Protein AF-A0A8T8WTH4-F1 (afdb_monomer_lite)

pLDDT: mean 72.1, std 18.74, range [23.09, 94.88]

Secondary structure (DSSP, 8-state):
---TTTTTTHHHHHHHHHHHHH-S-EEHHHHTTHHHHHH-TTHHHH--TTT----HHHHHHHHHHHHHHHHHHHTTSEEES-SS--TT-EEEESSTTHHHHHHH-HHHHH---SPTT--HHHHHHHHHHHHHHHHHHHHHHHHHH-----------SS----------S--------S----HHHHHHHHHHHHHHHHHHTS---HHHHHHHHHHHHHHHHHHHHHS-TT--EEEEPPPP---S--S-----EEEE-HHHHHHHHHHHTT---SS-HHHHHTTS-HHHHHHHHHHHHHTT-HHHHHHHHHHHHHHHHTT--SS-TT-TTT-----HHHHHHHHHHHH-SSGGGGGGGHHHHHHHHHTT--TT-EEEEEEPPPP-GGG-SS-PPP-PEEEEE--STTS--EEEEE-SHHHHHHHHHHHHHH-SEEEHHHHHHHH--TTT-HHHHHHHHHTGGGS-HHHHHHHHHHHHHHHHHHTSHHHHHHGGG-

InterPro domains:
  IPR056693 Domain of unknown function DUF7791 [PF25053] (19-102)

Radius of gyration: 26.02 Å; chains: 1; bounding box: 83×46×72 Å

Foldseek 3Di:
DDPPVPPLQLLLLLVVQLQLLLVDWAWLQLSLCLVVCQVPLCVLVVDDLAPDADDPVSSQVSSVVSVVSNCVRNVQQKDWPDPRDDRPITIHGNDPCSSVVLVVDPCSVPDDSHPPPDGSLSSLLSSLSNSLSNVLSNLVVVCVVCPDDPDPPDDDPDDDDDDDPPPPDDDDDDDDDDDPPPPVLVVSVVSLLSSLLSVLLDAQDPVVLVVNLVSQVSSLVSSCSNDDPPDWDWDFDPDQQADDPDPPPGRPTDTHRSNVVSVQSCLLSLRDHDPDLPSNLQGDQLLSLLLSLLLCLLVLRLSSNLSSVVSNLSNLVVVRANDHPVCVVPDARDQSVVSNVLSNLQNALALLSSLLCLLVLLSSLLSQDAQFWKKFKDFDDQDPPPDDDDDGQPTWIWIWTHPDPPGDTGIHIHRDPSSVNNVVVVCVQANRMDTNLRSVCVNDPCVVRVLSNCSNVVNLNPDDPVVSVVVSVVSVVVSVVCSDSVNSSCSVVD

Structure (mmCIF, N/CA/C/O backbone):
data_AF-A0A8T8WTH4-F1
#
_entry.id   AF-A0A8T8WTH4-F1
#
loop_
_atom_site.group_PDB
_atom_site.id
_atom_site.type_symbol
_atom_site.label_atom_id
_atom_site.label_alt_id
_atom_site.label_comp_id
_atom_site.label_asym_id
_atom_site.label_entity_id
_atom_site.label_seq_id
_atom_site.pdbx_PDB_ins_code
_atom_site.Cartn_x
_atom_site.Cartn_y
_atom_site.Cartn_z
_atom_site.occupancy
_atom_site.B_iso_or_equiv
_atom_site.auth_seq_id
_atom_site.auth_comp_id
_atom_site.auth_asym_id
_atom_site.auth_atom_id
_atom_site.pdbx_PDB_model_num
ATOM 1 N N . MET A 1 1 ? 43.152 -7.540 -3.537 1.00 34.47 1 MET A N 1
ATOM 2 C CA . MET A 1 1 ? 42.727 -7.758 -4.940 1.00 34.47 1 MET A CA 1
ATOM 3 C C . MET A 1 1 ? 41.646 -6.744 -5.270 1.00 34.47 1 MET A C 1
ATOM 5 O O . MET A 1 1 ? 40.673 -6.670 -4.536 1.00 34.47 1 MET A O 1
ATOM 9 N N . LYS A 1 2 ? 41.867 -5.919 -6.299 1.00 31.22 2 LYS A N 1
ATOM 10 C CA . LYS A 1 2 ? 40.923 -4.897 -6.787 1.00 31.22 2 LYS A CA 1
ATOM 11 C C . LYS A 1 2 ? 39.643 -5.545 -7.351 1.00 31.22 2 LYS A C 1
ATOM 13 O O . LYS A 1 2 ? 39.749 -6.636 -7.915 1.00 31.22 2 LYS A O 1
ATOM 18 N N . PRO A 1 3 ? 38.474 -4.887 -7.254 1.00 43.12 3 PRO A N 1
ATOM 19 C CA . PRO A 1 3 ? 37.190 -5.437 -7.671 1.00 43.12 3 PRO A CA 1
ATOM 20 C C . PRO A 1 3 ? 37.038 -5.337 -9.193 1.00 43.12 3 PRO A C 1
ATOM 22 O O . PRO A 1 3 ? 36.290 -4.530 -9.711 1.00 43.12 3 PRO A O 1
ATOM 25 N N . ILE A 1 4 ? 37.723 -6.188 -9.955 1.00 38.28 4 ILE A N 1
ATOM 26 C CA . ILE A 1 4 ? 37.461 -6.359 -11.397 1.00 38.28 4 ILE A CA 1
ATOM 27 C C . ILE A 1 4 ? 36.257 -7.312 -11.563 1.00 38.28 4 ILE A C 1
ATOM 29 O O . ILE A 1 4 ? 36.322 -8.354 -12.201 1.00 38.28 4 ILE A O 1
ATOM 33 N N . LEU A 1 5 ? 35.150 -6.961 -10.906 1.00 48.53 5 LEU A N 1
ATOM 34 C CA . LEU A 1 5 ? 33.797 -7.505 -11.096 1.00 48.53 5 LEU A CA 1
ATOM 35 C C . LEU A 1 5 ? 32.840 -6.367 -11.538 1.00 48.53 5 LEU A C 1
ATOM 37 O O . LEU A 1 5 ? 31.621 -6.502 -11.491 1.00 48.53 5 LEU A O 1
ATOM 41 N N . ASP A 1 6 ? 33.409 -5.239 -11.984 1.00 56.91 6 ASP A N 1
ATOM 42 C CA . ASP A 1 6 ? 33.004 -3.884 -11.565 1.00 56.91 6 ASP A CA 1
ATOM 43 C C . ASP A 1 6 ? 31.834 -3.236 -12.340 1.00 56.91 6 ASP A C 1
ATOM 45 O O . ASP A 1 6 ? 31.274 -2.236 -11.901 1.00 56.91 6 ASP A O 1
ATOM 49 N N . LYS A 1 7 ? 31.420 -3.773 -13.497 1.00 56.94 7 LYS A N 1
ATOM 50 C CA . LYS A 1 7 ? 30.267 -3.236 -14.267 1.00 56.94 7 LYS A CA 1
ATOM 51 C C . LYS A 1 7 ? 29.438 -4.300 -14.977 1.00 56.94 7 LYS A C 1
ATOM 53 O O . LYS A 1 7 ? 28.218 -4.180 -15.025 1.00 56.94 7 LYS A O 1
ATOM 58 N N . GLU A 1 8 ? 30.079 -5.344 -15.502 1.00 63.38 8 GLU A N 1
ATOM 59 C CA . GLU A 1 8 ? 29.417 -6.342 -16.358 1.00 63.38 8 GLU A CA 1
ATOM 60 C C . GLU A 1 8 ? 28.356 -7.171 -15.625 1.00 63.38 8 GLU A C 1
ATOM 62 O O . GLU A 1 8 ? 27.349 -7.545 -16.220 1.00 63.38 8 GLU A O 1
ATOM 67 N N . TRP A 1 9 ? 28.543 -7.409 -14.326 1.00 82.06 9 TRP A N 1
ATOM 68 C CA . TRP A 1 9 ? 27.591 -8.162 -13.504 1.00 82.06 9 TRP A CA 1
ATOM 69 C C . TRP A 1 9 ? 26.568 -7.279 -12.799 1.00 82.06 9 TRP A C 1
ATOM 71 O O . TRP A 1 9 ? 25.527 -7.772 -12.367 1.00 82.06 9 TRP A O 1
ATOM 81 N N . ARG A 1 10 ? 26.824 -5.969 -12.713 1.00 88.88 10 ARG A N 1
ATOM 82 C CA . ARG A 1 10 ? 25.963 -5.035 -11.986 1.00 88.88 10 ARG A CA 1
ATOM 83 C C . ARG A 1 10 ? 24.557 -4.996 -12.577 1.00 88.88 10 ARG A C 1
ATOM 85 O O . ARG A 1 10 ? 23.589 -5.074 -11.830 1.00 88.88 10 ARG A O 1
ATOM 92 N N . TYR A 1 11 ? 24.444 -4.949 -13.904 1.00 91.50 11 TYR A N 1
ATOM 93 C CA . TYR A 1 11 ? 23.154 -4.981 -14.597 1.00 91.50 11 TYR A CA 1
ATOM 94 C C . TYR A 1 11 ? 22.417 -6.310 -14.379 1.00 91.50 11 TYR A C 1
ATOM 96 O O . TYR A 1 11 ? 21.223 -6.302 -14.083 1.00 91.50 11 TYR A O 1
ATOM 104 N N . ALA A 1 12 ? 23.118 -7.447 -14.465 1.00 91.88 12 ALA A N 1
ATOM 105 C CA . ALA A 1 12 ? 22.523 -8.765 -14.238 1.00 91.88 12 ALA A CA 1
ATOM 106 C C . ALA A 1 12 ? 21.982 -8.903 -12.808 1.00 91.88 12 ALA A C 1
ATOM 108 O O . ALA A 1 12 ? 20.835 -9.299 -12.607 1.00 91.88 12 ALA A O 1
ATOM 109 N N . ILE A 1 13 ? 22.787 -8.528 -11.811 1.00 92.31 13 ILE A N 1
ATOM 110 C CA . ILE A 1 13 ? 22.393 -8.608 -10.402 1.00 92.31 13 ILE A CA 1
ATOM 111 C C . ILE A 1 13 ? 21.268 -7.615 -10.105 1.00 92.31 13 ILE A C 1
ATOM 113 O O . ILE A 1 13 ? 20.304 -7.993 -9.444 1.00 92.31 13 ILE A O 1
ATOM 117 N N . ALA A 1 14 ? 21.327 -6.390 -10.636 1.00 93.69 14 ALA A N 1
ATOM 118 C CA . ALA A 1 14 ? 20.238 -5.423 -10.513 1.00 93.69 14 ALA A CA 1
ATOM 119 C C . ALA A 1 14 ? 18.933 -5.967 -11.116 1.00 93.69 14 ALA A C 1
ATOM 121 O O . ALA A 1 14 ? 17.902 -5.940 -10.450 1.00 93.69 14 ALA A O 1
ATOM 122 N N . SER A 1 15 ? 18.993 -6.547 -12.319 1.00 94.06 15 SER A N 1
ATOM 123 C CA . SER A 1 15 ? 17.834 -7.151 -12.988 1.00 94.06 15 SER A CA 1
ATOM 124 C C . SER A 1 15 ? 17.226 -8.277 -12.150 1.00 94.06 15 SER A C 1
ATOM 126 O O . SER A 1 15 ? 16.023 -8.285 -11.910 1.00 94.06 15 SER A O 1
ATOM 128 N N . MET A 1 16 ? 18.051 -9.195 -11.637 1.00 94.00 16 MET A N 1
ATOM 129 C CA . MET A 1 16 ? 17.582 -10.287 -10.779 1.00 94.00 16 MET A CA 1
ATOM 130 C C . MET A 1 16 ? 16.986 -9.775 -9.465 1.00 94.00 16 MET A C 1
ATOM 132 O O . MET A 1 16 ? 15.924 -10.242 -9.064 1.00 94.00 16 MET A O 1
ATOM 136 N N . LYS A 1 17 ? 17.620 -8.790 -8.812 1.00 92.88 17 LYS A N 1
ATOM 137 C CA . LYS A 1 17 ? 17.091 -8.175 -7.583 1.00 92.88 17 LYS A CA 1
ATOM 138 C C . LYS A 1 17 ? 15.752 -7.482 -7.829 1.00 92.88 17 LYS A C 1
ATOM 140 O O . LYS A 1 17 ? 14.855 -7.592 -7.001 1.00 92.88 17 LYS A O 1
ATOM 145 N N . MET A 1 18 ? 15.588 -6.823 -8.972 1.00 92.75 18 MET A N 1
ATOM 146 C CA . MET A 1 18 ? 14.320 -6.212 -9.358 1.00 92.75 18 MET A CA 1
ATOM 147 C C . MET A 1 18 ? 13.218 -7.245 -9.606 1.00 92.75 18 MET A C 1
ATOM 149 O O . MET A 1 18 ? 12.135 -7.098 -9.051 1.00 92.75 18 MET A O 1
ATOM 153 N N . VAL A 1 19 ? 13.479 -8.300 -10.388 1.00 92.19 19 VAL A N 1
ATOM 154 C CA . VAL A 1 19 ? 12.488 -9.368 -10.640 1.00 92.19 19 VAL A CA 1
ATOM 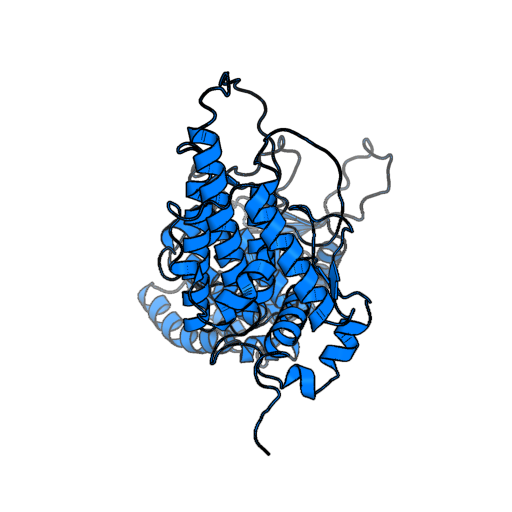155 C C . VAL A 1 19 ? 12.113 -10.079 -9.332 1.00 92.19 19 VAL A C 1
ATOM 157 O O . VAL A 1 19 ? 10.940 -10.371 -9.101 1.00 92.19 19 VAL A O 1
ATOM 160 N N . LEU A 1 20 ? 13.089 -10.295 -8.443 1.00 89.88 20 LEU A N 1
ATOM 161 C CA . LEU A 1 20 ? 12.877 -10.880 -7.116 1.00 89.88 20 LEU A CA 1
ATOM 162 C C . LEU A 1 20 ? 11.936 -10.039 -6.250 1.00 89.88 20 LEU A C 1
ATOM 164 O O . LEU A 1 20 ? 11.056 -10.579 -5.582 1.00 89.88 20 LEU A O 1
ATOM 168 N N . VAL A 1 21 ? 12.113 -8.719 -6.274 1.00 86.81 21 VAL A N 1
ATOM 169 C CA . VAL A 1 21 ? 11.303 -7.782 -5.490 1.00 86.81 21 VAL A CA 1
ATOM 170 C C . VAL A 1 21 ? 9.926 -7.555 -6.107 1.00 86.81 21 VAL A C 1
ATOM 172 O O . VAL A 1 21 ? 8.952 -7.472 -5.362 1.00 86.81 21 VAL A O 1
ATOM 175 N N . ALA A 1 22 ? 9.822 -7.496 -7.437 1.00 80.94 22 ALA A N 1
ATOM 176 C CA . ALA A 1 22 ? 8.549 -7.314 -8.125 1.00 80.94 22 ALA A CA 1
ATOM 177 C C . ALA A 1 22 ? 7.578 -8.461 -7.812 1.00 80.94 22 ALA A C 1
ATOM 179 O O . ALA A 1 22 ? 6.417 -8.204 -7.535 1.00 80.94 22 ALA A O 1
ATOM 180 N N . ARG A 1 23 ? 8.041 -9.721 -7.779 1.00 75.56 23 ARG A N 1
ATOM 181 C CA . ARG A 1 23 ? 7.214 -10.934 -7.559 1.00 75.56 23 ARG A CA 1
ATOM 182 C C . ARG A 1 23 ? 6.157 -11.224 -8.639 1.00 75.56 23 ARG A C 1
ATOM 184 O O . ARG A 1 23 ? 5.459 -12.228 -8.531 1.00 75.56 23 ARG A O 1
ATOM 191 N N . PHE A 1 24 ? 6.053 -10.406 -9.684 1.00 77.69 24 PHE A N 1
ATOM 192 C CA . PHE A 1 24 ? 5.196 -10.625 -10.853 1.00 77.69 24 PHE A CA 1
ATOM 193 C C . PHE A 1 24 ? 5.961 -10.324 -12.154 1.00 77.69 24 PHE A C 1
ATOM 195 O O . PHE A 1 24 ? 6.975 -9.619 -12.115 1.00 77.69 24 PHE A O 1
ATOM 202 N N . PRO A 1 25 ? 5.510 -10.861 -13.307 1.00 85.69 25 PRO A N 1
ATOM 203 C CA . PRO A 1 25 ? 6.119 -10.575 -14.601 1.00 85.69 25 PRO A CA 1
ATOM 204 C C . PRO A 1 25 ? 6.139 -9.081 -14.891 1.00 85.69 25 PRO A C 1
ATOM 206 O O . PRO A 1 25 ? 5.128 -8.394 -14.750 1.00 85.69 25 PRO A O 1
ATOM 209 N N . TRP A 1 26 ? 7.290 -8.578 -15.324 1.00 87.19 26 TRP A N 1
ATOM 210 C CA . TRP A 1 26 ? 7.484 -7.145 -15.503 1.00 87.19 26 TRP A CA 1
ATOM 211 C C . TRP A 1 26 ? 7.859 -6.805 -16.937 1.00 87.19 26 TRP A C 1
ATOM 213 O O . TRP A 1 26 ? 8.636 -7.530 -17.551 1.00 87.19 26 TRP A O 1
ATOM 223 N N . SER A 1 27 ? 7.302 -5.720 -17.484 1.00 88.94 27 SER A N 1
ATOM 224 C CA . SER A 1 27 ? 7.512 -5.357 -18.891 1.00 88.94 27 SER A CA 1
ATOM 225 C C . SER A 1 27 ? 8.997 -5.189 -19.218 1.00 88.94 27 SER A C 1
ATOM 227 O O . SER A 1 27 ? 9.730 -4.486 -18.517 1.00 88.94 27 SER A O 1
ATOM 229 N N . LEU A 1 28 ? 9.425 -5.779 -20.335 1.00 92.62 28 LEU A N 1
ATOM 230 C CA . LEU A 1 28 ? 10.764 -5.628 -20.898 1.00 92.62 28 LEU A CA 1
ATOM 231 C C . LEU A 1 28 ? 11.096 -4.156 -21.188 1.00 92.62 28 LEU A C 1
ATOM 233 O O . LEU A 1 28 ? 12.258 -3.761 -21.086 1.00 92.62 28 LEU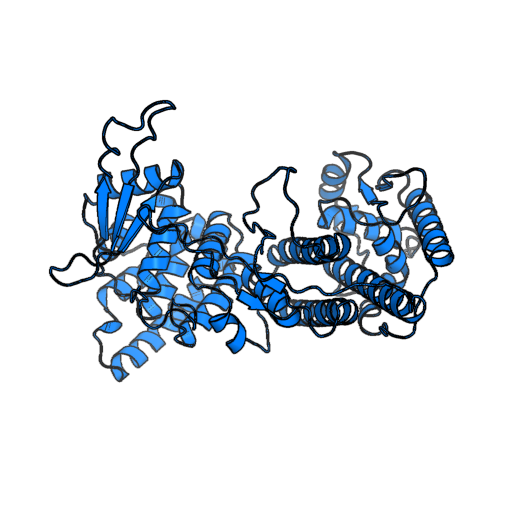 A O 1
ATOM 237 N N . SER A 1 29 ? 10.087 -3.329 -21.490 1.00 89.44 29 SER A N 1
ATOM 238 C CA . SER A 1 29 ? 10.269 -1.890 -21.718 1.00 89.44 29 SER A CA 1
ATOM 239 C C . SER A 1 29 ? 10.888 -1.184 -20.527 1.00 89.44 29 SER A C 1
ATOM 241 O O . SER A 1 29 ? 11.788 -0.365 -20.705 1.00 89.44 29 SER A O 1
ATOM 243 N N . ARG A 1 30 ? 10.523 -1.582 -19.310 1.00 90.56 30 ARG A N 1
ATOM 244 C CA . ARG A 1 30 ? 11.074 -1.003 -18.086 1.00 90.56 30 ARG A CA 1
ATOM 245 C C . ARG A 1 30 ? 12.562 -1.304 -17.992 1.00 90.56 30 ARG A C 1
ATOM 247 O O . ARG A 1 30 ? 13.345 -0.378 -17.806 1.00 90.56 30 ARG A O 1
ATOM 254 N N . PHE A 1 31 ? 12.974 -2.553 -18.235 1.00 92.81 31 PHE A N 1
ATOM 255 C CA . PHE A 1 31 ? 14.386 -2.982 -18.210 1.00 92.81 31 PHE A CA 1
ATOM 256 C C . PHE A 1 31 ? 15.294 -2.233 -19.188 1.00 92.81 31 PHE A C 1
ATOM 258 O O . PHE A 1 31 ? 16.500 -2.136 -18.939 1.00 92.81 31 PHE A O 1
ATOM 265 N N . SER A 1 32 ? 14.730 -1.639 -20.243 1.00 92.38 32 SER A N 1
ATOM 266 C CA . SER A 1 32 ? 15.498 -0.821 -21.185 1.00 92.38 32 SER A CA 1
ATOM 267 C C . SER A 1 32 ? 16.076 0.455 -20.560 1.00 92.38 32 SER A C 1
ATOM 269 O O . SER A 1 32 ? 17.070 0.990 -21.049 1.00 92.38 32 SER A O 1
ATOM 271 N N . PHE A 1 33 ? 15.517 0.913 -19.435 1.00 92.56 33 PHE A N 1
ATOM 272 C CA . PHE A 1 33 ? 15.987 2.096 -18.714 1.00 92.56 33 PHE A CA 1
ATOM 273 C C . PHE A 1 33 ? 16.978 1.786 -17.585 1.00 92.56 33 PHE A C 1
ATOM 275 O O . PHE A 1 33 ? 17.545 2.715 -17.006 1.00 92.56 33 PHE A O 1
ATOM 282 N N . LEU A 1 34 ? 17.233 0.508 -17.273 1.00 93.44 34 LEU A N 1
ATOM 283 C CA . LEU A 1 34 ? 18.064 0.127 -16.124 1.00 93.44 34 LEU A CA 1
ATOM 284 C C . LEU A 1 34 ? 19.483 0.691 -16.232 1.00 93.44 34 LEU A C 1
ATOM 286 O O . LEU A 1 34 ? 20.050 1.151 -15.247 1.00 93.44 34 LEU A O 1
ATOM 290 N N . GLU A 1 35 ? 20.061 0.712 -17.432 1.00 91.81 35 GLU A N 1
ATOM 291 C CA . GLU A 1 35 ? 21.404 1.261 -17.621 1.00 91.81 35 GLU A CA 1
ATOM 292 C C . GLU A 1 35 ? 21.460 2.772 -17.338 1.00 91.81 35 GLU A C 1
ATOM 294 O O . GLU A 1 35 ? 22.447 3.251 -16.777 1.00 91.81 35 GLU A O 1
ATOM 299 N N . LYS A 1 36 ? 20.400 3.521 -17.684 1.00 91.38 36 LYS A N 1
ATOM 300 C CA . LYS A 1 36 ? 20.288 4.949 -17.348 1.00 91.38 36 LYS A CA 1
ATOM 301 C C . LYS A 1 36 ? 20.190 5.126 -15.832 1.00 91.38 36 LYS A C 1
ATOM 303 O O . LYS A 1 36 ? 20.963 5.895 -15.272 1.00 91.38 36 LYS A O 1
ATOM 308 N N . TYR A 1 37 ? 19.339 4.338 -15.172 1.00 93.19 37 TYR A N 1
ATOM 309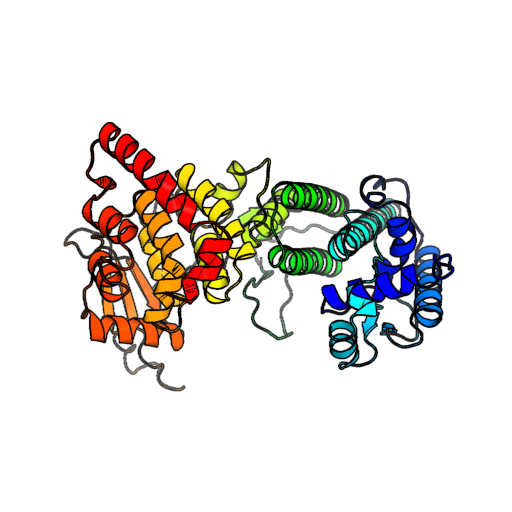 C CA . TYR A 1 37 ? 19.183 4.359 -13.715 1.00 93.19 37 TYR A CA 1
ATOM 310 C C . TYR A 1 37 ? 20.491 4.068 -12.963 1.00 93.19 37 TYR A C 1
ATOM 312 O O . TYR A 1 37 ? 20.840 4.757 -12.008 1.00 93.19 37 TYR A O 1
ATOM 320 N N . LEU A 1 38 ? 21.257 3.065 -13.406 1.00 92.12 38 LEU A N 1
ATOM 321 C CA . LEU A 1 38 ? 22.529 2.712 -12.767 1.00 92.12 38 LEU A CA 1
ATOM 322 C C . LEU A 1 38 ? 23.593 3.818 -12.886 1.00 92.12 38 LEU A C 1
ATOM 324 O O . LEU A 1 38 ? 24.558 3.803 -12.118 1.00 92.12 38 LEU A O 1
ATOM 328 N N . LYS A 1 39 ? 23.438 4.748 -13.839 1.00 91.69 39 LYS A N 1
ATOM 329 C CA . LYS A 1 39 ? 24.293 5.934 -14.005 1.00 91.69 39 LYS A CA 1
ATOM 330 C C . LYS A 1 39 ? 23.764 7.129 -13.211 1.00 91.69 39 LYS A C 1
ATOM 332 O O . LYS A 1 39 ? 24.559 7.825 -12.589 1.00 91.69 39 LYS A O 1
ATOM 337 N N . ASP A 1 40 ? 22.453 7.345 -13.231 1.00 91.94 40 ASP A N 1
ATOM 338 C CA . ASP A 1 40 ? 21.771 8.429 -12.527 1.00 91.94 40 ASP A CA 1
ATOM 339 C C . ASP A 1 40 ? 20.456 7.919 -11.901 1.00 91.94 40 ASP A C 1
ATOM 341 O O . ASP A 1 40 ? 19.481 7.692 -12.624 1.00 91.94 40 ASP A O 1
ATOM 345 N N . PRO A 1 41 ? 20.388 7.766 -10.563 1.00 89.69 41 PRO A N 1
ATOM 346 C CA . PRO A 1 41 ? 19.187 7.312 -9.863 1.00 89.69 41 PRO A CA 1
ATOM 347 C C . PRO A 1 41 ? 17.965 8.219 -10.003 1.00 89.69 41 PRO A C 1
ATOM 349 O O . PRO A 1 41 ? 16.869 7.781 -9.676 1.00 89.69 41 PRO A O 1
ATOM 352 N N . ASN A 1 42 ? 18.134 9.475 -10.423 1.00 89.06 42 ASN A N 1
ATOM 353 C CA . ASN A 1 42 ? 17.047 10.449 -10.531 1.00 89.06 42 ASN A CA 1
ATOM 354 C C . ASN A 1 42 ? 16.712 10.791 -11.986 1.00 89.06 42 ASN A C 1
ATOM 356 O O . ASN A 1 42 ? 15.942 11.724 -12.232 1.00 89.06 42 ASN A O 1
ATOM 360 N N . PHE A 1 43 ? 17.267 10.047 -12.951 1.00 89.62 43 PHE A N 1
ATOM 361 C CA . PHE A 1 43 ? 17.149 10.378 -14.370 1.00 89.62 43 PHE A CA 1
ATOM 362 C C . PHE A 1 43 ? 15.687 10.542 -14.806 1.00 89.62 43 PHE A C 1
ATOM 364 O O . PHE A 1 43 ? 15.384 11.443 -15.589 1.00 89.62 43 PHE A O 1
ATOM 371 N N . ALA A 1 44 ? 14.764 9.723 -14.280 1.00 88.69 44 ALA A N 1
ATOM 372 C CA . ALA A 1 44 ? 13.376 9.726 -14.729 1.00 88.69 44 ALA A CA 1
ATOM 373 C C . ALA A 1 44 ? 12.642 11.022 -14.359 1.00 88.69 44 ALA A C 1
ATOM 375 O O . ALA A 1 44 ? 11.782 11.465 -15.112 1.00 88.69 44 ALA A O 1
ATOM 376 N N . TYR A 1 45 ? 13.027 11.688 -13.265 1.00 85.12 45 TYR A N 1
ATOM 377 C CA . TYR A 1 45 ? 12.475 12.997 -12.899 1.00 85.12 45 TYR A CA 1
ATOM 378 C C . TYR A 1 45 ? 12.906 14.123 -13.841 1.00 85.12 45 TYR A C 1
ATOM 380 O O . TYR A 1 45 ? 12.252 15.163 -13.904 1.00 85.12 45 TYR A O 1
ATOM 388 N N . THR A 1 46 ? 14.008 13.931 -14.566 1.00 82.69 46 THR A N 1
ATOM 389 C CA . THR A 1 46 ? 14.519 14.911 -15.535 1.00 82.69 46 THR A CA 1
ATOM 390 C C . THR A 1 46 ? 13.970 14.692 -16.946 1.00 82.69 46 THR A C 1
ATOM 392 O O . THR A 1 46 ? 14.138 15.559 -17.808 1.00 82.69 46 THR A O 1
ATOM 395 N N . LEU A 1 47 ? 13.290 13.562 -17.188 1.00 80.50 47 LEU A N 1
ATOM 396 C CA . LEU A 1 47 ? 12.664 13.270 -18.473 1.00 80.50 47 LEU A CA 1
ATOM 397 C C . LEU A 1 47 ? 11.539 14.270 -18.738 1.00 80.50 47 LEU A C 1
ATOM 399 O O . LEU A 1 47 ? 10.589 14.406 -17.969 1.00 80.50 47 LEU A O 1
ATOM 403 N N . ARG A 1 48 ? 11.641 14.978 -19.861 1.00 75.69 48 ARG A N 1
ATOM 404 C CA . ARG A 1 48 ? 10.600 15.903 -20.304 1.00 75.69 48 ARG A CA 1
ATOM 405 C C . ARG A 1 48 ? 9.543 15.139 -21.095 1.00 75.69 48 ARG A C 1
ATOM 407 O O . ARG A 1 48 ? 9.870 14.467 -22.070 1.00 75.69 48 ARG A O 1
ATOM 414 N N . LEU A 1 49 ? 8.278 15.362 -20.741 1.00 68.75 49 LEU A N 1
ATOM 415 C CA . LEU A 1 49 ? 7.082 14.807 -21.397 1.00 68.75 49 LEU A CA 1
ATOM 416 C C . LEU A 1 49 ? 6.896 15.242 -22.865 1.00 68.75 49 LEU A C 1
ATOM 418 O O . LEU A 1 49 ? 5.943 14.817 -23.509 1.00 68.75 49 LEU A O 1
ATOM 422 N N . ASP A 1 50 ? 7.773 16.103 -23.395 1.00 61.59 50 ASP A N 1
ATOM 423 C CA . ASP A 1 50 ? 7.584 16.787 -24.679 1.00 61.59 50 ASP A CA 1
ATOM 424 C C . ASP A 1 50 ? 8.695 16.488 -25.704 1.00 61.59 50 ASP A C 1
ATOM 426 O O . ASP A 1 50 ? 8.567 16.885 -26.862 1.00 61.59 50 ASP A O 1
ATOM 430 N N . THR A 1 51 ? 9.804 15.847 -25.305 1.00 58.31 51 THR A N 1
ATOM 431 C CA . THR A 1 51 ? 11.034 15.814 -26.129 1.00 58.31 51 THR A CA 1
ATOM 432 C C . THR A 1 51 ? 11.517 14.428 -26.546 1.00 58.31 51 THR A C 1
ATOM 434 O O . THR A 1 51 ? 12.244 14.338 -27.531 1.00 58.31 51 THR A O 1
ATOM 437 N N . GLU A 1 52 ? 11.131 13.349 -25.862 1.00 56.59 52 GLU A N 1
ATOM 438 C CA . GLU A 1 52 ? 11.577 11.991 -26.209 1.00 56.59 52 GLU A CA 1
ATOM 439 C C . GLU A 1 52 ? 10.420 11.154 -26.762 1.00 56.59 52 GLU A C 1
ATOM 441 O O . GLU A 1 52 ? 9.752 10.428 -26.028 1.00 56.59 52 GLU A O 1
ATOM 446 N N . VAL A 1 53 ? 10.188 11.228 -28.078 1.00 56.53 53 VAL A N 1
ATOM 447 C CA . VAL A 1 53 ? 9.407 10.189 -28.764 1.00 56.53 53 VAL A CA 1
ATOM 448 C C . VAL A 1 53 ? 10.332 9.270 -29.528 1.00 56.53 53 VAL A C 1
ATOM 450 O O . VAL A 1 53 ? 10.851 9.594 -30.597 1.00 56.53 53 VAL A O 1
ATOM 453 N N . GLU A 1 54 ? 10.500 8.075 -28.978 1.00 64.81 54 GLU A N 1
ATOM 454 C CA . GLU A 1 54 ? 10.922 6.933 -29.766 1.00 64.81 54 GLU A CA 1
ATOM 455 C C . GLU A 1 54 ? 9.723 6.489 -30.610 1.00 64.81 54 GLU A C 1
ATOM 457 O O . GLU A 1 54 ? 8.686 6.087 -30.082 1.00 64.81 54 GLU A O 1
ATOM 462 N N . GLY A 1 55 ? 9.840 6.601 -31.937 1.00 69.69 55 GLY A N 1
ATOM 463 C CA . GLY A 1 55 ? 8.889 5.959 -32.845 1.00 69.69 55 GLY A CA 1
ATOM 464 C C . GLY A 1 55 ? 8.831 4.450 -32.586 1.00 69.69 55 GLY A C 1
ATOM 465 O O . GLY A 1 55 ? 9.771 3.879 -32.032 1.00 69.69 55 GLY A O 1
ATOM 466 N N . GLU A 1 56 ? 7.746 3.796 -32.998 1.00 76.00 56 GLU A N 1
ATOM 467 C CA . GLU A 1 56 ? 7.499 2.377 -32.706 1.00 76.00 56 GLU A CA 1
ATOM 468 C C . GLU A 1 56 ? 8.669 1.463 -33.109 1.00 76.00 56 GLU A C 1
ATOM 470 O O . GLU A 1 56 ? 9.082 0.611 -32.327 1.00 76.00 56 GLU A O 1
ATOM 475 N N . GLU A 1 57 ? 9.288 1.708 -34.265 1.00 81.19 57 GLU A N 1
ATOM 476 C CA . GLU A 1 57 ? 10.472 0.968 -34.721 1.00 81.19 57 GLU A CA 1
ATOM 477 C C . GLU A 1 57 ? 11.683 1.143 -33.794 1.00 81.19 57 GLU A C 1
ATOM 479 O O . GLU A 1 57 ? 12.377 0.174 -33.483 1.00 81.19 57 GLU A O 1
ATOM 484 N N . LYS A 1 58 ? 11.931 2.368 -33.309 1.00 83.06 58 LYS A N 1
ATOM 485 C CA . LYS A 1 58 ? 13.026 2.649 -32.367 1.00 83.06 58 LYS A CA 1
ATOM 486 C C . LYS A 1 58 ? 12.772 1.985 -31.019 1.00 83.06 58 LYS A C 1
ATOM 488 O O . LYS A 1 58 ? 13.698 1.413 -30.448 1.00 83.06 58 LYS A O 1
ATOM 493 N N . LEU A 1 59 ? 11.523 2.011 -30.554 1.00 83.00 59 LEU A N 1
ATOM 494 C CA . LEU A 1 59 ? 11.113 1.315 -29.341 1.00 83.00 59 LEU A CA 1
ATOM 495 C C . LEU A 1 59 ? 11.355 -0.193 -29.483 1.00 83.00 59 LEU A C 1
ATOM 497 O O . LEU A 1 59 ? 12.011 -0.781 -28.630 1.00 83.00 59 LEU A O 1
ATOM 501 N N . LEU A 1 60 ? 10.887 -0.819 -30.566 1.00 86.50 60 LEU A N 1
ATOM 502 C CA . LEU A 1 60 ? 11.098 -2.251 -30.805 1.00 86.50 60 LEU A CA 1
ATOM 503 C C . LEU A 1 60 ? 12.590 -2.606 -30.879 1.00 86.50 60 LEU A C 1
ATOM 505 O O . LEU A 1 60 ? 13.012 -3.580 -30.256 1.00 86.50 60 LEU A O 1
ATOM 509 N N . ALA A 1 61 ? 13.404 -1.786 -31.551 1.00 89.44 61 ALA A N 1
ATOM 510 C CA . ALA A 1 61 ? 14.854 -1.970 -31.594 1.00 89.44 61 ALA A CA 1
ATOM 511 C C . ALA A 1 61 ? 15.490 -1.907 -30.193 1.00 89.44 61 ALA A C 1
ATOM 513 O O . ALA A 1 61 ? 16.317 -2.753 -29.844 1.00 89.44 61 ALA A O 1
ATOM 514 N N . ARG A 1 62 ? 15.062 -0.952 -29.356 1.00 90.06 62 ARG A N 1
ATOM 515 C CA . ARG A 1 62 ? 15.500 -0.833 -27.958 1.00 90.06 62 ARG A CA 1
ATOM 516 C C . ARG A 1 62 ? 15.113 -2.062 -27.135 1.00 90.06 62 ARG A C 1
ATOM 518 O O . ARG A 1 62 ? 15.914 -2.550 -26.332 1.00 90.06 62 ARG A O 1
ATOM 525 N N . LEU A 1 63 ? 13.901 -2.581 -27.322 1.00 92.06 63 LEU A N 1
ATOM 526 C CA . LEU A 1 63 ? 13.436 -3.771 -26.611 1.00 92.06 63 LEU A CA 1
ATOM 527 C C . LEU A 1 63 ? 14.212 -5.028 -27.040 1.00 92.06 63 LEU A C 1
ATOM 529 O O . LEU A 1 63 ? 14.633 -5.797 -26.177 1.00 92.06 63 LEU A O 1
ATOM 533 N N . GLU A 1 64 ? 14.477 -5.217 -28.335 1.00 93.50 64 GLU A N 1
ATOM 534 C CA . GLU A 1 64 ? 15.312 -6.327 -28.825 1.00 93.50 64 GLU A CA 1
ATOM 535 C C . GLU A 1 64 ? 16.746 -6.239 -28.283 1.00 93.50 64 GLU A C 1
ATOM 537 O O . GLU A 1 64 ? 17.300 -7.237 -27.814 1.00 93.50 64 GLU A O 1
ATOM 542 N N . GLN A 1 65 ? 17.329 -5.036 -28.236 1.00 93.50 65 GLN A N 1
ATOM 543 C CA . GLN A 1 65 ? 18.630 -4.819 -27.600 1.00 93.50 65 GLN A CA 1
ATOM 544 C C . GLN A 1 65 ? 18.599 -5.180 -26.105 1.00 93.50 65 GLN A C 1
ATOM 546 O O . GLN A 1 65 ? 19.512 -5.841 -25.607 1.00 93.50 65 GLN A O 1
ATOM 551 N N . THR A 1 66 ? 17.538 -4.792 -25.394 1.00 94.25 66 THR A N 1
ATOM 552 C CA . THR A 1 66 ? 17.359 -5.094 -23.964 1.00 94.25 66 THR A CA 1
ATOM 553 C C . THR A 1 66 ? 17.232 -6.598 -23.727 1.00 94.25 66 THR A C 1
ATOM 555 O O . THR A 1 66 ? 17.887 -7.148 -22.842 1.00 94.25 66 THR A O 1
ATOM 558 N N . LYS A 1 67 ? 16.457 -7.302 -24.557 1.00 94.81 67 LYS A N 1
ATOM 559 C CA . LYS A 1 67 ? 16.352 -8.765 -24.520 1.00 94.81 67 LYS A CA 1
ATOM 560 C C . LYS A 1 67 ? 17.704 -9.434 -24.754 1.00 94.81 67 LYS A C 1
ATOM 562 O O . LYS A 1 67 ? 18.070 -10.343 -24.009 1.00 94.81 67 LYS A O 1
ATOM 567 N N . ALA A 1 68 ? 18.456 -8.991 -25.762 1.00 92.88 68 ALA A N 1
ATOM 568 C CA . ALA A 1 68 ? 19.791 -9.517 -26.036 1.00 92.88 68 ALA A CA 1
ATOM 569 C C . ALA A 1 68 ? 20.733 -9.313 -24.838 1.00 92.88 68 ALA A C 1
ATOM 571 O O . ALA A 1 68 ? 21.493 -10.219 -24.488 1.00 92.88 68 ALA A O 1
ATOM 572 N N . LEU A 1 69 ? 20.641 -8.159 -24.173 1.00 92.19 69 LEU A N 1
ATOM 573 C CA . LEU A 1 69 ? 21.416 -7.848 -22.976 1.00 92.19 69 LEU A CA 1
ATOM 574 C C . LEU A 1 69 ? 21.059 -8.771 -21.802 1.00 92.19 69 LEU A C 1
ATOM 576 O O . LEU A 1 69 ? 21.962 -9.366 -21.213 1.00 92.19 69 LEU A O 1
ATOM 580 N N . ILE A 1 70 ? 19.765 -8.954 -21.508 1.00 93.31 70 ILE A N 1
ATOM 581 C CA . ILE A 1 70 ? 19.288 -9.865 -20.454 1.00 93.31 70 ILE A CA 1
ATOM 582 C C . ILE A 1 70 ? 19.753 -11.295 -20.733 1.00 93.31 70 ILE A C 1
ATOM 584 O O . ILE A 1 70 ? 20.366 -11.913 -19.864 1.00 93.31 70 ILE A O 1
ATOM 588 N N . ASN A 1 71 ? 19.546 -11.802 -21.950 1.00 91.88 71 ASN A N 1
ATOM 589 C CA . ASN A 1 71 ? 19.954 -13.158 -22.320 1.00 91.88 71 ASN A CA 1
ATOM 590 C C . ASN A 1 71 ? 21.468 -13.361 -22.164 1.00 91.88 71 ASN A C 1
ATOM 592 O O . ASN A 1 71 ? 21.911 -14.378 -21.628 1.00 91.88 71 ASN A O 1
ATOM 596 N N . ARG A 1 72 ? 22.268 -12.374 -22.588 1.00 91.50 72 ARG A N 1
ATOM 597 C CA . ARG A 1 72 ? 23.732 -12.421 -22.493 1.00 91.50 72 ARG A CA 1
ATOM 598 C C . ARG A 1 72 ? 24.225 -12.360 -21.047 1.00 91.50 72 ARG A C 1
ATOM 600 O O . ARG A 1 72 ? 25.135 -13.104 -20.688 1.00 91.50 72 ARG A O 1
ATOM 607 N N . GLN A 1 73 ? 23.678 -11.459 -20.234 1.00 91.50 73 GLN A N 1
ATOM 608 C CA . GLN A 1 73 ? 24.227 -11.154 -18.909 1.00 91.50 73 GLN A CA 1
ATOM 609 C C . GLN A 1 73 ? 23.600 -11.977 -17.781 1.00 91.50 73 GLN A C 1
ATOM 611 O O . GLN A 1 73 ? 24.299 -12.328 -16.834 1.00 91.50 73 GLN A O 1
ATOM 616 N N . CYS A 1 74 ? 22.320 -12.339 -17.886 1.00 90.19 74 CYS A N 1
ATOM 617 C CA . CYS A 1 74 ? 21.626 -13.142 -16.874 1.00 90.19 74 CYS A CA 1
ATOM 618 C C . CYS A 1 74 ? 21.760 -14.654 -17.113 1.00 90.19 74 CYS A C 1
ATOM 620 O O . CYS A 1 74 ? 21.306 -15.433 -16.283 1.00 90.19 74 CYS A O 1
ATOM 622 N N . ARG A 1 75 ? 22.385 -15.079 -18.225 1.00 87.88 75 ARG A N 1
ATOM 623 C CA . ARG A 1 75 ? 22.764 -16.477 -18.527 1.00 87.88 75 ARG A CA 1
ATOM 624 C C . ARG A 1 75 ? 21.637 -17.503 -18.316 1.00 87.88 75 ARG A C 1
ATOM 626 O O . ARG A 1 75 ? 21.876 -18.592 -17.806 1.00 87.88 75 ARG A O 1
ATOM 633 N N . GLY A 1 76 ? 20.410 -17.146 -18.697 1.00 88.06 76 GLY A N 1
ATOM 634 C CA . GLY A 1 76 ? 19.238 -18.021 -18.577 1.00 88.06 76 GLY A CA 1
ATOM 635 C C . GLY A 1 76 ? 18.604 -18.081 -17.184 1.00 88.06 76 GLY A C 1
ATOM 636 O O . GLY A 1 76 ? 17.685 -18.863 -16.987 1.00 88.06 76 GLY A O 1
ATOM 637 N N . LEU A 1 77 ? 19.047 -17.261 -16.223 1.00 92.00 77 LEU A N 1
ATOM 638 C CA . LEU A 1 77 ? 18.364 -17.122 -14.928 1.00 92.00 77 LEU A CA 1
ATOM 639 C C . LEU A 1 77 ? 17.051 -16.342 -15.054 1.00 92.00 77 LEU A C 1
ATOM 641 O O . LEU A 1 77 ? 16.097 -16.597 -14.318 1.00 92.00 77 LEU A O 1
ATOM 645 N N . LEU A 1 78 ? 17.006 -15.404 -16.001 1.00 94.38 78 LEU A N 1
ATOM 646 C CA . LEU A 1 78 ? 15.803 -14.677 -16.381 1.00 94.38 78 LEU A CA 1
ATOM 647 C C . LEU A 1 78 ? 15.324 -15.148 -17.754 1.00 94.38 78 LEU A C 1
ATOM 649 O O . LEU A 1 78 ? 16.135 -15.378 -18.653 1.00 94.38 78 LEU A O 1
ATOM 653 N N . GLU A 1 79 ? 14.010 -15.251 -17.903 1.00 94.00 79 GLU A N 1
ATOM 654 C CA . GLU A 1 79 ? 13.317 -15.575 -19.144 1.00 94.00 79 GLU A CA 1
ATOM 655 C C . GLU A 1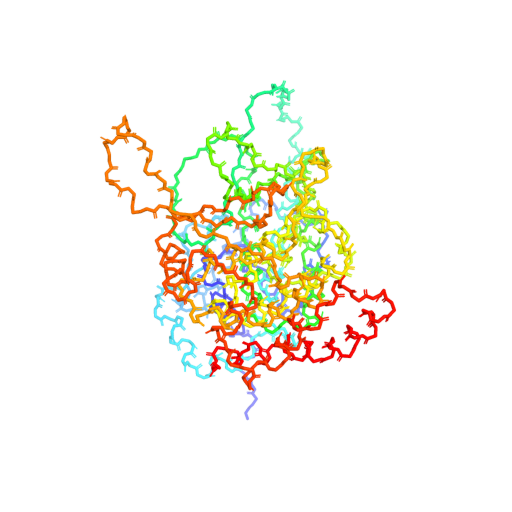 79 ? 12.499 -14.374 -19.630 1.00 94.00 79 GLU A C 1
ATOM 657 O O . GLU A 1 79 ? 11.929 -13.616 -18.841 1.00 94.00 79 GLU A O 1
ATOM 662 N N . VAL A 1 80 ? 12.439 -14.226 -20.954 1.00 93.81 80 VAL A N 1
ATOM 663 C CA . VAL A 1 80 ? 11.643 -13.220 -21.655 1.00 93.81 80 VAL A CA 1
ATOM 664 C C . VAL A 1 80 ? 10.470 -13.924 -22.346 1.00 93.81 80 VAL A C 1
ATOM 666 O O . VAL A 1 80 ? 10.700 -14.760 -23.219 1.00 93.81 80 VAL A O 1
ATOM 669 N N . SER A 1 81 ? 9.228 -13.581 -21.982 1.00 86.69 81 SER A N 1
ATOM 670 C CA . SER A 1 81 ? 8.008 -14.377 -22.254 1.00 86.69 81 SER A CA 1
ATOM 671 C C . SER A 1 81 ? 7.723 -14.699 -23.728 1.00 86.69 81 SER A C 1
ATOM 673 O O . SER A 1 81 ? 7.019 -15.664 -24.031 1.00 86.69 81 SER A O 1
ATOM 675 N N . HIS A 1 82 ? 8.244 -13.902 -24.668 1.00 80.81 82 HIS A N 1
ATOM 676 C CA . HIS A 1 82 ? 7.964 -14.048 -26.096 1.00 80.81 82 HIS A CA 1
ATOM 677 C C . HIS A 1 82 ? 9.231 -14.112 -26.957 1.00 80.81 82 HIS A C 1
ATOM 679 O O . HIS A 1 82 ? 10.186 -13.337 -26.816 1.00 80.81 82 HIS A O 1
ATOM 685 N N . ARG A 1 83 ? 9.207 -15.022 -27.945 1.00 77.38 83 ARG A N 1
ATOM 686 C CA . ARG A 1 83 ? 10.271 -15.138 -28.956 1.00 77.38 83 ARG A CA 1
ATOM 687 C C . ARG A 1 83 ? 10.366 -13.901 -29.844 1.00 77.38 83 ARG A C 1
ATOM 689 O O . ARG A 1 83 ? 11.480 -13.513 -30.175 1.00 77.38 83 ARG A O 1
ATOM 696 N N . ARG A 1 84 ? 9.236 -13.288 -30.199 1.00 85.88 84 ARG A N 1
ATOM 697 C CA . ARG A 1 84 ? 9.183 -11.980 -30.867 1.00 85.88 84 ARG A CA 1
ATOM 698 C C . ARG A 1 84 ? 8.962 -10.906 -29.814 1.00 85.88 84 ARG A C 1
ATOM 700 O O . ARG A 1 84 ? 8.092 -11.078 -28.963 1.00 85.88 84 ARG A O 1
ATOM 707 N N . VAL A 1 85 ? 9.758 -9.845 -29.855 1.00 86.19 85 VAL A N 1
ATOM 708 C CA . VAL A 1 85 ? 9.618 -8.748 -28.903 1.00 86.19 85 VAL A CA 1
ATOM 709 C C . VAL A 1 85 ? 8.435 -7.871 -29.285 1.00 86.19 85 VAL A C 1
ATOM 711 O O . VAL A 1 85 ? 8.298 -7.429 -30.421 1.00 86.19 85 VAL A O 1
ATOM 714 N N . THR A 1 86 ? 7.570 -7.646 -28.306 1.00 84.19 86 THR A N 1
ATOM 715 C CA . THR A 1 86 ? 6.394 -6.780 -28.378 1.00 84.19 86 THR A CA 1
ATOM 716 C C . THR A 1 86 ? 6.354 -5.910 -27.121 1.00 84.19 86 THR A C 1
ATOM 718 O O . THR A 1 86 ? 7.143 -6.109 -26.194 1.00 84.19 86 THR A O 1
ATOM 721 N N . ARG A 1 87 ? 5.421 -4.955 -27.053 1.00 75.94 87 ARG A N 1
ATOM 722 C CA . ARG A 1 87 ? 5.199 -4.164 -25.830 1.00 75.94 87 ARG A CA 1
ATOM 723 C C . ARG A 1 87 ? 4.707 -5.009 -24.648 1.00 75.94 87 ARG A C 1
ATOM 725 O O . ARG A 1 87 ? 4.946 -4.637 -23.508 1.00 75.94 87 ARG A O 1
ATOM 732 N N . GLU A 1 88 ? 4.075 -6.149 -24.917 1.00 81.31 88 GLU A N 1
ATOM 733 C CA . GLU A 1 88 ? 3.563 -7.082 -23.902 1.00 81.31 88 GLU A CA 1
ATOM 734 C C . GLU A 1 88 ? 4.636 -8.058 -23.399 1.00 81.31 88 GLU A C 1
ATOM 736 O O . GLU A 1 88 ? 4.400 -8.861 -22.498 1.00 81.31 88 GLU A O 1
ATOM 741 N N . THR A 1 89 ? 5.838 -8.019 -23.978 1.00 90.00 89 THR A N 1
ATOM 742 C CA . THR A 1 89 ? 6.934 -8.890 -23.571 1.00 90.00 89 THR A CA 1
ATOM 743 C C . THR A 1 89 ? 7.348 -8.603 -22.131 1.00 90.00 89 THR A C 1
ATOM 745 O O . THR A 1 89 ? 7.715 -7.480 -21.792 1.00 90.00 89 THR A O 1
ATOM 748 N N . THR A 1 90 ? 7.340 -9.639 -21.292 1.00 93.19 90 THR A N 1
ATOM 749 C CA . THR A 1 90 ? 7.690 -9.545 -19.870 1.00 93.19 90 THR A CA 1
ATOM 750 C C . THR A 1 90 ? 8.957 -10.324 -19.539 1.00 93.19 90 THR A C 1
ATOM 752 O O . THR A 1 90 ? 9.393 -11.190 -20.299 1.00 93.19 90 THR A O 1
ATOM 755 N N . VAL A 1 91 ? 9.554 -9.993 -18.397 1.00 93.88 91 VAL A N 1
ATOM 756 C CA . VAL A 1 91 ? 10.737 -10.630 -17.819 1.00 93.88 91 VAL A CA 1
ATOM 757 C C . VAL A 1 91 ? 10.339 -11.314 -16.513 1.00 93.88 91 VAL A C 1
ATOM 759 O O . VAL A 1 91 ? 9.684 -10.709 -15.661 1.00 93.88 91 VAL A O 1
ATOM 762 N N . THR A 1 92 ? 10.740 -12.575 -16.359 1.00 94.12 92 THR A N 1
ATOM 763 C CA . THR A 1 92 ? 10.491 -13.416 -15.174 1.00 94.12 92 THR A CA 1
ATOM 764 C C . THR A 1 92 ? 11.715 -14.274 -14.858 1.00 94.12 92 THR A C 1
ATOM 766 O O . THR A 1 92 ? 12.673 -14.290 -15.628 1.00 94.12 92 THR A O 1
ATOM 769 N N . PHE A 1 93 ? 11.717 -14.988 -13.730 1.00 94.88 93 PHE A N 1
ATOM 770 C CA . PHE A 1 93 ? 12.705 -16.045 -13.515 1.00 94.88 93 PHE A CA 1
ATOM 771 C C . PHE A 1 93 ? 12.391 -17.252 -14.392 1.00 94.88 93 PHE A C 1
ATOM 773 O O . PHE A 1 93 ? 11.252 -17.707 -14.420 1.00 94.88 93 PHE A O 1
ATOM 780 N N . ALA A 1 94 ? 13.420 -17.812 -15.026 1.00 93.06 94 ALA A N 1
ATOM 781 C CA . ALA A 1 94 ? 13.276 -18.980 -15.895 1.00 93.06 94 ALA A CA 1
ATOM 782 C C . ALA A 1 94 ? 12.807 -20.241 -15.145 1.00 93.06 94 ALA A C 1
ATOM 784 O O . ALA A 1 94 ? 12.291 -21.182 -15.742 1.00 93.06 94 ALA A O 1
ATOM 785 N N . HIS A 1 95 ? 13.003 -20.291 -13.824 1.00 92.94 95 HIS A N 1
ATOM 786 C CA . HIS A 1 95 ? 12.551 -21.401 -12.999 1.00 92.94 95 HIS A CA 1
ATOM 787 C C . HIS A 1 95 ? 12.117 -20.930 -11.608 1.00 92.94 95 HIS A C 1
ATOM 789 O O . HIS A 1 95 ? 12.765 -20.083 -10.990 1.00 92.94 95 HIS A O 1
ATOM 795 N N . ARG A 1 96 ? 11.044 -21.538 -11.084 1.00 88.88 96 ARG A N 1
ATOM 796 C CA . ARG A 1 96 ? 10.417 -21.167 -9.801 1.00 88.88 96 ARG A CA 1
ATOM 797 C C . ARG A 1 96 ? 11.335 -21.281 -8.578 1.00 88.88 96 ARG A C 1
ATOM 799 O O . ARG A 1 96 ? 11.098 -20.593 -7.598 1.00 88.88 96 ARG A O 1
ATOM 806 N N . SER A 1 97 ? 12.374 -22.119 -8.640 1.00 91.25 97 SER A N 1
ATOM 807 C CA . SER A 1 97 ? 13.336 -22.309 -7.539 1.00 91.25 97 SER A CA 1
ATOM 808 C C . SER A 1 97 ? 14.491 -21.304 -7.539 1.00 91.25 97 SER A C 1
ATOM 810 O O . SER A 1 97 ? 15.231 -21.227 -6.563 1.00 91.25 97 SER A O 1
ATOM 812 N N . ILE A 1 98 ? 14.691 -20.546 -8.626 1.00 91.88 98 ILE A N 1
ATOM 813 C CA . ILE A 1 98 ? 15.777 -19.556 -8.703 1.00 91.88 98 ILE A CA 1
ATOM 814 C C . ILE A 1 98 ? 15.610 -18.465 -7.632 1.00 91.88 98 ILE A C 1
ATOM 816 O O . ILE A 1 98 ? 16.595 -18.189 -6.952 1.00 91.88 98 ILE A O 1
ATOM 820 N N . PRO A 1 99 ? 14.413 -17.878 -7.415 1.00 89.81 99 PRO A N 1
ATOM 821 C CA . PRO A 1 99 ? 14.187 -16.953 -6.306 1.00 89.81 99 PRO A CA 1
ATOM 822 C C . PRO A 1 99 ? 14.644 -17.500 -4.952 1.00 89.81 99 PRO A C 1
ATOM 824 O O . PRO A 1 99 ? 15.372 -16.822 -4.234 1.00 89.81 99 PRO A O 1
ATOM 827 N N . GLU A 1 100 ? 14.246 -18.732 -4.623 1.00 88.88 100 GLU A N 1
ATOM 828 C CA . GLU A 1 100 ? 14.564 -19.383 -3.347 1.00 88.88 100 GLU A CA 1
ATOM 829 C C . GLU A 1 100 ? 16.076 -19.554 -3.181 1.00 88.88 100 GLU A C 1
ATOM 831 O O . GLU A 1 100 ? 16.634 -19.202 -2.142 1.00 88.88 100 GLU A O 1
ATOM 836 N N . LEU A 1 101 ? 16.750 -20.009 -4.239 1.00 89.75 101 LEU A N 1
ATOM 837 C CA . LEU A 1 101 ? 18.199 -20.180 -4.257 1.00 89.75 101 LEU A CA 1
ATOM 838 C C . LEU A 1 101 ? 18.939 -18.843 -4.106 1.00 89.75 101 LEU A C 1
ATOM 840 O O . LEU A 1 101 ? 19.897 -18.751 -3.344 1.00 89.75 101 LEU A O 1
ATOM 844 N N . LEU A 1 102 ? 18.489 -17.790 -4.794 1.00 89.94 102 LEU A N 1
ATOM 845 C CA . LEU A 1 102 ? 19.107 -16.464 -4.707 1.00 89.94 102 LEU A CA 1
ATOM 846 C C . LEU A 1 102 ? 18.927 -15.818 -3.329 1.00 89.94 102 LEU A C 1
ATOM 848 O O . LEU A 1 102 ? 19.828 -15.123 -2.867 1.00 89.94 102 LEU A O 1
ATOM 852 N N . ILE A 1 103 ? 17.786 -16.043 -2.669 1.00 86.94 103 ILE A N 1
ATOM 853 C CA . ILE A 1 103 ? 17.541 -15.564 -1.300 1.00 86.94 103 ILE A CA 1
ATOM 854 C C . ILE A 1 103 ? 18.487 -16.254 -0.310 1.00 86.94 103 ILE A C 1
ATOM 856 O O . ILE A 1 103 ? 18.978 -15.609 0.615 1.00 86.94 103 ILE A O 1
ATOM 860 N N . GLN A 1 104 ? 18.761 -17.545 -0.511 1.00 87.69 104 GLN A N 1
ATOM 861 C CA . GLN A 1 104 ? 19.665 -18.317 0.343 1.00 87.69 104 GLN A CA 1
ATOM 862 C C . GLN A 1 104 ? 21.147 -18.009 0.088 1.00 87.69 104 GLN A C 1
ATOM 864 O O . GLN A 1 104 ? 21.962 -18.236 0.978 1.00 87.69 104 GLN A O 1
ATOM 869 N N . GLU A 1 105 ? 21.508 -17.485 -1.087 1.00 88.38 105 GLU A N 1
ATOM 870 C CA . GLU A 1 105 ? 22.894 -17.199 -1.467 1.00 88.38 105 GLU A CA 1
ATOM 871 C C . GLU A 1 105 ? 23.408 -15.888 -0.828 1.00 88.38 105 GLU A C 1
ATOM 873 O O . GLU A 1 105 ? 23.044 -14.789 -1.273 1.00 88.38 105 GLU A O 1
ATOM 878 N N . PRO A 1 106 ? 24.320 -15.946 0.166 1.00 84.19 106 PRO A N 1
ATOM 879 C CA . PRO A 1 106 ? 24.771 -14.756 0.890 1.00 84.19 106 PRO A CA 1
ATOM 880 C C . PRO A 1 106 ? 25.498 -13.757 -0.012 1.00 84.19 106 PRO A C 1
ATOM 882 O O . PRO A 1 106 ? 25.400 -12.547 0.179 1.00 84.19 106 PRO A O 1
ATOM 885 N N . ARG A 1 107 ? 26.206 -14.244 -1.040 1.00 83.38 107 ARG A N 1
ATOM 886 C CA . ARG A 1 107 ? 26.912 -13.365 -1.981 1.00 83.38 107 ARG A CA 1
ATOM 887 C C . ARG A 1 107 ? 25.945 -12.530 -2.808 1.00 83.38 107 ARG A C 1
ATOM 889 O O . ARG A 1 107 ? 26.246 -11.379 -3.103 1.00 83.38 107 ARG A O 1
ATOM 896 N N . PHE A 1 108 ? 24.792 -13.085 -3.176 1.00 85.00 108 PHE A N 1
ATOM 897 C CA . PHE A 1 108 ? 23.784 -12.367 -3.948 1.00 85.00 108 PHE A CA 1
ATOM 898 C C . PHE A 1 108 ? 23.080 -11.309 -3.094 1.00 85.00 108 PHE A C 1
ATOM 900 O O . PHE A 1 108 ? 22.921 -10.159 -3.520 1.00 85.00 108 PHE A O 1
ATOM 907 N N . THR A 1 109 ? 22.693 -11.671 -1.870 1.00 80.44 109 THR A N 1
ATOM 908 C CA . THR A 1 109 ? 22.008 -10.752 -0.954 1.00 80.44 109 THR A CA 1
ATOM 909 C C . THR A 1 109 ? 22.908 -9.574 -0.576 1.00 80.44 109 THR A C 1
ATOM 911 O O . THR A 1 109 ? 22.475 -8.428 -0.706 1.00 80.44 109 THR A O 1
ATOM 914 N N . GLN A 1 110 ? 24.183 -9.830 -0.267 1.00 83.88 110 GLN A N 1
ATOM 915 C CA . GLN A 1 110 ? 25.167 -8.806 0.113 1.00 83.88 110 GLN A CA 1
ATOM 916 C C . GLN A 1 110 ? 25.664 -7.938 -1.052 1.00 83.88 110 GLN A C 1
ATOM 918 O O . GLN A 1 110 ? 26.167 -6.840 -0.823 1.00 83.88 110 GLN A O 1
ATOM 923 N N . TYR A 1 111 ? 25.540 -8.389 -2.305 1.00 84.81 111 TYR A N 1
ATOM 924 C CA . TYR A 1 111 ? 26.069 -7.631 -3.439 1.00 84.81 111 TYR A CA 1
ATOM 925 C C . TYR A 1 111 ? 25.323 -6.306 -3.648 1.00 84.81 111 TYR A C 1
ATOM 927 O O . TYR A 1 111 ? 24.113 -6.284 -3.897 1.00 84.81 111 TYR A O 1
ATOM 935 N N . GLN A 1 112 ? 26.041 -5.187 -3.644 1.00 86.00 112 GLN A N 1
ATOM 936 C CA . GLN A 1 112 ? 25.457 -3.879 -3.915 1.00 86.00 112 GLN A CA 1
ATOM 937 C C . GLN A 1 112 ? 25.352 -3.633 -5.428 1.00 86.00 112 GLN A C 1
ATOM 939 O O . GLN A 1 112 ? 26.311 -3.253 -6.094 1.00 86.00 112 GLN A O 1
ATOM 944 N N . ALA A 1 113 ? 24.166 -3.871 -5.992 1.00 88.06 113 ALA A N 1
ATOM 945 C CA . ALA A 1 113 ? 23.917 -3.658 -7.420 1.00 88.06 113 ALA A CA 1
ATOM 946 C C . ALA A 1 113 ? 23.480 -2.222 -7.751 1.00 88.06 113 ALA A C 1
ATOM 948 O O . ALA A 1 113 ? 23.666 -1.756 -8.876 1.00 88.06 113 ALA A O 1
ATOM 949 N N . PHE A 1 114 ? 22.917 -1.508 -6.780 1.00 90.44 114 PHE A N 1
ATOM 950 C CA . PHE A 1 114 ? 22.328 -0.184 -6.968 1.00 90.44 114 PHE A CA 1
ATOM 951 C C . PHE A 1 114 ? 23.260 0.922 -6.457 1.00 90.44 114 PHE A C 1
ATOM 953 O O . PHE A 1 114 ? 24.160 0.638 -5.667 1.00 90.44 114 PHE A O 1
ATOM 960 N N . PRO A 1 115 ? 23.126 2.161 -6.960 1.00 87.38 115 PRO A N 1
ATOM 961 C CA . PRO A 1 115 ? 23.870 3.310 -6.442 1.00 87.38 115 PRO A CA 1
ATOM 962 C C . PRO A 1 115 ? 23.660 3.508 -4.934 1.00 87.38 115 PRO A C 1
ATOM 964 O O . PRO A 1 115 ? 22.675 3.029 -4.371 1.00 87.38 115 PRO A O 1
ATOM 967 N N . ASP A 1 116 ? 24.591 4.198 -4.277 1.00 83.31 116 ASP A N 1
ATOM 968 C CA . ASP A 1 116 ? 24.563 4.363 -2.822 1.00 83.31 116 ASP A CA 1
ATOM 969 C C . ASP A 1 116 ? 23.248 4.987 -2.338 1.00 83.31 116 ASP A C 1
ATOM 971 O O . ASP A 1 116 ? 22.753 5.974 -2.886 1.00 83.31 116 ASP A O 1
ATOM 975 N N . GLY A 1 117 ? 22.665 4.379 -1.301 1.00 80.19 117 GLY A N 1
ATOM 976 C CA . GLY A 1 117 ? 21.386 4.810 -0.736 1.00 80.19 117 GLY A CA 1
ATOM 977 C C . GLY A 1 117 ? 20.164 4.549 -1.625 1.00 80.19 117 GLY A C 1
ATOM 978 O O . GLY A 1 117 ? 19.120 5.157 -1.381 1.00 80.19 117 GLY A O 1
ATOM 979 N N . CYS A 1 118 ? 20.294 3.687 -2.639 1.00 85.75 118 CYS A N 1
ATOM 980 C CA . CYS A 1 118 ? 19.198 3.242 -3.495 1.00 85.75 118 CYS A CA 1
ATOM 981 C C . CYS A 1 118 ? 19.008 1.720 -3.428 1.00 85.75 118 CYS A C 1
ATOM 983 O O . CYS A 1 118 ? 19.967 0.972 -3.221 1.00 85.75 118 CYS A O 1
ATOM 985 N N . ASP A 1 119 ? 17.780 1.257 -3.651 1.00 87.75 119 ASP A N 1
ATOM 986 C CA . ASP A 1 119 ? 17.437 -0.166 -3.674 1.00 87.75 119 ASP A CA 1
ATOM 987 C C . ASP A 1 119 ? 16.716 -0.603 -4.966 1.00 87.75 119 ASP A C 1
ATOM 989 O O . ASP A 1 119 ? 16.567 0.148 -5.934 1.00 87.75 119 ASP A O 1
ATOM 993 N N . ALA A 1 120 ? 16.294 -1.870 -5.007 1.00 89.62 120 ALA A N 1
ATOM 994 C CA . ALA A 1 120 ? 15.566 -2.406 -6.150 1.00 89.62 120 ALA A CA 1
ATOM 995 C C . ALA A 1 120 ? 14.216 -1.709 -6.359 1.00 89.62 120 ALA A C 1
ATOM 997 O O . ALA A 1 120 ? 13.798 -1.575 -7.501 1.00 89.62 120 ALA A O 1
ATOM 998 N N . LEU A 1 121 ? 13.534 -1.253 -5.305 1.00 86.44 121 LEU A N 1
ATOM 999 C CA . LEU A 1 121 ? 12.260 -0.546 -5.444 1.00 86.44 121 LEU A CA 1
ATOM 1000 C C . LEU A 1 121 ? 12.458 0.874 -5.955 1.00 86.44 121 LEU A C 1
ATOM 1002 O O . LEU A 1 121 ? 11.640 1.324 -6.753 1.00 86.44 121 LEU A O 1
ATOM 1006 N N . ASP A 1 122 ? 13.536 1.558 -5.565 1.00 88.31 122 ASP A N 1
ATOM 1007 C CA . ASP A 1 122 ? 13.923 2.825 -6.190 1.00 88.31 122 ASP A CA 1
ATOM 1008 C C . ASP A 1 122 ? 14.126 2.622 -7.702 1.00 88.31 122 ASP A C 1
ATOM 1010 O O . ASP A 1 122 ? 13.577 3.376 -8.506 1.00 88.31 122 ASP A O 1
ATOM 1014 N N . ALA A 1 123 ? 14.843 1.562 -8.099 1.00 91.44 123 ALA A N 1
ATOM 1015 C CA . ALA A 1 123 ? 15.038 1.211 -9.507 1.00 91.44 123 ALA A CA 1
ATOM 1016 C C . ALA A 1 123 ? 13.705 0.920 -10.213 1.00 91.44 123 ALA A C 1
ATOM 1018 O O . ALA A 1 123 ? 13.426 1.488 -11.270 1.00 91.44 123 ALA A O 1
ATOM 1019 N N . LEU A 1 124 ? 12.852 0.085 -9.605 1.00 90.94 124 LEU A N 1
ATOM 1020 C CA . LEU A 1 124 ? 11.535 -0.250 -10.142 1.00 90.94 124 LEU A CA 1
ATOM 1021 C C . LEU A 1 124 ? 10.675 1.029 -10.312 1.00 90.94 124 LEU A C 1
ATOM 1023 O O . LEU A 1 124 ? 10.050 1.235 -11.350 1.00 90.94 124 LEU A O 1
ATOM 1027 N N . SER A 1 125 ? 10.701 1.939 -9.337 1.00 89.50 125 SER A N 1
ATOM 1028 C CA . SER A 1 125 ? 9.964 3.212 -9.385 1.00 89.50 125 SER A CA 1
ATOM 1029 C C . SER A 1 125 ? 10.443 4.102 -10.532 1.00 89.50 125 SER A C 1
ATOM 1031 O O . SER A 1 125 ? 9.644 4.558 -11.347 1.00 89.50 125 SER A O 1
ATOM 1033 N N . GLN A 1 126 ? 11.755 4.312 -10.651 1.00 91.25 126 GLN A N 1
ATOM 1034 C CA . GLN A 1 126 ? 12.328 5.162 -11.699 1.00 91.25 126 GLN A CA 1
ATOM 1035 C C . GLN A 1 126 ? 12.088 4.597 -13.099 1.00 91.25 126 GLN A C 1
ATOM 1037 O O . GLN A 1 126 ? 11.788 5.338 -14.032 1.00 91.25 126 GLN A O 1
ATOM 1042 N N . MET A 1 127 ? 12.187 3.279 -13.255 1.00 92.00 127 MET A N 1
ATOM 1043 C CA . MET A 1 127 ? 11.996 2.625 -14.547 1.00 92.00 127 MET A CA 1
ATOM 1044 C C . MET A 1 127 ? 10.527 2.608 -14.964 1.00 92.00 127 MET A C 1
ATOM 1046 O O . MET A 1 127 ? 10.240 2.812 -16.140 1.00 92.00 127 MET A O 1
ATOM 1050 N N . LEU A 1 128 ? 9.601 2.434 -14.014 1.00 90.50 128 LEU A N 1
ATOM 1051 C CA . LEU A 1 128 ? 8.170 2.603 -14.263 1.00 90.50 128 LEU A CA 1
ATOM 1052 C C . LEU A 1 128 ? 7.853 4.049 -14.667 1.00 90.50 128 LEU A C 1
ATOM 1054 O O . LEU A 1 128 ? 7.190 4.260 -15.676 1.00 90.50 128 LEU A O 1
ATOM 1058 N N . LEU A 1 129 ? 8.373 5.045 -13.943 1.00 89.38 129 LEU A N 1
ATOM 1059 C CA . LEU A 1 129 ? 8.162 6.456 -14.280 1.00 89.38 129 LEU A CA 1
ATOM 1060 C C . LEU A 1 129 ? 8.697 6.805 -15.677 1.00 89.38 129 LEU A C 1
ATOM 1062 O O . LEU A 1 129 ? 8.025 7.501 -16.438 1.00 89.38 129 LEU A O 1
ATOM 1066 N N . ALA A 1 130 ? 9.888 6.317 -16.027 1.00 89.38 130 ALA A N 1
ATOM 1067 C CA . ALA A 1 130 ? 10.477 6.545 -17.342 1.00 89.38 130 ALA A CA 1
ATOM 1068 C C . ALA A 1 130 ? 9.636 5.925 -18.465 1.00 89.38 130 ALA A C 1
ATOM 1070 O O . ALA A 1 130 ? 9.353 6.588 -19.462 1.00 89.38 130 ALA A O 1
ATOM 1071 N N . ASP A 1 131 ? 9.187 4.683 -18.276 1.00 88.12 131 ASP A N 1
ATOM 1072 C CA . ASP A 1 131 ? 8.326 3.974 -19.222 1.00 88.12 131 ASP A CA 1
ATOM 1073 C C . ASP A 1 131 ? 6.999 4.718 -19.444 1.00 88.12 131 ASP A C 1
ATOM 1075 O O . ASP A 1 131 ? 6.637 5.000 -20.587 1.00 88.12 131 ASP A O 1
ATOM 1079 N N . LEU A 1 132 ? 6.344 5.152 -18.360 1.00 84.50 132 LEU A N 1
ATOM 1080 C CA . LEU A 1 132 ? 5.119 5.958 -18.408 1.00 84.50 132 LEU A CA 1
ATOM 1081 C C . LEU A 1 132 ? 5.329 7.295 -19.117 1.00 84.50 132 LEU A C 1
ATOM 1083 O O . LEU A 1 132 ? 4.506 7.702 -19.932 1.00 84.50 132 LEU A O 1
ATOM 1087 N N . THR A 1 133 ? 6.440 7.977 -18.839 1.00 84.56 133 THR A N 1
ATOM 1088 C CA . THR A 1 133 ? 6.769 9.270 -19.456 1.00 84.56 133 THR A CA 1
ATOM 1089 C C . THR A 1 133 ? 6.980 9.117 -20.965 1.00 84.56 133 THR A C 1
ATOM 1091 O O . THR A 1 133 ? 6.443 9.901 -21.754 1.00 84.56 133 THR A O 1
ATOM 1094 N N . CYS A 1 134 ? 7.696 8.074 -21.398 1.00 81.38 134 CYS A N 1
ATOM 1095 C CA . CYS A 1 134 ? 7.854 7.760 -22.819 1.00 81.38 134 CYS A CA 1
ATOM 1096 C C . CYS A 1 134 ? 6.512 7.405 -23.476 1.00 81.38 134 CYS A C 1
ATOM 1098 O O . CYS A 1 134 ? 6.206 7.908 -24.560 1.00 81.38 134 CYS A O 1
ATOM 1100 N N . HIS A 1 135 ? 5.692 6.582 -22.815 1.00 79.00 135 HIS A N 1
ATOM 1101 C CA . HIS A 1 135 ? 4.366 6.210 -23.303 1.00 79.00 135 HIS A CA 1
ATOM 1102 C C . HIS A 1 135 ? 3.477 7.457 -23.467 1.00 79.00 135 HIS A C 1
ATOM 1104 O O . HIS A 1 135 ? 2.880 7.673 -24.525 1.00 79.00 135 HIS A O 1
ATOM 1110 N N . ALA A 1 136 ? 3.453 8.334 -22.463 1.00 76.81 136 ALA A N 1
ATOM 1111 C CA . ALA A 1 136 ? 2.690 9.575 -22.472 1.00 76.81 136 ALA A CA 1
ATOM 1112 C C . ALA A 1 136 ? 3.036 10.482 -23.654 1.00 76.81 136 ALA A C 1
ATOM 1114 O O . ALA A 1 136 ? 2.152 10.966 -24.370 1.00 76.81 136 ALA A O 1
ATOM 1115 N N . THR A 1 137 ? 4.334 10.654 -23.892 1.00 75.06 137 THR A N 1
ATOM 1116 C CA . THR A 1 137 ? 4.859 11.461 -24.995 1.00 75.06 137 THR A CA 1
ATOM 1117 C C . THR A 1 137 ? 4.441 10.865 -26.351 1.00 75.06 137 THR A C 1
ATOM 1119 O O . THR A 1 137 ? 3.951 11.585 -27.228 1.00 75.06 137 THR A O 1
ATOM 1122 N N . TYR A 1 138 ? 4.552 9.539 -26.509 1.00 74.38 138 TYR A N 1
ATOM 1123 C CA . TYR A 1 138 ? 4.145 8.815 -27.720 1.00 74.38 138 TYR A CA 1
ATOM 1124 C C . TYR A 1 138 ? 2.649 8.983 -28.030 1.00 74.38 138 TYR A C 1
ATOM 1126 O O . TYR A 1 138 ? 2.289 9.392 -29.139 1.00 74.38 138 TYR A O 1
ATOM 1134 N N . ASN A 1 139 ? 1.776 8.746 -27.045 1.00 71.88 139 ASN A N 1
ATOM 1135 C CA . ASN A 1 139 ? 0.323 8.844 -27.218 1.00 71.88 139 ASN A CA 1
ATOM 1136 C C . ASN A 1 139 ? -0.120 10.263 -27.588 1.00 71.88 139 ASN A C 1
ATOM 1138 O O . ASN A 1 139 ? -0.998 10.446 -28.437 1.00 71.88 139 ASN A O 1
ATOM 1142 N N . ARG A 1 140 ? 0.504 11.294 -27.003 1.00 70.50 140 ARG A N 1
ATOM 1143 C CA . ARG A 1 140 ? 0.191 12.686 -27.350 1.00 70.50 140 ARG A CA 1
ATOM 1144 C C . ARG A 1 140 ? 0.578 13.017 -28.790 1.00 70.50 140 ARG A C 1
ATOM 1146 O O . ARG A 1 140 ? -0.195 13.688 -29.478 1.00 70.50 140 ARG A O 1
ATOM 1153 N N . LEU A 1 141 ? 1.743 12.560 -29.259 1.00 64.88 141 LEU A N 1
ATOM 1154 C CA . LEU A 1 141 ? 2.138 12.773 -30.651 1.00 64.88 141 LEU A CA 1
ATOM 1155 C C . LEU A 1 141 ? 1.211 12.042 -31.617 1.00 64.88 141 LEU A C 1
ATOM 1157 O O . LEU A 1 141 ? 0.759 12.683 -32.560 1.00 64.88 141 LEU A O 1
ATOM 1161 N N . GLN A 1 142 ? 0.857 10.780 -31.350 1.00 66.44 142 GLN A N 1
ATOM 1162 C CA . GLN A 1 142 ? -0.115 10.049 -32.171 1.00 66.44 142 GLN A CA 1
ATOM 1163 C C . GLN A 1 142 ? -1.456 10.786 -32.284 1.00 66.44 142 GLN A C 1
ATOM 1165 O O . GLN A 1 142 ? -2.000 10.897 -33.380 1.00 66.44 142 GLN A O 1
ATOM 1170 N N . ARG A 1 143 ? -1.971 11.362 -31.187 1.00 66.31 143 ARG A N 1
ATOM 1171 C CA . ARG A 1 143 ? -3.191 12.192 -31.232 1.00 66.31 143 ARG A CA 1
ATOM 1172 C C . ARG A 1 143 ? -3.028 13.451 -32.082 1.00 66.31 143 ARG A C 1
ATOM 1174 O O . ARG A 1 143 ? -3.972 13.864 -32.745 1.00 66.31 143 ARG A O 1
ATOM 1181 N N . ARG A 1 144 ? -1.850 14.084 -32.065 1.00 61.00 144 ARG A N 1
ATOM 1182 C CA . ARG A 1 144 ? -1.576 15.284 -32.875 1.00 61.00 144 ARG A CA 1
ATOM 1183 C C . ARG A 1 144 ? -1.447 14.965 -34.365 1.00 61.00 144 ARG A C 1
ATOM 1185 O O . ARG A 1 144 ? -1.894 15.768 -35.181 1.00 61.00 144 ARG A O 1
ATOM 1192 N N . THR A 1 145 ? -0.846 13.831 -34.722 1.00 54.47 145 THR A N 1
ATOM 1193 C CA . THR A 1 145 ? -0.699 13.395 -36.120 1.00 54.47 145 THR A CA 1
ATOM 1194 C C . THR A 1 145 ? -1.981 12.779 -36.679 1.00 54.47 145 THR A C 1
ATOM 1196 O O . THR A 1 145 ? -2.297 13.008 -37.845 1.00 54.47 145 THR A O 1
ATOM 1199 N N . MET A 1 146 ? -2.780 12.083 -35.866 1.00 45.78 146 MET A N 1
ATOM 1200 C CA . MET A 1 146 ? -4.100 11.579 -36.256 1.00 45.78 146 MET A CA 1
ATOM 1201 C C . MET A 1 146 ? -5.203 12.616 -35.987 1.00 45.78 146 MET A C 1
ATOM 1203 O O . MET A 1 146 ? -6.015 12.465 -35.079 1.00 45.78 146 MET A O 1
ATOM 1207 N N . LYS A 1 147 ? -5.298 13.651 -36.834 1.00 40.41 147 LYS A N 1
ATOM 1208 C CA . LYS A 1 147 ? -6.428 14.613 -36.848 1.00 40.41 147 LYS A CA 1
ATOM 1209 C C . LYS A 1 147 ? -7.789 14.005 -37.244 1.00 40.41 147 LYS A C 1
ATOM 1211 O O . LYS A 1 147 ? -8.776 14.729 -37.320 1.00 40.41 147 LYS A O 1
ATOM 1216 N N . ILE A 1 148 ? -7.865 12.699 -37.502 1.00 38.34 148 ILE A N 1
ATOM 1217 C CA . ILE A 1 148 ? -9.102 11.998 -37.858 1.00 38.34 148 ILE A CA 1
ATOM 1218 C C . ILE A 1 148 ? -9.241 10.772 -36.958 1.00 38.34 148 ILE A C 1
ATOM 1220 O O . ILE A 1 148 ? -9.045 9.638 -37.375 1.00 38.34 148 ILE A O 1
ATOM 1224 N N . TRP A 1 149 ? -9.628 11.007 -35.713 1.00 34.59 149 TRP A N 1
ATOM 1225 C CA . TRP A 1 149 ? -10.587 10.115 -35.081 1.00 34.59 149 TRP A CA 1
ATOM 1226 C C . TRP A 1 149 ? -11.904 10.875 -35.066 1.00 34.59 149 TRP A C 1
ATOM 1228 O O . TRP A 1 149 ? -12.083 11.818 -34.301 1.00 34.59 149 TRP A O 1
ATOM 1238 N N . HIS A 1 150 ? -12.821 10.497 -35.959 1.00 34.44 150 HIS A N 1
ATOM 1239 C CA . HIS A 1 150 ? -14.231 10.791 -35.745 1.00 34.44 150 HIS A CA 1
ATOM 1240 C C . HIS A 1 150 ? -14.635 10.062 -34.461 1.00 34.44 150 HIS A C 1
ATOM 1242 O O . HIS A 1 150 ? -15.004 8.892 -34.500 1.00 34.44 150 HIS A O 1
ATOM 1248 N N . GLN A 1 151 ? -14.545 10.725 -33.314 1.00 31.39 151 GLN A N 1
ATOM 1249 C CA . GLN A 1 151 ? -15.297 10.309 -32.142 1.00 31.39 151 GLN A CA 1
ATOM 1250 C C . GLN A 1 151 ? -16.447 11.282 -31.966 1.00 31.39 151 GLN A C 1
ATOM 1252 O O . GLN A 1 151 ? -16.340 12.359 -31.390 1.00 31.39 151 GLN A O 1
ATOM 1257 N N . CYS A 1 152 ? -17.565 10.861 -32.550 1.00 25.41 152 CYS A N 1
ATOM 1258 C CA . CYS A 1 152 ? -18.889 11.332 -32.223 1.00 25.41 152 CYS A CA 1
ATOM 1259 C C . CYS A 1 152 ? -19.095 11.094 -30.719 1.00 25.41 152 CYS A C 1
ATOM 1261 O O . CYS A 1 152 ? -19.358 9.970 -30.293 1.00 25.41 152 CYS A O 1
ATOM 1263 N N . VAL A 1 153 ? -18.935 12.135 -29.905 1.00 26.45 153 VAL A N 1
ATOM 1264 C CA . VAL A 1 153 ? -19.399 12.118 -28.518 1.00 26.45 153 VAL A CA 1
ATOM 1265 C C . VAL A 1 153 ? -20.913 12.305 -28.573 1.00 26.45 153 VAL A C 1
ATOM 1267 O O . VAL A 1 153 ? -21.422 13.421 -28.526 1.00 26.45 153 VAL A O 1
ATOM 1270 N N . ARG A 1 154 ? -21.661 11.209 -28.738 1.00 26.02 154 ARG A N 1
ATOM 1271 C CA . ARG A 1 154 ? -23.062 11.191 -28.309 1.00 26.02 154 ARG A CA 1
ATOM 1272 C C . ARG A 1 154 ? -23.077 10.837 -26.833 1.00 26.02 154 ARG A C 1
ATOM 1274 O O . ARG A 1 154 ? -22.785 9.709 -26.450 1.00 26.02 154 ARG A O 1
ATOM 1281 N N . ILE A 1 155 ? -23.415 11.831 -26.022 1.00 28.09 155 ILE A N 1
ATOM 1282 C CA . ILE A 1 155 ? -23.782 11.654 -24.623 1.00 28.09 155 ILE A CA 1
ATOM 1283 C C . ILE A 1 155 ? -25.151 10.967 -24.619 1.00 28.09 155 ILE A C 1
ATOM 1285 O O . ILE A 1 155 ? -26.150 11.581 -24.987 1.00 28.09 155 ILE A O 1
ATOM 1289 N N . THR A 1 156 ? -25.202 9.696 -24.226 1.00 26.09 156 THR A N 1
ATOM 1290 C CA . THR A 1 156 ? -26.455 9.033 -23.833 1.00 26.09 156 THR A CA 1
ATOM 1291 C C . THR A 1 156 ? -26.543 9.006 -22.302 1.00 26.09 156 THR A C 1
ATOM 1293 O O . THR A 1 156 ? -25.543 8.672 -21.664 1.00 26.09 156 THR A O 1
ATOM 1296 N N . PRO A 1 157 ? -27.694 9.334 -21.675 1.00 34.16 157 PRO A N 1
ATOM 1297 C CA . PRO A 1 157 ? -27.800 9.501 -20.217 1.00 34.16 157 PRO A CA 1
ATOM 1298 C C . PRO A 1 157 ? -27.786 8.208 -19.390 1.00 34.16 157 PRO A C 1
ATOM 1300 O O . PRO A 1 157 ? -28.012 8.255 -18.184 1.00 34.16 157 PRO A O 1
ATOM 1303 N N . SER A 1 158 ? -27.561 7.042 -19.984 1.00 34.91 158 SER A N 1
ATOM 1304 C CA . SER A 1 158 ? -27.800 5.774 -19.301 1.00 34.91 158 SER A CA 1
ATOM 1305 C C . SER A 1 158 ? -26.790 4.717 -19.716 1.00 34.91 158 SER A C 1
ATOM 1307 O O . SER A 1 158 ? -26.743 4.366 -20.888 1.00 34.91 158 SER A O 1
ATOM 1309 N N . THR A 1 159 ? -26.092 4.219 -18.692 1.00 37.19 159 THR A N 1
ATOM 1310 C CA . THR A 1 159 ? -25.207 3.045 -18.569 1.00 37.19 159 THR A CA 1
ATOM 1311 C C . THR A 1 159 ? -23.758 3.419 -18.252 1.00 37.19 159 THR A C 1
ATOM 1313 O O . THR A 1 159 ? -22.946 3.767 -19.103 1.00 37.19 159 THR A O 1
ATOM 1316 N N . ARG A 1 160 ? -23.485 3.426 -16.940 1.00 30.77 160 ARG A N 1
ATOM 1317 C CA . ARG A 1 160 ? -22.210 3.735 -16.301 1.00 30.77 160 ARG A CA 1
ATOM 1318 C C . ARG A 1 160 ? -21.785 2.503 -15.497 1.00 30.77 160 ARG A C 1
ATOM 1320 O O . ARG A 1 160 ? -22.293 2.337 -14.401 1.00 30.77 160 ARG A O 1
ATOM 1327 N N . GLU A 1 161 ? -20.881 1.673 -16.011 1.00 27.00 161 GLU A N 1
ATOM 1328 C CA . GLU A 1 161 ? -20.171 0.672 -15.197 1.00 27.00 161 GLU A CA 1
ATOM 1329 C C . GLU A 1 161 ? -18.744 0.445 -15.702 1.00 27.00 161 GLU A C 1
ATOM 1331 O O . GLU A 1 161 ? -18.550 0.018 -16.839 1.00 27.00 161 GLU A O 1
ATOM 1336 N N . VAL A 1 162 ? -17.755 0.697 -14.833 1.00 29.31 162 VAL A N 1
ATOM 1337 C CA . VAL A 1 162 ? -16.475 -0.028 -14.777 1.00 29.31 162 VAL A CA 1
ATOM 1338 C C . VAL A 1 162 ? -16.086 -0.160 -13.321 1.00 29.31 162 VAL A C 1
ATOM 1340 O O . VAL A 1 162 ? -15.968 0.833 -12.606 1.00 29.31 162 VAL A O 1
ATOM 1343 N N . SER A 1 163 ? -15.903 -1.412 -12.918 1.00 26.11 163 SER A N 1
ATOM 1344 C CA . SER A 1 163 ? -15.474 -1.844 -11.603 1.00 26.11 163 SER A CA 1
ATOM 1345 C C . SER A 1 163 ? -13.968 -1.652 -11.406 1.00 26.11 163 SER A C 1
ATOM 1347 O O . SER A 1 163 ? -13.156 -1.859 -12.309 1.00 26.11 163 SER A O 1
ATOM 1349 N N . CYS A 1 164 ? -13.607 -1.288 -10.180 1.00 27.48 164 CYS A N 1
ATOM 1350 C CA . CYS A 1 164 ? -12.294 -1.509 -9.595 1.00 27.48 164 CYS A CA 1
ATOM 1351 C C . CYS A 1 164 ? -12.544 -2.198 -8.251 1.00 27.48 164 CYS A C 1
ATOM 1353 O O . CYS A 1 164 ? -12.812 -1.536 -7.254 1.00 27.48 164 CYS A O 1
ATOM 1355 N N . GLU A 1 165 ? -12.549 -3.530 -8.238 1.00 28.39 165 GLU A N 1
ATOM 1356 C CA . GLU A 1 165 ? -12.578 -4.299 -6.995 1.00 28.39 165 GLU A CA 1
ATOM 1357 C C . GLU A 1 165 ? -11.190 -4.236 -6.343 1.00 28.39 165 GLU A C 1
ATOM 1359 O O . GLU A 1 165 ? -10.288 -5.006 -6.668 1.00 28.39 165 GLU A O 1
ATOM 1364 N N . THR A 1 166 ? -10.992 -3.315 -5.402 1.00 30.69 166 THR A N 1
ATOM 1365 C CA . THR A 1 166 ? -9.890 -3.408 -4.434 1.00 30.69 166 THR A CA 1
ATOM 1366 C C . THR A 1 166 ? -10.305 -4.292 -3.262 1.00 30.69 166 THR A C 1
ATOM 1368 O O . THR A 1 166 ? -10.513 -3.814 -2.154 1.00 30.69 166 THR A O 1
ATOM 1371 N N . ILE A 1 167 ? -10.405 -5.597 -3.518 1.00 26.56 167 ILE A N 1
ATOM 1372 C CA . ILE A 1 167 ? -10.245 -6.647 -2.505 1.00 26.56 167 ILE A CA 1
ATOM 1373 C C . ILE A 1 167 ? -9.252 -7.646 -3.100 1.00 26.56 167 ILE A C 1
ATOM 1375 O O . ILE A 1 167 ? -9.610 -8.513 -3.892 1.00 26.56 167 ILE A O 1
ATOM 1379 N N . TRP A 1 168 ? -7.966 -7.493 -2.776 1.00 27.77 168 TRP A N 1
ATOM 1380 C CA . TRP A 1 168 ? -6.929 -8.400 -3.270 1.00 27.77 168 TRP A CA 1
ATOM 1381 C C . TRP A 1 168 ? -6.795 -9.613 -2.348 1.00 27.77 168 TRP A C 1
ATOM 1383 O O . TRP A 1 168 ? -5.895 -9.689 -1.517 1.00 27.77 168 TRP A O 1
ATOM 1393 N N . ALA A 1 169 ? -7.667 -10.595 -2.568 1.00 23.66 169 ALA A N 1
ATOM 1394 C CA . ALA A 1 169 ? -7.355 -12.011 -2.414 1.00 23.66 169 ALA A CA 1
ATOM 1395 C C . ALA A 1 169 ? -7.714 -12.698 -3.750 1.00 23.66 169 ALA A C 1
ATOM 1397 O O . ALA A 1 169 ? -8.846 -12.607 -4.202 1.00 23.66 169 ALA A O 1
ATOM 1398 N N . TYR A 1 170 ? -6.709 -13.281 -4.415 1.00 23.09 170 TYR A N 1
ATOM 1399 C CA . TYR A 1 170 ? -6.723 -14.015 -5.702 1.00 23.09 170 TYR A CA 1
ATOM 1400 C C . TYR A 1 170 ? -8.004 -14.816 -6.060 1.00 23.09 170 TYR A C 1
ATOM 1402 O O . TYR A 1 170 ? -8.687 -15.291 -5.160 1.00 23.09 170 TYR A O 1
ATOM 1410 N N . PRO A 1 171 ? -8.129 -15.312 -7.314 1.00 38.66 171 PRO A N 1
ATOM 1411 C CA . PRO A 1 171 ? -8.072 -14.653 -8.623 1.00 38.66 171 PRO A CA 1
ATOM 1412 C C . PRO A 1 171 ? -9.419 -14.828 -9.367 1.00 38.66 171 PRO A C 1
ATOM 1414 O O . PRO A 1 171 ? -10.165 -15.750 -9.061 1.00 38.66 171 PRO A O 1
ATOM 1417 N N . MET A 1 172 ? -9.695 -14.048 -10.418 1.00 28.25 172 MET A N 1
ATOM 1418 C CA . MET A 1 172 ? -10.082 -14.596 -11.734 1.00 28.25 172 MET A CA 1
ATOM 1419 C C . MET A 1 172 ? -10.517 -13.524 -12.729 1.00 28.25 172 MET A C 1
ATOM 1421 O O . MET A 1 172 ? -11.183 -12.544 -12.418 1.00 28.25 172 MET A O 1
ATOM 1425 N N . ALA A 1 173 ? -10.135 -13.807 -13.970 1.00 32.28 173 ALA A N 1
ATOM 1426 C CA . ALA A 1 173 ? -10.652 -13.219 -15.182 1.00 32.28 173 ALA A CA 1
ATOM 1427 C C . ALA A 1 173 ? -12.131 -13.577 -15.391 1.00 32.28 173 ALA A C 1
ATOM 1429 O O . ALA A 1 173 ? -12.534 -14.718 -15.172 1.00 32.28 173 ALA A O 1
ATOM 1430 N N . GLY A 1 174 ? -12.894 -12.634 -15.943 1.00 27.45 174 GLY A N 1
ATOM 1431 C CA . GLY A 1 174 ? -14.156 -12.941 -16.606 1.00 27.45 174 GLY A CA 1
ATOM 1432 C C . GLY A 1 174 ? -15.208 -11.847 -16.491 1.00 27.45 174 GLY A C 1
ATOM 1433 O O . GLY A 1 174 ? -15.859 -11.736 -15.467 1.00 27.45 174 GLY A O 1
ATOM 1434 N N . LEU A 1 175 ? -15.437 -11.164 -17.619 1.00 29.52 175 LEU A N 1
ATOM 1435 C CA . LEU A 1 175 ? -16.714 -10.558 -18.026 1.00 29.52 175 LEU A CA 1
ATOM 1436 C C . LEU A 1 175 ? -17.196 -9.315 -17.244 1.00 29.52 175 LEU A C 1
ATOM 1438 O O . LEU A 1 175 ? -17.912 -9.432 -16.262 1.00 29.52 175 LEU A O 1
ATOM 1442 N N . LEU A 1 176 ? -16.979 -8.114 -17.798 1.00 31.67 176 LEU A N 1
ATOM 1443 C CA . LEU A 1 176 ? -18.006 -7.369 -18.557 1.00 31.67 176 LEU A CA 1
ATOM 1444 C C . LEU A 1 176 ? -17.484 -5.988 -19.040 1.00 31.67 176 LEU A C 1
ATOM 1446 O O . LEU A 1 176 ? -16.586 -5.417 -18.422 1.00 31.67 176 LEU A O 1
ATOM 1450 N N . PRO A 1 177 ? -18.014 -5.445 -20.158 1.00 41.88 177 PRO A N 1
ATOM 1451 C CA . PRO A 1 177 ? -17.529 -4.225 -20.802 1.00 41.88 177 PRO A CA 1
ATOM 1452 C C . PRO A 1 177 ? -18.511 -3.052 -20.638 1.00 41.88 177 PRO A C 1
ATOM 1454 O O . PRO A 1 177 ? -19.619 -3.172 -21.156 1.00 41.88 177 PRO A O 1
ATOM 1457 N N . GLN A 1 178 ? -18.117 -1.907 -20.045 1.00 34.53 178 GLN A N 1
ATOM 1458 C CA . GLN A 1 178 ? -18.747 -0.598 -20.360 1.00 34.53 178 GLN A CA 1
ATOM 1459 C C . GLN A 1 178 ? -18.116 0.704 -19.807 1.00 34.53 178 GLN A C 1
ATOM 1461 O O . GLN A 1 178 ? -18.813 1.686 -19.597 1.00 34.53 178 GLN A O 1
ATOM 1466 N N . PHE A 1 179 ? -16.787 0.800 -19.749 1.00 31.72 179 PHE A N 1
ATOM 1467 C CA . PHE A 1 179 ? -16.028 2.046 -19.954 1.00 31.72 179 PHE A CA 1
ATOM 1468 C C . PHE A 1 179 ? -14.638 1.645 -20.424 1.00 31.72 179 PHE A C 1
ATOM 1470 O O . PHE A 1 179 ? -13.908 0.934 -19.740 1.00 31.72 179 PHE A O 1
ATOM 1477 N N . ARG A 1 180 ? -14.233 2.077 -21.614 1.00 39.09 180 ARG A N 1
ATOM 1478 C CA . ARG A 1 180 ? -12.853 1.857 -22.043 1.00 39.09 180 ARG A CA 1
ATOM 1479 C C . ARG A 1 180 ? -11.984 2.959 -21.457 1.00 39.09 180 ARG A C 1
ATOM 1481 O O . ARG A 1 180 ? -11.612 3.896 -22.154 1.00 39.09 180 ARG A O 1
ATOM 1488 N N . ILE A 1 181 ? -11.628 2.813 -20.181 1.00 44.47 181 ILE A N 1
ATOM 1489 C CA . ILE A 1 181 ? -10.269 3.188 -19.788 1.00 44.47 181 ILE A CA 1
ATOM 1490 C C . ILE A 1 181 ? -9.363 2.410 -20.756 1.00 44.47 181 ILE A C 1
ATOM 1492 O O . ILE A 1 181 ? -9.583 1.202 -20.909 1.00 44.47 181 ILE A O 1
ATOM 1496 N N . PRO A 1 182 ? -8.429 3.048 -21.483 1.00 56.22 182 PRO A N 1
ATOM 1497 C CA . PRO A 1 182 ? -7.482 2.299 -22.297 1.00 56.22 182 PRO A CA 1
ATOM 1498 C C . PRO A 1 182 ? -6.863 1.218 -21.409 1.00 56.22 182 PRO A C 1
ATOM 1500 O O . PRO A 1 182 ? -6.370 1.536 -20.331 1.00 56.22 182 PRO A O 1
ATOM 1503 N N . TYR A 1 183 ? -6.955 -0.052 -21.807 1.00 60.34 183 TYR A N 1
ATOM 1504 C CA . TYR A 1 183 ? -6.479 -1.198 -21.013 1.00 60.34 183 TYR A CA 1
ATOM 1505 C C . TYR A 1 183 ? -5.050 -0.983 -20.475 1.00 60.34 183 TYR A C 1
ATOM 1507 O O . TYR A 1 183 ? -4.718 -1.351 -19.348 1.00 60.34 183 TYR A O 1
ATOM 1515 N N . GLU A 1 184 ? -4.240 -0.289 -21.268 1.00 63.81 184 GLU A N 1
ATOM 1516 C CA . GLU A 1 184 ? -2.884 0.161 -20.964 1.00 63.81 184 GLU A CA 1
ATOM 1517 C C . GLU A 1 184 ? -2.822 1.059 -19.714 1.00 63.81 184 GLU A C 1
ATOM 1519 O O . GLU A 1 184 ? -2.039 0.791 -18.810 1.00 63.81 184 GLU A O 1
ATOM 1524 N N . LEU A 1 185 ? -3.717 2.046 -19.586 1.00 64.06 185 LEU A N 1
ATOM 1525 C CA . LEU A 1 185 ? -3.758 2.948 -18.431 1.00 64.06 185 LEU A CA 1
ATOM 1526 C C . LEU A 1 185 ? -4.103 2.207 -17.136 1.00 64.06 185 LEU A C 1
ATOM 1528 O O . LEU A 1 185 ? -3.539 2.482 -16.078 1.00 64.06 185 LEU A O 1
ATOM 1532 N N . TRP A 1 186 ? -5.041 1.265 -17.210 1.00 67.12 186 TRP A N 1
ATOM 1533 C CA . TRP A 1 186 ? -5.409 0.461 -16.047 1.00 67.12 186 TRP A CA 1
ATOM 1534 C C . TRP A 1 186 ? -4.238 -0.421 -15.616 1.00 67.12 186 TRP A C 1
ATOM 1536 O O . TRP A 1 186 ? -3.904 -0.503 -14.436 1.00 67.12 186 TRP A O 1
ATOM 1546 N N . THR A 1 187 ? -3.552 -1.010 -16.593 1.00 69.12 187 THR A N 1
ATOM 1547 C CA . THR A 1 187 ? -2.325 -1.770 -16.360 1.00 69.12 187 THR A CA 1
ATOM 1548 C C . THR A 1 187 ? -1.277 -0.908 -15.653 1.00 69.12 187 THR A C 1
ATOM 1550 O O . THR A 1 187 ? -0.642 -1.370 -14.707 1.00 69.12 187 THR A O 1
ATOM 1553 N N . ASP A 1 188 ? -1.124 0.358 -16.029 1.00 71.81 188 ASP A N 1
ATOM 1554 C CA . ASP A 1 188 ? -0.187 1.286 -15.392 1.00 71.81 188 ASP A CA 1
ATOM 1555 C C . ASP A 1 188 ? -0.560 1.621 -13.943 1.00 71.81 188 ASP A C 1
ATOM 1557 O O . ASP A 1 188 ? 0.284 1.504 -13.052 1.00 71.81 188 ASP A O 1
ATOM 1561 N N . VAL A 1 189 ? -1.827 1.950 -13.674 1.00 68.31 189 VAL A N 1
ATOM 1562 C CA . VAL A 1 189 ? -2.328 2.175 -12.304 1.00 68.31 189 VAL A CA 1
ATOM 1563 C C . VAL A 1 189 ? -2.128 0.928 -11.441 1.00 68.31 189 VAL A C 1
ATOM 1565 O O . VAL A 1 189 ? -1.666 1.026 -10.302 1.00 68.31 189 VAL A O 1
ATOM 1568 N N . LEU A 1 190 ? -2.404 -0.254 -11.995 1.00 70.19 190 LEU A N 1
ATOM 1569 C CA . LEU A 1 190 ? -2.199 -1.523 -11.310 1.00 70.19 190 LEU A CA 1
ATOM 1570 C C . LEU A 1 190 ? -0.723 -1.760 -10.974 1.00 70.19 190 LEU A C 1
ATOM 1572 O O . LEU A 1 190 ? -0.400 -2.141 -9.851 1.00 70.19 190 LEU A O 1
ATOM 1576 N N . ASN A 1 191 ? 0.180 -1.502 -11.919 1.00 72.88 191 ASN A N 1
ATOM 1577 C CA . ASN A 1 191 ? 1.617 -1.630 -11.693 1.00 72.88 191 ASN A CA 1
ATOM 1578 C C . ASN A 1 191 ? 2.108 -0.684 -10.591 1.00 72.88 191 ASN A C 1
ATOM 1580 O O . ASN A 1 191 ? 2.938 -1.082 -9.772 1.00 72.88 191 ASN A O 1
ATOM 1584 N N . VAL A 1 192 ? 1.585 0.547 -10.541 1.00 76.62 192 VAL A N 1
ATOM 1585 C CA . VAL A 1 192 ? 1.887 1.485 -9.452 1.00 76.62 192 VAL A CA 1
ATOM 1586 C C . VAL A 1 192 ? 1.372 0.929 -8.130 1.00 76.62 192 VAL A C 1
ATOM 1588 O O . VAL A 1 192 ? 2.137 0.857 -7.176 1.00 76.62 192 VAL A O 1
ATOM 1591 N N . HIS A 1 193 ? 0.122 0.468 -8.069 1.00 71.25 193 HIS A N 1
ATOM 1592 C CA . HIS A 1 193 ? -0.445 -0.112 -6.851 1.00 71.25 193 HIS A CA 1
ATOM 1593 C C . HIS A 1 193 ? 0.358 -1.322 -6.346 1.00 71.25 193 HIS A C 1
ATOM 1595 O O . HIS A 1 193 ? 0.680 -1.405 -5.165 1.00 71.25 193 HIS A O 1
ATOM 1601 N N . GLN A 1 194 ? 0.752 -2.234 -7.236 1.00 70.88 194 GLN A N 1
ATOM 1602 C CA . GLN A 1 194 ? 1.588 -3.384 -6.884 1.00 70.88 194 GLN A CA 1
ATOM 1603 C C . GLN A 1 194 ? 2.962 -2.962 -6.346 1.00 70.88 194 GLN A C 1
ATOM 1605 O O . GLN A 1 194 ? 3.460 -3.556 -5.388 1.00 70.88 194 GLN A O 1
ATOM 1610 N N . LEU A 1 195 ? 3.558 -1.914 -6.920 1.00 77.81 195 LEU A N 1
ATOM 1611 C CA . LEU A 1 195 ? 4.808 -1.345 -6.427 1.00 77.81 195 LEU A CA 1
ATOM 1612 C C . LEU A 1 195 ? 4.633 -0.693 -5.048 1.00 77.81 195 LEU A C 1
ATOM 1614 O O . LEU A 1 195 ? 5.483 -0.880 -4.179 1.00 77.81 195 LEU A O 1
ATOM 1618 N N . LEU A 1 196 ? 3.523 0.016 -4.817 1.00 70.94 196 LEU A N 1
ATOM 1619 C CA . LEU A 1 196 ? 3.195 0.584 -3.507 1.00 70.94 196 LEU A CA 1
ATOM 1620 C C . LEU A 1 196 ? 2.983 -0.504 -2.452 1.00 70.94 196 LEU A C 1
ATOM 1622 O O . LEU A 1 196 ? 3.527 -0.377 -1.362 1.00 70.94 196 LEU A O 1
ATOM 1626 N N . ASN A 1 197 ? 2.308 -1.605 -2.792 1.00 68.50 197 ASN A N 1
ATOM 1627 C CA . ASN A 1 197 ? 2.160 -2.754 -1.896 1.00 68.50 197 ASN A CA 1
ATOM 1628 C C . ASN A 1 197 ? 3.526 -3.352 -1.516 1.00 68.50 197 ASN A C 1
ATOM 1630 O O . ASN A 1 197 ? 3.739 -3.757 -0.374 1.00 68.50 197 ASN A O 1
ATOM 1634 N N . ALA A 1 198 ? 4.469 -3.416 -2.462 1.00 70.56 198 ALA A N 1
ATOM 1635 C CA . ALA A 1 198 ? 5.829 -3.870 -2.183 1.00 70.56 198 ALA A CA 1
ATOM 1636 C C . ALA A 1 198 ? 6.604 -2.870 -1.301 1.00 70.56 198 ALA A C 1
ATOM 1638 O O . ALA A 1 198 ? 7.335 -3.288 -0.404 1.00 70.56 198 ALA A O 1
ATOM 1639 N N . LEU A 1 199 ? 6.410 -1.563 -1.513 1.00 68.88 199 LEU A N 1
ATOM 1640 C CA . LEU A 1 199 ? 7.007 -0.483 -0.718 1.00 68.88 199 LEU A CA 1
ATOM 1641 C C . LEU A 1 199 ? 6.435 -0.394 0.705 1.00 68.88 199 LEU A C 1
ATOM 1643 O O . LEU A 1 199 ? 7.195 -0.164 1.642 1.00 68.88 199 LEU A O 1
ATOM 1647 N N . GLY A 1 200 ? 5.127 -0.591 0.884 1.00 59.47 200 GLY A N 1
ATOM 1648 C CA . GLY A 1 200 ? 4.440 -0.552 2.182 1.00 59.47 200 GLY A CA 1
ATOM 1649 C C . GLY A 1 200 ? 4.906 -1.641 3.153 1.00 59.47 200 GLY A C 1
ATOM 1650 O O . GLY A 1 200 ? 4.764 -1.499 4.363 1.00 59.47 200 GLY A O 1
ATOM 1651 N N . ARG A 1 201 ? 5.526 -2.709 2.634 1.00 63.50 201 ARG A N 1
ATOM 1652 C CA . ARG A 1 201 ? 6.117 -3.802 3.425 1.00 63.50 201 ARG A CA 1
ATOM 1653 C C . ARG A 1 201 ? 7.533 -3.518 3.927 1.00 63.50 201 ARG A C 1
ATOM 1655 O O . ARG A 1 201 ? 8.089 -4.351 4.634 1.00 63.50 201 ARG A O 1
ATOM 1662 N N . LEU A 1 202 ? 8.133 -2.397 3.537 1.00 63.66 202 LEU A N 1
ATOM 1663 C CA . LEU A 1 202 ? 9.464 -1.991 3.979 1.00 63.66 202 LEU A CA 1
ATOM 1664 C C . LEU A 1 202 ? 9.395 -0.805 4.932 1.00 63.66 202 LEU A C 1
ATOM 1666 O O . LEU A 1 202 ? 8.384 -0.109 4.997 1.00 63.66 202 LEU A O 1
ATOM 1670 N N . ASP A 1 203 ? 10.516 -0.551 5.606 1.00 63.41 203 ASP A N 1
ATOM 1671 C CA . ASP A 1 203 ? 10.646 0.527 6.576 1.00 63.41 203 ASP A CA 1
ATOM 1672 C C . ASP A 1 203 ? 10.242 1.897 5.997 1.00 63.41 203 ASP A C 1
ATOM 1674 O O . ASP A 1 203 ? 10.884 2.450 5.087 1.00 63.41 203 ASP A O 1
ATOM 1678 N N . GLN A 1 204 ? 9.120 2.415 6.505 1.00 66.00 204 GLN A N 1
ATOM 1679 C CA . GLN A 1 204 ? 8.517 3.686 6.117 1.00 66.00 204 GLN A CA 1
ATOM 1680 C C . GLN A 1 204 ? 9.153 4.813 6.929 1.00 66.00 204 GLN A C 1
ATOM 1682 O O . GLN A 1 204 ? 8.638 5.256 7.949 1.00 66.00 204 GLN A O 1
ATOM 1687 N N . THR A 1 205 ? 10.285 5.320 6.447 1.00 69.31 205 THR A N 1
ATOM 1688 C CA . THR A 1 205 ? 10.874 6.548 6.998 1.00 69.31 205 THR A CA 1
ATOM 1689 C C . THR A 1 205 ? 10.246 7.788 6.350 1.00 69.31 205 THR A C 1
ATOM 1691 O O . THR A 1 205 ? 9.922 7.747 5.159 1.00 69.31 205 THR A O 1
ATOM 1694 N N . PRO A 1 206 ? 10.180 8.946 7.039 1.00 67.25 206 PRO A N 1
ATOM 1695 C CA . PRO A 1 206 ? 9.694 10.195 6.439 1.00 67.25 206 PRO A CA 1
ATOM 1696 C C . PRO A 1 206 ? 10.405 10.557 5.126 1.00 67.25 206 PRO A C 1
ATOM 1698 O O . PRO A 1 206 ? 9.796 11.057 4.179 1.00 67.25 206 PRO A O 1
ATOM 1701 N N . ARG A 1 207 ? 11.708 10.254 5.037 1.00 72.06 207 ARG A N 1
ATOM 1702 C CA . ARG A 1 207 ? 12.511 10.453 3.825 1.00 72.06 207 ARG A CA 1
ATOM 1703 C C . ARG A 1 207 ? 12.050 9.551 2.677 1.00 72.06 207 ARG A C 1
ATOM 1705 O O . ARG A 1 207 ? 11.999 10.011 1.537 1.00 72.06 207 ARG A O 1
ATOM 1712 N N . ARG A 1 208 ? 11.723 8.287 2.962 1.00 76.44 208 ARG A N 1
ATOM 1713 C CA . ARG A 1 208 ? 11.198 7.337 1.973 1.00 76.44 208 ARG A CA 1
ATOM 1714 C C . ARG A 1 208 ? 9.795 7.739 1.527 1.00 76.44 208 ARG A C 1
ATOM 1716 O O . ARG A 1 208 ? 9.557 7.817 0.327 1.00 76.44 208 ARG A O 1
ATOM 1723 N N . SER A 1 209 ? 8.911 8.088 2.461 1.00 72.06 209 SER A N 1
ATOM 1724 C CA . SER A 1 209 ? 7.555 8.560 2.153 1.00 72.06 209 SER A CA 1
ATOM 1725 C C . SER A 1 209 ? 7.576 9.801 1.258 1.00 72.06 209 SER A C 1
ATOM 1727 O O . SER A 1 209 ? 6.843 9.854 0.273 1.00 72.06 209 SER A O 1
ATOM 1729 N N . LYS A 1 210 ? 8.493 10.749 1.509 1.00 77.56 210 LYS A N 1
ATOM 1730 C CA . LYS A 1 210 ? 8.701 11.909 0.631 1.00 77.56 210 LYS A CA 1
ATOM 1731 C C . LYS A 1 210 ? 9.095 11.500 -0.794 1.00 77.56 210 LYS A C 1
ATOM 1733 O O . LYS A 1 210 ? 8.465 11.957 -1.742 1.00 77.56 210 LYS A O 1
ATOM 1738 N N . LYS A 1 211 ? 10.089 10.617 -0.954 1.00 78.81 211 LYS A N 1
ATOM 1739 C CA . LYS A 1 211 ? 10.503 10.111 -2.278 1.00 78.81 211 LYS A CA 1
ATOM 1740 C C . LYS A 1 211 ? 9.360 9.403 -3.017 1.00 78.81 211 LYS A C 1
ATOM 1742 O O . LYS A 1 211 ? 9.207 9.586 -4.220 1.00 78.81 211 LYS A O 1
ATOM 1747 N N . ILE A 1 212 ? 8.559 8.600 -2.312 1.00 79.25 212 ILE A N 1
ATOM 1748 C CA . ILE A 1 212 ? 7.406 7.907 -2.906 1.00 79.25 212 ILE A CA 1
ATOM 1749 C C . ILE A 1 212 ? 6.338 8.919 -3.333 1.00 79.25 212 ILE A C 1
ATOM 1751 O O . ILE A 1 212 ? 5.782 8.790 -4.419 1.00 79.25 212 ILE A O 1
ATOM 1755 N N . ALA A 1 213 ? 6.076 9.950 -2.527 1.00 76.00 213 ALA A N 1
ATOM 1756 C CA . ALA A 1 213 ? 5.151 11.017 -2.897 1.00 76.00 213 ALA A CA 1
ATOM 1757 C C . ALA A 1 213 ? 5.626 11.770 -4.153 1.00 76.00 213 ALA A C 1
ATOM 1759 O O . ALA A 1 213 ? 4.834 11.984 -5.068 1.00 76.00 213 ALA A O 1
ATOM 1760 N N . GLU A 1 214 ? 6.917 12.108 -4.248 1.00 81.88 214 GLU A N 1
ATOM 1761 C CA . GLU A 1 214 ? 7.515 12.714 -5.449 1.00 81.88 214 GLU A CA 1
ATOM 1762 C C . GLU A 1 214 ? 7.334 11.821 -6.689 1.00 81.88 214 GLU A C 1
ATOM 1764 O O . GLU A 1 214 ? 6.894 12.300 -7.739 1.00 81.88 214 GLU A O 1
ATOM 1769 N N . PHE A 1 215 ? 7.590 10.516 -6.554 1.00 86.25 215 PHE A N 1
ATOM 1770 C CA . PHE A 1 215 ? 7.338 9.525 -7.602 1.00 86.25 215 PHE A CA 1
ATOM 1771 C C . PHE A 1 215 ? 5.864 9.506 -8.027 1.00 86.25 215 PHE A C 1
ATOM 1773 O O . PHE A 1 215 ? 5.565 9.620 -9.215 1.00 86.25 215 PHE A O 1
ATOM 1780 N N . LEU A 1 216 ? 4.935 9.425 -7.074 1.00 80.31 216 LEU A N 1
ATOM 1781 C CA . LEU A 1 216 ? 3.498 9.375 -7.345 1.00 80.31 216 LEU A CA 1
ATOM 1782 C C . LEU A 1 216 ? 2.974 10.658 -7.997 1.00 80.31 216 LEU A C 1
ATOM 1784 O O . LEU A 1 216 ? 2.129 10.589 -8.886 1.00 80.31 216 LEU A O 1
ATOM 1788 N N . ILE A 1 217 ? 3.506 11.824 -7.624 1.00 80.31 217 ILE A N 1
ATOM 1789 C CA . ILE A 1 217 ? 3.204 13.095 -8.297 1.00 80.31 217 ILE A CA 1
ATOM 1790 C C . ILE A 1 217 ? 3.693 13.064 -9.749 1.00 80.31 217 ILE A C 1
ATOM 1792 O O . ILE A 1 217 ? 2.978 13.508 -10.648 1.00 80.31 217 ILE A O 1
ATOM 1796 N N . ALA A 1 218 ? 4.898 12.549 -9.998 1.00 84.50 218 ALA A N 1
ATOM 1797 C CA . ALA A 1 218 ? 5.444 12.455 -11.348 1.00 84.50 218 ALA A CA 1
ATOM 1798 C C . ALA A 1 218 ? 4.642 11.473 -12.222 1.00 84.50 218 ALA A C 1
ATOM 1800 O O . ALA A 1 218 ? 4.319 11.795 -13.365 1.00 84.50 218 ALA A O 1
ATOM 1801 N N . VAL A 1 219 ? 4.241 10.329 -11.663 1.00 84.12 219 VAL A N 1
ATOM 1802 C CA . VAL A 1 219 ? 3.339 9.364 -12.309 1.00 84.12 219 VAL A CA 1
ATOM 1803 C C . VAL A 1 219 ? 1.985 9.998 -12.620 1.00 84.12 219 VAL A C 1
ATOM 1805 O O . VAL A 1 219 ? 1.506 9.879 -13.747 1.00 84.12 219 VAL A O 1
ATOM 1808 N N . ALA A 1 220 ? 1.389 10.710 -11.656 1.00 81.00 220 ALA A N 1
ATOM 1809 C CA . ALA A 1 220 ? 0.121 11.406 -11.854 1.00 81.00 220 ALA A CA 1
ATOM 1810 C C . ALA A 1 220 ? 0.208 12.373 -13.037 1.00 81.00 220 ALA A C 1
ATOM 1812 O O . ALA A 1 220 ? -0.641 12.330 -13.920 1.00 81.00 220 ALA A O 1
ATOM 1813 N N . ARG A 1 221 ? 1.283 13.168 -13.112 1.00 82.50 221 ARG A N 1
ATOM 1814 C CA . ARG A 1 221 ? 1.530 14.090 -14.230 1.00 82.50 221 ARG A CA 1
ATOM 1815 C C . ARG A 1 221 ? 1.697 13.365 -15.563 1.00 82.50 221 ARG A C 1
ATOM 1817 O O . ARG A 1 221 ? 1.139 13.815 -16.558 1.00 82.50 221 ARG A O 1
ATOM 1824 N N . ALA A 1 222 ? 2.450 12.264 -15.600 1.00 81.06 222 ALA A N 1
ATOM 1825 C CA . ALA A 1 222 ? 2.634 11.482 -16.822 1.00 81.06 222 ALA A CA 1
ATOM 1826 C C . ALA A 1 222 ? 1.296 10.921 -17.330 1.00 81.06 222 ALA A C 1
ATOM 1828 O O . ALA A 1 222 ? 0.994 11.022 -18.518 1.00 81.06 222 ALA A O 1
ATOM 1829 N N . ILE A 1 223 ? 0.460 10.410 -16.424 1.00 78.50 223 ILE A N 1
ATOM 1830 C CA . ILE A 1 223 ? -0.877 9.912 -16.749 1.00 78.50 223 ILE A CA 1
ATOM 1831 C C . ILE A 1 223 ? -1.810 11.048 -17.175 1.00 78.50 223 ILE A C 1
ATOM 1833 O O . ILE A 1 223 ? -2.429 10.937 -18.229 1.00 78.50 223 ILE A O 1
ATOM 1837 N N . GLU A 1 224 ? -1.887 12.152 -16.430 1.00 78.19 224 GLU A N 1
ATOM 1838 C CA . GLU A 1 224 ? -2.683 13.338 -16.793 1.00 78.19 224 GLU A CA 1
ATOM 1839 C C . GLU A 1 224 ? -2.333 13.827 -18.199 1.00 78.19 224 GLU A C 1
ATOM 1841 O O . GLU A 1 224 ? -3.212 14.126 -19.002 1.00 78.19 224 GLU A O 1
ATOM 1846 N N . TYR A 1 225 ? -1.047 13.817 -18.541 1.00 77.94 225 TYR A N 1
ATOM 1847 C CA . TYR A 1 225 ? -0.561 14.197 -19.860 1.00 77.94 225 TYR A CA 1
ATOM 1848 C C . TYR A 1 225 ? -1.023 13.248 -20.982 1.00 77.94 225 TYR A C 1
ATOM 1850 O O . TYR A 1 225 ? -1.145 13.660 -22.140 1.00 77.94 225 TYR A O 1
ATOM 1858 N N . THR A 1 226 ? -1.312 11.982 -20.659 1.00 72.50 226 THR A N 1
ATOM 1859 C CA . THR A 1 226 ? -1.902 11.018 -21.603 1.00 72.50 226 THR A CA 1
ATOM 1860 C C . THR A 1 226 ? -3.402 11.206 -21.776 1.00 72.50 226 THR A C 1
ATOM 1862 O O . THR A 1 226 ? -3.968 10.735 -22.763 1.00 72.50 226 THR A O 1
ATOM 1865 N N . LEU A 1 227 ? -4.079 11.873 -20.847 1.00 70.12 227 LEU A N 1
ATOM 1866 C CA . LEU A 1 227 ? -5.533 11.924 -20.790 1.00 70.12 227 LEU A CA 1
ATOM 1867 C C . LEU A 1 227 ? -6.088 13.191 -21.463 1.00 70.12 227 LEU A C 1
ATOM 1869 O O . LEU A 1 227 ? -5.402 14.208 -21.560 1.00 70.12 227 LEU A O 1
ATOM 1873 N N . PRO A 1 228 ? -7.315 13.147 -22.011 1.00 67.00 228 PRO A N 1
ATOM 1874 C CA . PRO A 1 228 ? -8.054 14.360 -22.350 1.00 67.00 228 PRO A CA 1
ATOM 1875 C C . PRO A 1 228 ? -8.295 15.219 -21.099 1.00 67.00 228 PRO A C 1
ATOM 1877 O O . PRO A 1 228 ? -8.447 14.681 -20.006 1.00 67.00 228 PRO A O 1
ATOM 1880 N N . SER A 1 229 ? -8.405 16.539 -21.262 1.00 61.19 229 SER A N 1
ATOM 1881 C CA . SER A 1 229 ? -8.604 17.499 -20.159 1.00 61.19 229 SER A CA 1
ATOM 1882 C C . SER A 1 229 ? -9.896 17.308 -19.352 1.00 61.19 229 SER A C 1
ATOM 1884 O O . SER A 1 229 ? -10.038 17.909 -18.297 1.00 61.19 229 SER A O 1
ATOM 1886 N N . GLU A 1 230 ? -10.832 16.502 -19.851 1.00 63.59 230 GLU A N 1
ATOM 1887 C CA . GLU A 1 230 ? -12.141 16.222 -19.242 1.00 63.59 230 GLU A CA 1
ATOM 1888 C C . GLU A 1 230 ? -12.194 14.842 -18.560 1.00 63.59 230 GLU A C 1
ATOM 1890 O O . GLU A 1 230 ? -13.260 14.391 -18.144 1.00 63.59 230 GLU A O 1
ATOM 1895 N N . PHE A 1 231 ? -11.071 14.119 -18.508 1.00 61.47 231 PHE A N 1
ATOM 1896 C CA . PHE A 1 231 ? -11.048 12.764 -17.972 1.00 61.47 231 PHE A CA 1
ATOM 1897 C C . PHE A 1 231 ? -10.835 12.763 -16.458 1.00 61.47 231 PHE A C 1
ATOM 1899 O O . PHE A 1 231 ? -9.760 13.116 -15.978 1.00 61.47 231 PHE A O 1
ATOM 1906 N N . ASP A 1 232 ? -11.824 12.244 -15.736 1.00 63.09 232 ASP A N 1
ATOM 1907 C CA . ASP A 1 232 ? -11.722 11.937 -14.314 1.00 63.09 232 ASP A CA 1
ATOM 1908 C C . ASP A 1 232 ? -11.878 10.436 -14.056 1.00 63.09 232 ASP A C 1
ATOM 1910 O O . ASP A 1 232 ? -12.620 9.726 -14.745 1.00 63.09 232 ASP A O 1
ATOM 1914 N N . PHE A 1 233 ? -11.202 9.951 -13.015 1.00 58.06 233 PHE A N 1
ATOM 1915 C CA . PHE A 1 233 ? -11.353 8.584 -12.542 1.00 58.06 233 PHE A CA 1
ATOM 1916 C C . PHE A 1 233 ? -12.593 8.469 -11.664 1.00 58.06 233 PHE A C 1
ATOM 1918 O O . PHE A 1 233 ? -12.865 9.323 -10.823 1.00 58.06 233 PHE A O 1
ATOM 1925 N N . ARG A 1 234 ? -13.338 7.379 -11.832 1.00 54.97 234 ARG A N 1
ATOM 1926 C CA . ARG A 1 234 ? -14.430 7.028 -10.925 1.00 54.97 234 ARG A CA 1
ATOM 1927 C C . ARG A 1 234 ? -13.956 5.935 -9.997 1.00 54.97 234 ARG A C 1
ATOM 1929 O O . ARG A 1 234 ? -13.617 4.847 -10.454 1.00 54.97 234 ARG A O 1
ATOM 1936 N N . LEU A 1 235 ? -13.928 6.241 -8.709 1.00 51.34 235 LEU A N 1
ATOM 1937 C CA . LEU A 1 235 ? -13.692 5.252 -7.674 1.00 51.34 235 LEU A CA 1
ATOM 1938 C C . LEU A 1 235 ? -15.036 4.786 -7.138 1.00 51.34 235 LEU A C 1
ATOM 1940 O O . LEU A 1 235 ? -15.867 5.592 -6.725 1.00 51.34 235 LEU A O 1
ATOM 1944 N N . SER A 1 236 ? -15.238 3.475 -7.190 1.00 47.69 236 SER A N 1
ATOM 1945 C CA . SER A 1 236 ? -16.296 2.807 -6.445 1.00 47.69 236 SER A CA 1
ATOM 1946 C C . SER A 1 236 ? -15.652 2.225 -5.204 1.00 47.69 236 SER A C 1
ATOM 1948 O O . SER A 1 236 ? -14.765 1.380 -5.310 1.00 47.69 236 SER A O 1
ATOM 1950 N N . PHE A 1 237 ? -16.071 2.697 -4.041 1.00 49.19 237 PHE A N 1
ATOM 1951 C CA . PHE A 1 237 ? -15.698 2.049 -2.794 1.00 49.19 237 PHE A CA 1
ATOM 1952 C C . PHE A 1 237 ? -16.620 0.847 -2.585 1.00 49.19 237 PHE A C 1
ATOM 1954 O O . PHE A 1 237 ? -17.789 0.916 -2.985 1.00 49.19 237 PHE A O 1
ATOM 1961 N N . PRO A 1 238 ? -16.112 -0.268 -2.030 1.00 43.06 238 PRO A N 1
ATOM 1962 C CA . PRO A 1 238 ? -16.977 -1.377 -1.671 1.00 43.06 238 PRO A CA 1
ATOM 1963 C C . PRO A 1 238 ? -18.093 -0.849 -0.760 1.00 43.06 238 PRO A C 1
ATOM 1965 O O . PRO A 1 238 ? -17.827 0.013 0.087 1.00 43.06 238 PRO A O 1
ATOM 1968 N N . PRO A 1 239 ? -19.336 -1.320 -0.944 1.00 40.97 239 PRO A N 1
ATOM 1969 C CA . PRO A 1 239 ? -20.418 -0.912 -0.074 1.00 40.97 239 PRO A CA 1
ATOM 1970 C C . PRO A 1 239 ? -20.051 -1.303 1.356 1.00 40.97 239 PRO A C 1
ATOM 1972 O O . PRO A 1 239 ? -19.553 -2.407 1.601 1.00 40.97 239 PRO A O 1
ATOM 1975 N N . VAL A 1 240 ? -20.326 -0.403 2.302 1.00 40.72 240 VAL A N 1
ATOM 1976 C CA . VAL A 1 240 ? -20.491 -0.810 3.699 1.00 40.72 240 VAL A CA 1
ATOM 1977 C C . VAL A 1 240 ? -21.510 -1.955 3.675 1.00 40.72 240 VAL A C 1
ATOM 1979 O O . VAL A 1 240 ? -22.523 -1.818 2.980 1.00 40.72 240 VAL A O 1
ATOM 1982 N N . PRO A 1 241 ? -21.280 -3.092 4.351 1.00 40.31 241 PRO A N 1
ATOM 1983 C CA . PRO A 1 241 ? -22.312 -4.107 4.506 1.00 40.31 241 PRO A CA 1
ATOM 1984 C C . PRO A 1 241 ? -23.460 -3.518 5.340 1.00 40.31 241 PRO A C 1
ATOM 1986 O O . PRO A 1 241 ? -23.516 -3.680 6.555 1.00 40.31 241 PRO A O 1
ATOM 1989 N N . LEU A 1 242 ? -24.352 -2.785 4.674 1.00 36.47 242 LEU A N 1
ATOM 1990 C CA . LEU A 1 242 ? -25.553 -2.198 5.244 1.00 36.47 242 LEU A CA 1
ATOM 1991 C C . LEU A 1 242 ? -26.747 -3.149 5.094 1.00 36.47 242 LEU A C 1
ATOM 1993 O O . LEU A 1 242 ? -26.756 -4.029 4.220 1.00 36.47 242 LEU A O 1
ATOM 1997 N N . PRO A 1 243 ? -27.741 -3.010 5.983 1.00 36.81 243 PRO A N 1
ATOM 1998 C CA . PRO A 1 243 ? -28.752 -4.019 6.202 1.00 36.81 243 PRO A CA 1
ATOM 1999 C C . PRO A 1 243 ? -29.974 -3.935 5.280 1.00 36.81 243 PRO A C 1
ATOM 2001 O O . PRO A 1 243 ? -30.364 -2.864 4.832 1.00 36.81 243 PRO A O 1
ATOM 2004 N N . VAL A 1 244 ? -30.634 -5.091 5.093 1.00 39.25 244 VAL A N 1
ATOM 2005 C CA . VAL A 1 244 ? -31.967 -5.300 4.461 1.00 39.25 244 VAL A CA 1
ATOM 2006 C C . VAL A 1 244 ? -32.075 -4.958 2.942 1.00 39.25 244 VAL A C 1
ATOM 2008 O O . VAL A 1 244 ? -31.164 -4.355 2.379 1.00 39.25 244 VAL A O 1
ATOM 2011 N N . PRO A 1 245 ? -33.122 -5.400 2.190 1.00 39.56 245 PRO A N 1
ATOM 2012 C CA . PRO A 1 245 ? -33.192 -5.247 0.738 1.00 39.56 245 PRO A CA 1
ATOM 2013 C C . PRO A 1 245 ? -33.660 -3.832 0.382 1.00 39.56 245 PRO A C 1
ATOM 2015 O O . PRO A 1 245 ? -34.734 -3.647 -0.188 1.00 39.56 245 PRO A O 1
ATOM 2018 N N . TYR A 1 246 ? -32.864 -2.821 0.717 1.00 36.62 246 TYR A N 1
ATOM 2019 C CA . TYR A 1 246 ? -32.983 -1.545 0.031 1.00 36.62 246 TYR A CA 1
ATOM 2020 C C . TYR A 1 246 ? -32.535 -1.729 -1.427 1.00 36.62 246 TYR A C 1
ATOM 2022 O O . TYR A 1 246 ? -31.653 -2.549 -1.718 1.00 36.62 246 TYR A O 1
ATOM 2030 N N . PRO A 1 247 ? -33.187 -1.046 -2.383 1.00 38.84 247 PRO A N 1
ATOM 2031 C CA . PRO A 1 247 ? -32.844 -1.151 -3.792 1.00 38.84 247 PRO A CA 1
ATOM 2032 C C . PRO A 1 247 ? -31.386 -0.734 -3.959 1.00 38.84 247 PRO A C 1
ATOM 2034 O O . PRO A 1 247 ? -31.118 0.447 -3.799 1.00 38.84 247 PRO A O 1
ATOM 2037 N N . ARG A 1 248 ? -30.492 -1.707 -4.237 1.00 44.34 248 ARG A N 1
ATOM 2038 C CA . ARG A 1 248 ? -29.041 -1.562 -4.495 1.00 44.34 248 ARG A CA 1
ATOM 2039 C C . ARG A 1 248 ? -28.610 -0.096 -4.445 1.00 44.34 248 ARG A C 1
ATOM 2041 O O . ARG A 1 248 ? -28.600 0.560 -5.491 1.00 44.34 248 ARG A O 1
ATOM 2048 N N . GLU A 1 249 ? -28.324 0.415 -3.247 1.00 42.56 249 GLU A N 1
ATOM 2049 C CA . GLU A 1 249 ? -27.739 1.744 -3.137 1.00 42.56 249 GLU A CA 1
ATOM 2050 C C . GLU A 1 249 ? -26.468 1.705 -3.970 1.00 42.56 249 GLU A C 1
ATOM 2052 O O . GLU A 1 249 ? -25.614 0.826 -3.817 1.00 42.56 249 GLU A O 1
ATOM 2057 N N . LYS A 1 250 ? -26.430 2.564 -4.987 1.00 50.78 250 LYS A N 1
ATOM 2058 C CA . LYS A 1 250 ? -25.271 2.649 -5.859 1.00 50.78 250 LYS A CA 1
ATOM 2059 C C . LYS A 1 250 ? -24.110 3.031 -4.960 1.00 50.78 250 LYS A C 1
ATOM 2061 O O . LYS A 1 250 ? -24.214 4.036 -4.264 1.00 50.78 250 LYS A O 1
ATOM 2066 N N . ASN A 1 251 ? -23.039 2.236 -4.996 1.00 51.03 251 ASN A N 1
ATOM 2067 C CA . ASN A 1 251 ? -21.779 2.581 -4.344 1.00 51.03 251 ASN A CA 1
ATOM 2068 C C . ASN A 1 251 ? -21.511 4.073 -4.565 1.00 51.03 251 ASN A C 1
ATOM 2070 O O . ASN A 1 251 ? -21.687 4.519 -5.707 1.00 51.03 251 ASN A O 1
ATOM 2074 N N . PRO A 1 252 ? -21.110 4.834 -3.533 1.00 49.69 252 PRO A N 1
ATOM 2075 C CA . PRO A 1 252 ? -20.814 6.243 -3.706 1.00 49.69 252 PRO A CA 1
ATOM 2076 C C . PRO A 1 252 ? -19.714 6.370 -4.764 1.00 49.69 252 PRO A C 1
ATOM 2078 O O . PRO A 1 252 ? -18.543 6.070 -4.527 1.00 49.69 252 PRO A O 1
ATOM 2081 N N . GLU A 1 253 ? -20.122 6.741 -5.979 1.00 54.66 253 GLU A N 1
ATOM 2082 C CA . GLU A 1 253 ? -19.228 6.957 -7.106 1.00 54.66 253 GLU A CA 1
ATOM 2083 C C . GLU A 1 253 ? -18.542 8.293 -6.866 1.00 54.66 253 GLU A C 1
ATOM 2085 O O . GLU A 1 253 ? -19.120 9.361 -7.086 1.00 54.66 253 GLU A O 1
ATOM 2090 N N . VAL A 1 254 ? -17.291 8.247 -6.421 1.00 54.59 254 VAL A N 1
ATOM 2091 C CA . VAL A 1 254 ? -16.509 9.464 -6.254 1.00 54.59 254 VAL A CA 1
ATOM 2092 C C . VAL A 1 254 ? -15.720 9.703 -7.531 1.00 54.59 254 VAL A C 1
ATOM 2094 O O . VAL A 1 254 ? -14.856 8.915 -7.919 1.00 54.59 254 VAL A O 1
ATOM 2097 N N . ILE A 1 255 ? -16.025 10.820 -8.188 1.00 62.31 255 ILE A N 1
ATOM 2098 C CA . ILE A 1 255 ? -15.217 11.343 -9.285 1.00 62.31 255 ILE A CA 1
ATOM 2099 C C . ILE A 1 255 ? -13.979 12.010 -8.675 1.00 62.31 255 ILE A C 1
ATOM 2101 O O . ILE A 1 255 ? -14.087 12.907 -7.825 1.00 62.31 255 ILE A O 1
ATOM 2105 N N . VAL A 1 256 ? -12.801 11.537 -9.079 1.00 65.56 256 VAL A N 1
ATOM 2106 C CA . VAL A 1 256 ? -11.504 12.013 -8.600 1.00 65.56 256 VAL A CA 1
ATOM 2107 C C . VAL A 1 256 ? -10.549 12.267 -9.762 1.00 65.56 256 VAL A C 1
ATOM 2109 O O . VAL A 1 256 ? -10.433 11.468 -10.691 1.00 65.56 256 VAL A O 1
ATOM 2112 N N . GLY A 1 257 ? -9.806 13.367 -9.671 1.00 73.44 257 GLY A N 1
ATOM 2113 C CA . GLY A 1 257 ? -8.673 13.608 -10.556 1.00 73.44 257 GLY A CA 1
ATOM 2114 C C . GLY A 1 257 ? -7.530 12.623 -10.284 1.00 73.44 257 GLY A C 1
ATOM 2115 O O . GLY A 1 257 ? -7.417 12.047 -9.198 1.00 73.44 257 GLY A O 1
ATOM 2116 N N . VAL A 1 258 ? -6.635 12.462 -11.256 1.00 74.25 258 VAL A N 1
ATOM 2117 C CA . VAL A 1 258 ? -5.502 11.517 -11.212 1.00 74.25 258 VAL A CA 1
ATOM 2118 C C . VAL A 1 258 ? -4.597 11.749 -10.001 1.00 74.25 258 VAL A C 1
ATOM 2120 O O . VAL A 1 258 ? -4.230 10.810 -9.296 1.00 74.25 258 VAL A O 1
ATOM 2123 N N . LYS A 1 259 ? -4.264 13.012 -9.713 1.00 76.56 259 LYS A N 1
ATOM 2124 C CA . LYS A 1 259 ? -3.489 13.373 -8.521 1.00 76.56 259 LYS A CA 1
ATOM 2125 C C . LYS A 1 259 ? -4.145 12.878 -7.226 1.00 76.56 259 LYS A C 1
ATOM 2127 O O . LYS A 1 259 ? -3.449 12.371 -6.350 1.00 76.56 259 LYS A O 1
ATOM 2132 N N . VAL A 1 260 ? -5.469 12.997 -7.112 1.00 74.19 260 VAL A N 1
ATOM 2133 C CA . VAL A 1 260 ? -6.228 12.537 -5.938 1.00 74.19 260 VAL A CA 1
ATOM 2134 C C . VAL A 1 260 ? -6.251 11.009 -5.879 1.00 74.19 260 VAL A C 1
ATOM 2136 O O . VAL A 1 260 ? -6.043 10.452 -4.808 1.00 74.19 260 VAL A O 1
ATOM 2139 N N . LEU A 1 261 ? -6.394 10.315 -7.014 1.00 73.88 261 LEU A N 1
ATOM 2140 C CA . LEU A 1 261 ? -6.299 8.851 -7.076 1.00 73.88 261 LEU A CA 1
ATOM 2141 C C . LEU A 1 261 ? -4.988 8.331 -6.464 1.00 73.88 261 LEU A C 1
ATOM 2143 O O . LEU A 1 261 ? -5.008 7.409 -5.653 1.00 73.88 261 LEU A O 1
ATOM 2147 N N . PHE A 1 262 ? -3.846 8.931 -6.804 1.00 76.94 262 PHE A N 1
ATOM 2148 C CA . PHE A 1 262 ? -2.561 8.496 -6.249 1.00 76.94 262 PHE A CA 1
ATOM 2149 C C . PHE A 1 262 ? -2.374 8.852 -4.776 1.00 76.94 262 PHE A C 1
ATOM 2151 O O . PHE A 1 262 ? -1.715 8.102 -4.059 1.00 76.94 262 PHE A O 1
ATOM 2158 N N . GLN A 1 263 ? -2.983 9.940 -4.304 1.00 77.00 263 GLN A N 1
ATOM 2159 C CA . GLN A 1 263 ? -3.063 10.219 -2.869 1.00 77.00 263 GLN A CA 1
ATOM 2160 C C . GLN A 1 263 ? -3.862 9.129 -2.153 1.00 77.00 263 GLN A C 1
ATOM 2162 O O . GLN A 1 263 ? -3.424 8.643 -1.113 1.00 77.00 263 GLN A O 1
ATOM 2167 N N . ILE A 1 264 ? -4.993 8.710 -2.730 1.00 71.19 264 ILE A N 1
ATOM 2168 C CA . ILE A 1 264 ? -5.821 7.631 -2.184 1.00 71.19 264 ILE A CA 1
ATOM 2169 C C . ILE A 1 264 ? -5.033 6.325 -2.131 1.00 71.19 264 ILE A C 1
ATOM 2171 O O . ILE A 1 264 ? -4.959 5.694 -1.080 1.00 71.19 264 ILE A O 1
ATOM 2175 N N . LEU A 1 265 ? -4.364 5.958 -3.227 1.00 73.06 265 LEU A N 1
ATOM 2176 C CA . LEU A 1 265 ? -3.508 4.774 -3.269 1.00 73.06 265 LEU A CA 1
ATOM 2177 C C . LEU A 1 265 ? -2.382 4.843 -2.232 1.00 73.06 265 LEU A C 1
ATOM 2179 O O . LEU A 1 265 ? -2.128 3.844 -1.563 1.00 73.06 265 LEU A O 1
ATOM 2183 N N . ALA A 1 266 ? -1.733 5.999 -2.066 1.00 74.56 266 ALA A N 1
ATOM 2184 C CA . ALA A 1 266 ? -0.705 6.196 -1.049 1.00 74.56 266 ALA A CA 1
ATOM 2185 C C . ALA A 1 266 ? -1.262 5.970 0.364 1.00 74.56 266 ALA A C 1
ATOM 2187 O O . ALA A 1 266 ? -0.704 5.172 1.115 1.00 74.56 266 ALA A O 1
ATOM 2188 N N . ALA A 1 267 ? -2.392 6.602 0.692 1.00 74.12 267 ALA A N 1
ATOM 2189 C CA . ALA A 1 267 ? -3.037 6.466 1.993 1.00 74.12 267 ALA A CA 1
ATOM 2190 C C . ALA A 1 267 ? -3.427 5.009 2.284 1.00 74.12 267 ALA A C 1
ATOM 2192 O O . ALA A 1 267 ? -3.076 4.489 3.338 1.00 74.12 267 ALA A O 1
ATOM 2193 N N . CYS A 1 268 ? -4.048 4.311 1.327 1.00 71.50 268 CYS A N 1
ATOM 2194 C CA . CYS A 1 268 ? -4.404 2.891 1.456 1.00 71.50 268 CYS A CA 1
ATOM 2195 C C . CYS A 1 268 ? -3.189 1.950 1.565 1.00 71.50 268 CYS A C 1
ATOM 2197 O O . CYS A 1 268 ? -3.345 0.803 1.966 1.00 71.50 268 CYS A O 1
ATOM 2199 N N . ASN A 1 269 ? -1.986 2.420 1.226 1.00 71.88 269 ASN A N 1
ATOM 2200 C CA . ASN A 1 269 ? -0.728 1.677 1.343 1.00 71.88 269 ASN A CA 1
ATOM 2201 C C . ASN A 1 269 ? 0.142 2.165 2.517 1.00 71.88 269 ASN A C 1
ATOM 2203 O O . ASN A 1 269 ? 1.333 1.858 2.571 1.00 71.88 269 ASN A O 1
ATOM 2207 N N . GLY A 1 270 ? -0.422 2.951 3.442 1.00 71.19 270 GLY A N 1
ATOM 2208 C CA . GLY A 1 270 ? 0.299 3.466 4.608 1.00 71.19 270 GLY A CA 1
ATOM 2209 C C . GLY A 1 270 ? 1.415 4.461 4.267 1.00 71.19 270 GLY A C 1
ATOM 2210 O O . GLY A 1 270 ? 2.332 4.675 5.055 1.00 71.19 270 GLY A O 1
ATOM 2211 N N . ILE A 1 271 ? 1.373 5.086 3.093 1.00 78.19 271 ILE A N 1
ATOM 2212 C CA . ILE A 1 271 ? 2.367 6.081 2.692 1.00 78.19 271 ILE A CA 1
ATOM 2213 C C . ILE A 1 271 ? 1.895 7.457 3.148 1.00 78.19 271 ILE A C 1
ATOM 2215 O O . ILE A 1 271 ? 0.856 7.958 2.714 1.00 78.19 271 ILE A O 1
ATOM 2219 N N . ILE A 1 272 ? 2.695 8.094 4.002 1.00 73.94 272 ILE A N 1
ATOM 2220 C CA . ILE A 1 272 ? 2.384 9.414 4.552 1.00 73.94 272 ILE A CA 1
ATOM 2221 C C . ILE A 1 272 ? 2.569 10.475 3.464 1.00 73.94 272 ILE A C 1
ATOM 2223 O O . ILE A 1 272 ? 3.690 10.757 3.031 1.00 73.94 272 ILE A O 1
ATOM 2227 N N . TRP A 1 273 ? 1.462 11.079 3.031 1.00 75.75 273 TRP A N 1
ATOM 2228 C CA . TRP A 1 273 ? 1.473 12.129 2.017 1.00 75.75 273 TRP A CA 1
ATOM 2229 C C . TRP A 1 273 ? 1.787 13.510 2.629 1.00 75.75 273 TRP A C 1
ATOM 2231 O O . TRP A 1 273 ? 1.042 13.947 3.510 1.00 75.75 273 TRP A O 1
ATOM 2241 N N . PRO A 1 274 ? 2.822 14.246 2.167 1.00 66.75 274 PRO A N 1
ATOM 2242 C CA . PRO A 1 274 ? 3.263 15.475 2.840 1.00 66.75 274 PRO A CA 1
ATOM 2243 C C . PRO A 1 274 ? 2.337 16.697 2.676 1.00 66.75 274 PRO A C 1
ATOM 2245 O O . PRO A 1 274 ? 2.327 17.560 3.545 1.00 66.75 274 PRO A O 1
ATOM 2248 N N . GLU A 1 275 ? 1.578 16.802 1.574 1.00 61.38 275 GLU A N 1
ATOM 2249 C CA . GLU A 1 275 ? 0.988 18.088 1.127 1.00 61.38 275 GLU A CA 1
ATOM 2250 C C . GLU A 1 275 ? -0.556 18.148 1.022 1.00 61.38 275 GLU A C 1
ATOM 2252 O O . GLU A 1 275 ? -1.086 19.184 0.635 1.00 61.38 275 GLU A O 1
ATOM 2257 N N . CYS A 1 276 ? -1.320 17.077 1.282 1.00 53.56 276 CYS A N 1
ATOM 2258 C CA . CYS A 1 276 ? -2.742 17.008 0.860 1.00 53.56 276 CYS A CA 1
ATOM 2259 C C . CYS A 1 276 ? -3.659 16.203 1.790 1.00 53.56 276 CYS A C 1
ATOM 2261 O O . CYS A 1 276 ? -4.521 15.448 1.348 1.00 53.56 276 CYS A O 1
ATOM 2263 N N . GLN A 1 277 ? -3.507 16.378 3.094 1.00 56.41 277 GLN A N 1
ATOM 2264 C CA . GLN A 1 277 ? -4.353 15.684 4.062 1.00 56.41 277 GLN A CA 1
ATOM 2265 C C . GLN A 1 277 ? -5.831 16.162 4.043 1.00 56.41 277 GLN A C 1
ATOM 2267 O O . GLN A 1 277 ? -6.702 15.418 4.484 1.00 56.41 277 GLN A O 1
ATOM 2272 N N . ASP A 1 278 ? -6.142 17.349 3.489 1.00 57.97 278 ASP A N 1
ATOM 2273 C CA . ASP A 1 278 ? -7.516 17.897 3.450 1.00 57.97 278 ASP A CA 1
ATOM 2274 C C . ASP A 1 278 ? -8.400 17.230 2.392 1.00 57.97 278 ASP A C 1
ATOM 2276 O O . ASP A 1 278 ? -9.555 16.903 2.655 1.00 57.97 278 ASP A O 1
ATOM 2280 N N . ALA A 1 279 ? -7.847 16.978 1.203 1.00 59.44 279 ALA A N 1
ATOM 2281 C CA . ALA A 1 279 ? -8.583 16.350 0.107 1.00 59.44 279 ALA A CA 1
ATOM 2282 C C . ALA A 1 279 ? -8.836 14.854 0.359 1.00 59.44 279 ALA A C 1
ATOM 2284 O O . ALA A 1 279 ? -9.839 14.312 -0.094 1.00 59.44 279 ALA A O 1
ATOM 2285 N N . LEU A 1 280 ? -7.940 14.192 1.099 1.00 60.91 280 LEU A N 1
ATOM 2286 C CA . LEU A 1 280 ? -8.042 12.772 1.436 1.00 60.91 280 LEU A CA 1
ATOM 2287 C C .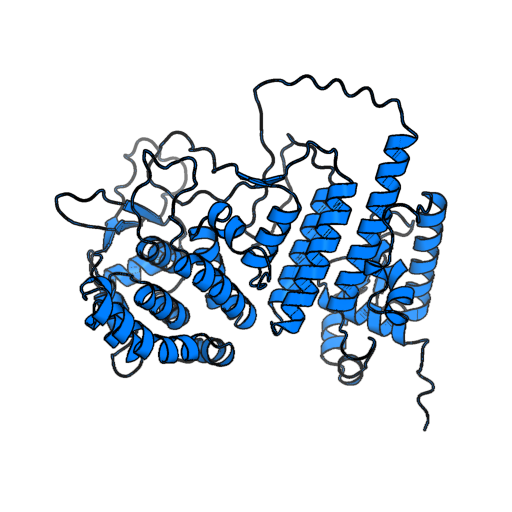 LEU A 1 280 ? -9.250 12.476 2.330 1.00 60.91 280 LEU A C 1
ATOM 2289 O O . LEU A 1 280 ? -10.007 11.556 2.031 1.00 60.91 280 LEU A O 1
ATOM 2293 N N . GLY A 1 281 ? -9.470 13.283 3.374 1.00 60.62 281 GLY A N 1
ATOM 2294 C CA . GLY A 1 281 ? -10.585 13.090 4.307 1.00 60.62 281 GLY A CA 1
ATOM 2295 C C . GLY A 1 281 ? -11.971 13.289 3.691 1.00 60.62 281 GLY A C 1
ATOM 2296 O O . GLY A 1 281 ? -12.936 12.692 4.143 1.00 60.62 281 GLY A O 1
ATOM 2297 N N . GLN A 1 282 ? -12.064 14.071 2.611 1.00 63.16 282 GLN A N 1
ATOM 2298 C CA . GLN A 1 282 ? -13.309 14.273 1.858 1.00 63.16 282 GLN A CA 1
ATOM 2299 C C . GLN A 1 282 ? -13.571 13.192 0.799 1.00 63.16 282 GLN A C 1
ATOM 2301 O O . GLN A 1 282 ? -14.653 13.160 0.210 1.00 63.16 282 GLN A O 1
ATOM 2306 N N . LYS A 1 283 ? -12.567 12.369 0.470 1.00 68.31 283 LYS A N 1
ATOM 2307 C CA . LYS A 1 283 ? -12.596 11.468 -0.695 1.00 68.31 283 LYS A CA 1
ATOM 2308 C C . LYS A 1 283 ? -12.405 9.997 -0.343 1.00 68.31 283 LYS A C 1
ATOM 2310 O O . LYS A 1 283 ? -12.812 9.160 -1.142 1.00 68.31 283 LYS A O 1
ATOM 2315 N N . ILE A 1 284 ? -11.805 9.682 0.806 1.00 69.62 284 ILE A N 1
ATOM 2316 C CA . ILE A 1 284 ? -11.695 8.314 1.318 1.00 69.62 284 ILE A CA 1
ATOM 2317 C C . ILE A 1 284 ? -12.698 8.130 2.454 1.00 69.62 284 ILE A C 1
ATOM 2319 O O . ILE A 1 284 ? -12.563 8.792 3.485 1.00 69.62 284 ILE A O 1
ATOM 2323 N N . PRO A 1 285 ? -13.653 7.201 2.309 1.00 72.88 285 PRO A N 1
ATOM 2324 C CA . PRO A 1 285 ? -14.506 6.790 3.411 1.00 72.88 285 PRO A CA 1
ATOM 2325 C C . PRO A 1 285 ? -13.678 6.278 4.595 1.00 72.88 285 PRO A C 1
ATOM 2327 O O . PRO A 1 285 ? -12.763 5.467 4.429 1.00 72.88 285 PRO A O 1
ATOM 2330 N N . PHE A 1 286 ? -14.005 6.718 5.808 1.00 77.19 286 PHE A N 1
ATOM 2331 C CA . PHE A 1 286 ? -13.286 6.310 7.016 1.00 77.19 286 PHE A CA 1
ATOM 2332 C C . PHE A 1 286 ? -13.212 4.781 7.182 1.00 77.19 286 PHE A C 1
ATOM 2334 O O . PHE A 1 286 ? -12.152 4.253 7.520 1.00 77.19 286 PHE A O 1
ATOM 2341 N N . ASN A 1 287 ? -14.305 4.066 6.891 1.00 73.75 287 ASN A N 1
ATOM 2342 C CA . ASN A 1 287 ? -14.363 2.604 6.977 1.00 73.75 287 ASN A CA 1
ATOM 2343 C C . ASN A 1 287 ? -13.295 1.932 6.098 1.00 73.75 287 ASN A C 1
ATOM 2345 O O . ASN A 1 287 ? -12.725 0.923 6.490 1.00 73.75 287 ASN A O 1
ATOM 2349 N N . THR A 1 288 ? -12.946 2.528 4.954 1.00 72.00 288 THR A N 1
ATOM 2350 C CA . THR A 1 288 ? -11.887 2.020 4.073 1.00 72.00 288 THR A CA 1
ATOM 2351 C C . THR A 1 288 ? -10.519 2.118 4.750 1.00 72.00 288 THR A C 1
ATOM 2353 O O . THR A 1 288 ? -9.713 1.192 4.661 1.00 72.00 288 THR A O 1
ATOM 2356 N N . LEU A 1 289 ? -10.232 3.217 5.455 1.00 76.69 289 LEU A N 1
ATOM 2357 C CA . LEU A 1 289 ? -8.983 3.360 6.213 1.00 76.69 289 LEU A CA 1
ATOM 2358 C C . LEU A 1 289 ? -8.954 2.425 7.430 1.00 76.69 289 LEU A C 1
ATOM 2360 O O . LEU A 1 289 ? -7.927 1.793 7.683 1.00 76.69 289 LEU A O 1
ATOM 2364 N N . ALA A 1 290 ? -10.077 2.307 8.145 1.00 83.31 290 ALA A N 1
ATOM 2365 C CA . ALA A 1 290 ? -10.223 1.415 9.293 1.00 83.31 290 ALA A CA 1
ATOM 2366 C C . ALA A 1 290 ? -10.042 -0.061 8.890 1.00 83.31 290 ALA A C 1
ATOM 2368 O O . ALA A 1 290 ? -9.210 -0.765 9.459 1.00 83.31 290 ALA A O 1
ATOM 2369 N N . CYS A 1 291 ? -10.743 -0.514 7.851 1.00 80.69 291 CYS A N 1
ATOM 2370 C CA . CYS A 1 291 ? -10.634 -1.868 7.316 1.00 80.69 291 CYS A CA 1
ATOM 2371 C C . CYS A 1 291 ? -9.191 -2.186 6.885 1.00 80.69 291 CYS A C 1
ATOM 2373 O O . CYS A 1 291 ? -8.621 -3.191 7.313 1.00 80.69 291 CYS A O 1
ATOM 2375 N N . ASN A 1 292 ? -8.542 -1.288 6.131 1.00 79.25 292 ASN A N 1
ATOM 2376 C CA . ASN A 1 292 ? -7.159 -1.492 5.693 1.00 79.25 292 ASN A CA 1
ATOM 2377 C C . ASN A 1 292 ? -6.181 -1.617 6.868 1.00 79.25 292 ASN A C 1
ATOM 2379 O O . ASN A 1 292 ? -5.317 -2.494 6.842 1.00 79.25 292 ASN A O 1
ATOM 2383 N N . VAL A 1 293 ? -6.300 -0.772 7.904 1.00 86.62 293 VAL A N 1
ATOM 2384 C CA . VAL A 1 293 ? -5.402 -0.867 9.067 1.00 86.62 293 VAL A CA 1
ATOM 2385 C C . VAL A 1 293 ? -5.632 -2.159 9.844 1.00 86.62 293 VAL A C 1
ATOM 2387 O O . VAL A 1 293 ? -4.663 -2.782 10.273 1.00 86.62 293 VAL A O 1
ATOM 2390 N N . ILE A 1 294 ? -6.884 -2.608 9.975 1.00 84.38 294 ILE A N 1
ATOM 2391 C CA . ILE A 1 294 ? -7.229 -3.858 10.657 1.00 84.38 294 ILE A CA 1
ATOM 2392 C C . ILE A 1 294 ? -6.626 -5.038 9.895 1.00 84.38 294 ILE A C 1
ATOM 2394 O O . ILE A 1 294 ? -5.906 -5.838 10.490 1.00 84.38 294 ILE A O 1
ATOM 2398 N N . ILE A 1 295 ? -6.841 -5.109 8.578 1.00 80.19 295 ILE A N 1
ATOM 2399 C CA . ILE A 1 295 ? -6.292 -6.169 7.724 1.00 80.19 295 ILE A CA 1
ATOM 2400 C C . ILE A 1 295 ? -4.761 -6.184 7.796 1.00 80.19 295 ILE A C 1
ATOM 2402 O O . ILE A 1 295 ? -4.171 -7.248 7.982 1.00 80.19 295 ILE A O 1
ATOM 2406 N N . ALA A 1 296 ? -4.108 -5.023 7.696 1.00 79.50 296 ALA A N 1
ATOM 2407 C CA . ALA A 1 296 ? -2.652 -4.924 7.787 1.00 79.50 296 ALA A CA 1
ATOM 2408 C C . ALA A 1 296 ? -2.118 -5.388 9.153 1.00 79.50 296 ALA A C 1
ATOM 2410 O O . ALA A 1 296 ? -1.117 -6.108 9.207 1.00 79.50 296 ALA A O 1
ATOM 2411 N N . THR A 1 297 ? -2.815 -5.028 10.236 1.00 86.56 297 THR A N 1
ATOM 2412 C CA . THR A 1 297 ? -2.448 -5.421 11.605 1.00 86.56 297 THR A CA 1
ATOM 2413 C C . THR A 1 297 ? -2.600 -6.929 11.787 1.00 86.56 297 THR A C 1
ATOM 2415 O O . THR A 1 297 ? -1.696 -7.597 12.286 1.00 86.56 297 THR A O 1
ATOM 2418 N N . GLN A 1 298 ? -3.723 -7.495 11.331 1.00 83.00 298 GLN A N 1
ATOM 2419 C CA . GLN A 1 298 ? -3.987 -8.932 11.417 1.00 83.00 298 GLN A CA 1
ATOM 2420 C C . GLN A 1 298 ? -3.026 -9.754 10.552 1.00 83.00 298 GLN A C 1
ATOM 2422 O O . GLN A 1 298 ? -2.655 -10.863 10.937 1.00 83.00 298 GLN A O 1
ATOM 2427 N N . ALA A 1 299 ? -2.580 -9.193 9.425 1.00 79.69 299 ALA A N 1
ATOM 2428 C CA . ALA A 1 299 ? -1.573 -9.778 8.548 1.00 79.69 299 ALA A CA 1
ATOM 2429 C C . ALA A 1 299 ? -0.126 -9.604 9.051 1.00 79.69 299 ALA A C 1
ATOM 2431 O O . ALA A 1 299 ? 0.795 -9.968 8.320 1.00 79.69 299 ALA A O 1
ATOM 2432 N N . GLU A 1 300 ? 0.078 -9.044 10.252 1.00 84.81 300 GLU A N 1
ATOM 2433 C CA . GLU A 1 300 ? 1.396 -8.827 10.869 1.00 84.81 300 GLU A CA 1
ATOM 2434 C C . GLU A 1 300 ? 2.334 -8.011 9.960 1.00 84.81 300 GLU A C 1
ATOM 2436 O O . GLU A 1 300 ? 3.505 -8.334 9.770 1.00 84.81 300 GLU A O 1
ATOM 2441 N N . GLN A 1 301 ? 1.800 -6.940 9.360 1.00 81.00 301 GLN A N 1
ATOM 2442 C CA . GLN A 1 301 ? 2.559 -6.004 8.527 1.00 81.00 301 GLN A CA 1
ATOM 2443 C C . GLN A 1 301 ? 2.791 -4.699 9.302 1.00 81.00 301 GLN A C 1
ATOM 2445 O O . GLN A 1 301 ? 2.051 -3.730 9.104 1.00 81.00 301 GLN A O 1
ATOM 2450 N N . PRO A 1 302 ? 3.789 -4.641 10.201 1.00 84.50 302 PRO A N 1
ATOM 2451 C CA . PRO A 1 302 ? 3.943 -3.559 11.176 1.00 84.50 302 PRO A CA 1
ATOM 2452 C C . PRO A 1 302 ? 4.195 -2.197 10.521 1.00 84.50 302 PRO A C 1
ATOM 2454 O O . PRO A 1 302 ? 3.578 -1.209 10.909 1.00 84.50 302 PRO A O 1
ATOM 2457 N N . HIS A 1 303 ? 5.016 -2.137 9.469 1.00 79.44 303 HIS A N 1
ATOM 2458 C CA . HIS A 1 303 ? 5.289 -0.890 8.744 1.00 79.44 303 HIS A CA 1
ATOM 2459 C C . HIS A 1 303 ? 4.065 -0.352 7.991 1.00 79.44 303 HIS A C 1
ATOM 2461 O O . HIS A 1 303 ? 3.779 0.845 8.055 1.00 79.44 303 HIS A O 1
ATOM 2467 N N . LEU A 1 304 ? 3.312 -1.230 7.319 1.00 78.88 304 LEU A N 1
ATOM 2468 C CA . LEU A 1 304 ? 2.063 -0.855 6.652 1.00 78.88 304 LEU A CA 1
ATOM 2469 C C . LEU A 1 304 ? 1.035 -0.370 7.680 1.00 78.88 304 LEU A C 1
ATOM 2471 O O . LEU A 1 304 ? 0.416 0.677 7.500 1.00 78.88 304 LEU A O 1
ATOM 2475 N N . THR A 1 305 ? 0.900 -1.111 8.781 1.00 85.81 305 THR A N 1
ATOM 2476 C CA . THR A 1 305 ? 0.011 -0.784 9.900 1.00 85.81 305 THR A CA 1
ATOM 2477 C C . THR A 1 305 ? 0.346 0.584 10.480 1.00 85.81 305 THR A C 1
ATOM 2479 O O . THR A 1 305 ? -0.535 1.431 10.595 1.00 85.81 305 THR A O 1
ATOM 2482 N N . TRP A 1 306 ? 1.621 0.842 10.771 1.00 88.00 306 TRP A N 1
ATOM 2483 C CA . TRP A 1 306 ? 2.106 2.130 11.262 1.00 88.00 306 TRP A CA 1
ATOM 2484 C C . TRP A 1 306 ? 1.746 3.287 10.319 1.00 88.00 306 TRP A C 1
ATOM 2486 O O . TRP A 1 306 ? 1.215 4.316 10.742 1.00 88.00 306 TRP A O 1
ATOM 2496 N N . GLY A 1 307 ? 1.971 3.100 9.019 1.00 81.75 307 GLY A N 1
ATOM 2497 C CA . GLY A 1 307 ? 1.639 4.086 7.996 1.00 81.75 307 GLY A CA 1
ATOM 2498 C C . GLY A 1 307 ? 0.138 4.378 7.876 1.00 81.75 307 GLY A C 1
ATOM 2499 O O . GLY A 1 307 ? -0.287 5.532 7.736 1.00 81.75 307 GLY A O 1
ATOM 2500 N N . LEU A 1 308 ? -0.688 3.334 7.970 1.00 85.19 308 LEU A N 1
ATOM 2501 C CA . LEU A 1 308 ? -2.149 3.440 7.977 1.00 85.19 308 LEU A CA 1
ATOM 2502 C C . LEU A 1 308 ? -2.662 4.107 9.260 1.00 85.19 308 LEU A C 1
ATOM 2504 O O . LEU A 1 308 ? -3.539 4.967 9.188 1.00 85.19 308 LEU A O 1
ATOM 2508 N N . ILE A 1 309 ? -2.057 3.807 10.414 1.00 88.62 309 ILE A N 1
ATOM 2509 C CA . ILE A 1 309 ? -2.306 4.502 11.685 1.00 88.62 309 ILE A CA 1
ATOM 2510 C C . ILE A 1 309 ? -2.008 5.996 11.548 1.00 88.62 309 ILE A C 1
ATOM 2512 O O . ILE A 1 309 ? -2.807 6.818 11.990 1.00 88.62 309 ILE A O 1
ATOM 2516 N N . ALA A 1 310 ? -0.898 6.384 10.915 1.00 84.44 310 ALA A N 1
ATOM 2517 C CA . ALA A 1 310 ? -0.567 7.796 10.711 1.00 84.44 310 ALA A CA 1
ATOM 2518 C C . ALA A 1 310 ? -1.616 8.522 9.844 1.00 84.44 310 ALA A C 1
ATOM 2520 O O . ALA A 1 310 ? -1.982 9.673 10.120 1.00 84.44 310 ALA A O 1
ATOM 2521 N N . SER A 1 311 ? -2.147 7.830 8.835 1.00 81.56 311 SER A N 1
ATOM 2522 C CA . SER A 1 311 ? -3.229 8.327 7.981 1.00 81.56 311 SER A CA 1
ATOM 2523 C C . SER A 1 311 ? -4.554 8.443 8.751 1.00 81.56 311 SER A C 1
ATOM 2525 O O . SER A 1 311 ? -5.226 9.470 8.664 1.00 81.56 311 SER A O 1
ATOM 2527 N N . LEU A 1 312 ? -4.887 7.463 9.594 1.00 84.44 312 LEU A N 1
ATOM 2528 C CA . LEU A 1 312 ? -6.056 7.499 10.480 1.00 84.44 312 LEU A CA 1
ATOM 2529 C C . LEU A 1 312 ? -5.967 8.595 11.544 1.00 84.44 312 LEU A C 1
ATOM 2531 O O . LEU A 1 312 ? -6.928 9.333 11.728 1.00 84.44 312 LEU A O 1
ATOM 2535 N N . LYS A 1 313 ? -4.812 8.770 12.201 1.00 83.94 313 LYS A N 1
ATOM 2536 C CA . LYS A 1 313 ? -4.576 9.866 13.162 1.00 83.94 313 LYS A CA 1
ATOM 2537 C C . LYS A 1 313 ? -4.864 11.220 12.530 1.00 83.94 313 LYS A C 1
ATOM 2539 O O . LYS A 1 313 ? -5.514 12.068 13.135 1.00 83.94 313 LYS A O 1
ATOM 2544 N N . THR A 1 314 ? -4.385 11.404 11.304 1.00 78.56 314 THR A N 1
ATOM 2545 C CA . THR A 1 314 ? -4.627 12.616 10.527 1.00 78.56 314 THR A CA 1
ATOM 2546 C C . THR A 1 314 ? -6.120 12.815 10.284 1.00 78.56 314 THR A C 1
ATOM 2548 O O . THR A 1 314 ? -6.636 13.898 10.556 1.00 78.56 314 THR A O 1
ATOM 2551 N N . PHE A 1 315 ? -6.811 11.773 9.815 1.00 78.25 315 PHE A N 1
ATOM 2552 C CA . PHE A 1 315 ? -8.248 11.807 9.552 1.00 78.25 315 PHE A CA 1
ATOM 2553 C C . PHE A 1 315 ? -9.043 12.190 10.812 1.00 78.25 315 PHE A C 1
ATOM 2555 O O . PHE A 1 315 ? -9.808 13.151 10.793 1.00 78.25 315 PHE A O 1
ATOM 2562 N N . LEU A 1 316 ? -8.784 11.503 11.929 1.00 78.56 316 LEU A N 1
ATOM 2563 C CA . LEU A 1 316 ? -9.451 11.725 13.215 1.00 78.56 316 LEU A CA 1
ATOM 2564 C C . LEU A 1 316 ? -9.179 13.125 13.781 1.00 78.56 316 LEU A C 1
ATOM 2566 O O . LEU A 1 316 ? -10.098 13.787 14.249 1.00 78.56 316 LEU A O 1
ATOM 2570 N N . SER A 1 317 ? -7.939 13.619 13.687 1.00 74.44 317 SER A N 1
ATOM 2571 C CA . SER A 1 317 ? -7.565 14.946 14.208 1.00 74.44 317 SER A CA 1
ATOM 2572 C C . SER A 1 317 ? -8.282 16.116 13.531 1.00 74.44 317 SER A C 1
ATOM 2574 O O . SER A 1 317 ? -8.334 17.211 14.085 1.00 74.44 317 SER A O 1
ATOM 2576 N N . ARG A 1 318 ? -8.814 15.893 12.328 1.00 70.62 318 ARG A N 1
ATOM 2577 C CA . ARG A 1 318 ? -9.477 16.913 11.510 1.00 70.62 318 ARG A CA 1
ATOM 2578 C C . ARG A 1 318 ? -10.993 16.916 11.676 1.00 70.62 318 ARG A C 1
ATOM 2580 O O . ARG A 1 318 ? -11.646 17.786 11.114 1.00 70.62 318 ARG A O 1
ATOM 2587 N N . GLY A 1 319 ? -11.543 15.965 12.436 1.00 63.53 319 GLY A N 1
ATOM 2588 C CA . GLY A 1 319 ? -12.980 15.871 12.685 1.00 63.53 319 GLY A CA 1
ATOM 2589 C C . GLY A 1 319 ? -13.803 15.632 11.418 1.00 63.53 319 GLY A C 1
ATOM 2590 O O . GLY A 1 319 ? -14.942 16.087 11.345 1.00 63.53 319 GLY A O 1
ATOM 2591 N N . PHE A 1 320 ? -13.235 14.968 10.402 1.00 60.97 320 PHE A N 1
ATOM 2592 C CA . PHE A 1 320 ? -13.997 14.598 9.208 1.00 60.97 320 PHE A CA 1
ATOM 2593 C C . PHE A 1 320 ? -15.173 13.699 9.601 1.00 60.97 320 PHE A C 1
ATOM 2595 O O . PHE A 1 320 ? -15.012 12.811 10.430 1.00 60.97 320 PHE A O 1
ATOM 2602 N N . SER A 1 321 ? -16.352 13.952 9.030 1.00 52.09 321 SER A N 1
ATOM 2603 C CA . SER A 1 321 ? -17.548 13.138 9.270 1.00 52.09 321 SER A CA 1
ATOM 2604 C C . SER A 1 321 ? -17.427 11.770 8.587 1.00 52.09 321 SER A C 1
ATOM 2606 O O . SER A 1 321 ? -16.748 11.640 7.567 1.00 52.09 321 SER A O 1
ATOM 2608 N N . LEU A 1 322 ? -18.122 10.757 9.115 1.00 51.16 322 LEU A N 1
ATOM 2609 C CA . LEU A 1 322 ? -18.236 9.436 8.486 1.00 51.16 322 LEU A CA 1
ATOM 2610 C C . LEU A 1 322 ? -18.996 9.452 7.150 1.00 51.16 322 LEU A C 1
ATOM 2612 O O . LEU A 1 322 ? -18.890 8.489 6.391 1.00 51.16 322 LEU A O 1
ATOM 2616 N N . ALA A 1 323 ? -19.750 10.515 6.863 1.00 44.00 323 ALA A N 1
ATOM 2617 C CA . ALA A 1 323 ? -20.562 10.635 5.659 1.00 44.00 323 ALA A CA 1
ATOM 2618 C C . ALA A 1 323 ? -19.830 11.348 4.511 1.00 44.00 323 ALA A C 1
ATOM 2620 O O . ALA A 1 323 ? -19.119 12.338 4.705 1.00 44.00 323 ALA A O 1
ATOM 2621 N N . SER A 1 324 ? -20.075 10.873 3.286 1.00 41.22 324 SER A N 1
ATOM 2622 C CA . SER A 1 324 ? -19.767 11.599 2.050 1.00 41.22 324 SER A CA 1
ATOM 2623 C C . SER A 1 324 ? -20.457 12.977 2.053 1.00 41.22 324 SER A C 1
ATOM 2625 O O . SER A 1 324 ? -21.595 13.077 2.518 1.00 41.22 324 SER A O 1
ATOM 2627 N N . PRO A 1 325 ? -19.861 14.038 1.467 1.00 39.12 325 PRO A N 1
ATOM 2628 C CA . PRO A 1 325 ? -20.494 15.359 1.354 1.00 39.12 325 PRO A CA 1
ATOM 2629 C C . PRO A 1 325 ? -21.868 15.374 0.655 1.00 39.12 325 PRO A C 1
ATOM 2631 O O . PRO A 1 325 ? -22.547 16.395 0.685 1.00 39.12 325 PRO A O 1
ATOM 2634 N N . ALA A 1 326 ? -22.267 14.283 -0.007 1.00 38.00 326 ALA A N 1
ATOM 2635 C CA . ALA A 1 326 ? -23.531 14.167 -0.736 1.00 38.00 326 ALA A CA 1
ATOM 2636 C C . ALA A 1 326 ? -24.713 13.621 0.096 1.00 38.00 326 ALA A C 1
ATOM 2638 O O . ALA A 1 326 ? -25.831 13.621 -0.406 1.00 38.00 326 ALA A O 1
ATOM 2639 N N . GLU A 1 327 ? -24.492 13.165 1.335 1.00 42.16 327 GLU A N 1
ATOM 2640 C CA . GLU A 1 327 ? -25.484 12.401 2.126 1.00 42.16 327 GLU A CA 1
ATOM 2641 C C . GLU A 1 327 ? -25.833 13.064 3.472 1.00 42.16 327 GLU A C 1
ATOM 2643 O O . GLU A 1 327 ? -26.319 12.419 4.399 1.00 42.16 327 GLU A O 1
ATOM 2648 N N . LEU A 1 328 ? -25.600 14.375 3.589 1.00 40.16 328 LEU A N 1
ATOM 2649 C CA . LEU A 1 328 ? -25.788 15.130 4.835 1.00 40.16 328 LEU A CA 1
ATOM 2650 C C . LEU A 1 328 ? -27.237 15.203 5.350 1.00 40.16 328 LEU A C 1
ATOM 2652 O O . LEU A 1 328 ? -27.414 15.534 6.518 1.00 40.16 328 LEU A O 1
ATOM 2656 N N . ASP A 1 329 ? -28.243 14.870 4.535 1.00 32.25 329 ASP A N 1
ATOM 2657 C CA . ASP A 1 329 ? -29.651 14.952 4.954 1.00 32.25 329 ASP A CA 1
ATOM 2658 C C . ASP A 1 329 ? -30.189 13.660 5.603 1.00 32.25 329 ASP A C 1
ATOM 2660 O O . ASP A 1 329 ? -31.164 13.732 6.347 1.00 32.25 329 ASP A O 1
ATOM 2664 N N . ASP A 1 330 ? -29.531 12.505 5.419 1.00 36.31 330 ASP A N 1
ATOM 2665 C CA . ASP A 1 330 ? -29.983 11.208 5.969 1.00 36.31 330 ASP A CA 1
ATOM 2666 C C . ASP A 1 330 ? -28.894 10.413 6.715 1.00 36.31 330 ASP A C 1
ATOM 2668 O O . ASP A 1 330 ? -29.180 9.356 7.291 1.00 36.31 330 ASP A O 1
ATOM 2672 N N . ALA A 1 331 ? -27.652 10.912 6.756 1.00 36.62 331 ALA A N 1
ATOM 2673 C CA . ALA A 1 331 ? -26.540 10.210 7.380 1.00 36.62 331 ALA A CA 1
ATOM 2674 C C . ALA A 1 331 ? -26.796 9.943 8.870 1.00 36.62 331 ALA A C 1
ATOM 2676 O O . ALA A 1 331 ? -26.823 10.832 9.722 1.00 36.62 331 ALA A O 1
ATOM 2677 N N . VAL A 1 332 ? -26.951 8.661 9.176 1.00 39.88 332 VAL A N 1
ATOM 2678 C CA . VAL A 1 332 ? -26.818 8.103 10.512 1.00 39.88 332 VAL A CA 1
ATOM 2679 C C . VAL A 1 332 ? -25.533 8.652 11.140 1.00 39.88 332 VAL A C 1
ATOM 2681 O O . VAL A 1 332 ? -24.445 8.453 10.599 1.00 39.88 332 VAL A O 1
ATOM 2684 N N . ASN A 1 333 ? -25.660 9.320 12.290 1.00 42.91 333 ASN A N 1
ATOM 2685 C CA . ASN A 1 333 ? -24.545 9.725 13.149 1.00 42.91 333 ASN A CA 1
ATOM 2686 C C . ASN A 1 333 ? -23.863 8.484 13.742 1.00 42.91 333 ASN A C 1
ATOM 2688 O O . ASN A 1 333 ? -23.953 8.225 14.938 1.00 42.91 333 ASN A O 1
ATOM 2692 N N . LEU A 1 334 ? -23.219 7.682 12.901 1.00 53.03 334 LEU A N 1
ATOM 2693 C CA . LEU A 1 334 ? -22.296 6.671 13.371 1.00 53.03 334 LEU A CA 1
ATOM 2694 C C . LEU A 1 334 ? -21.103 7.393 13.996 1.00 53.03 334 LEU A C 1
ATOM 2696 O O . LEU A 1 334 ? -20.579 8.379 13.469 1.00 53.03 334 LEU A O 1
ATOM 2700 N N . SER A 1 335 ? -20.657 6.907 15.141 1.00 69.88 335 SER A N 1
ATOM 2701 C CA . SER A 1 335 ? -19.358 7.286 15.671 1.00 69.88 335 SER A CA 1
ATOM 2702 C C . SER A 1 335 ? -18.272 6.531 14.897 1.00 69.88 335 SER A C 1
ATOM 2704 O O . SER A 1 335 ? -18.431 5.362 14.537 1.00 69.88 335 SER A O 1
ATOM 2706 N N . HIS A 1 336 ? -17.124 7.174 14.649 1.00 75.62 336 HIS A N 1
ATOM 2707 C CA . HIS A 1 336 ? -15.935 6.509 14.083 1.00 75.62 336 HIS A CA 1
ATOM 2708 C C . HIS A 1 336 ? -15.581 5.215 14.835 1.00 75.62 336 HIS A C 1
ATOM 2710 O O . HIS A 1 336 ? -15.062 4.262 14.257 1.00 75.62 336 HIS A O 1
ATOM 2716 N N . TRP A 1 337 ? -15.916 5.196 16.125 1.00 77.06 337 TRP A N 1
ATOM 2717 C CA . TRP A 1 337 ? -15.769 4.079 17.035 1.00 77.06 337 TRP A CA 1
ATOM 2718 C C . TRP A 1 337 ? -16.625 2.855 16.663 1.00 77.06 337 TRP A C 1
ATOM 2720 O O . TRP A 1 337 ? -16.092 1.753 16.546 1.00 77.06 337 TRP A O 1
ATOM 2730 N N . GLU A 1 338 ? -17.933 3.027 16.454 1.00 77.75 338 GLU A N 1
ATOM 2731 C CA . GLU A 1 338 ? -18.843 1.920 16.108 1.00 77.75 338 GLU A CA 1
ATOM 2732 C C . GLU A 1 338 ? -18.436 1.256 14.795 1.00 77.75 338 GLU A C 1
ATOM 2734 O O . GLU A 1 338 ? -18.371 0.030 14.703 1.00 77.75 338 GLU A O 1
ATOM 2739 N N . CYS A 1 339 ? -18.082 2.082 13.809 1.00 79.00 339 CYS A N 1
ATOM 2740 C CA . CYS A 1 339 ? -17.567 1.619 12.531 1.00 79.00 339 CYS A CA 1
ATOM 2741 C C . CYS A 1 339 ? -16.273 0.810 12.714 1.00 79.00 339 CYS A C 1
ATOM 2743 O O . CYS A 1 339 ? -16.174 -0.307 12.214 1.00 79.00 339 CYS A O 1
ATOM 2745 N N . PHE A 1 340 ? -15.311 1.312 13.499 1.00 86.06 340 PHE A N 1
ATOM 2746 C CA . PHE A 1 340 ? -14.081 0.574 13.793 1.00 86.06 340 PHE A CA 1
ATOM 2747 C C . PHE A 1 340 ? -14.349 -0.791 14.445 1.00 86.06 340 PHE A C 1
ATOM 2749 O O . PHE A 1 340 ? -13.767 -1.783 14.008 1.00 86.06 340 PHE A O 1
ATOM 2756 N N . LEU A 1 341 ? -15.218 -0.869 15.460 1.00 85.19 341 LEU A N 1
ATOM 2757 C CA . LEU A 1 341 ? -15.486 -2.137 16.146 1.00 85.19 341 LEU A CA 1
ATOM 2758 C C . LEU A 1 341 ? -16.184 -3.146 15.228 1.00 85.19 341 LEU A C 1
ATOM 2760 O O . LEU A 1 341 ? -15.811 -4.319 15.222 1.00 85.19 341 LEU A O 1
ATOM 2764 N N . ALA A 1 342 ? -17.164 -2.701 14.439 1.00 81.94 342 ALA A N 1
ATOM 2765 C CA . ALA A 1 342 ? -17.840 -3.562 13.475 1.00 81.94 342 ALA A CA 1
ATOM 2766 C C . ALA A 1 342 ? -16.847 -4.142 12.454 1.00 81.94 342 ALA A C 1
ATOM 2768 O O . ALA A 1 342 ? -16.823 -5.355 12.243 1.00 81.94 342 ALA A O 1
ATOM 2769 N N . GLU A 1 343 ? -15.968 -3.305 11.895 1.00 83.69 343 GLU A N 1
ATOM 2770 C CA . GLU A 1 343 ? -14.909 -3.737 10.974 1.00 83.69 343 GLU A CA 1
ATOM 2771 C C . GLU A 1 343 ? -13.892 -4.664 11.664 1.00 83.69 343 GLU A C 1
ATOM 2773 O O . GLU A 1 343 ? -13.454 -5.663 11.088 1.00 83.69 343 GLU A O 1
ATOM 2778 N N . ALA A 1 344 ? -13.540 -4.393 12.926 1.00 88.00 344 ALA A N 1
ATOM 2779 C CA . ALA A 1 344 ? -12.625 -5.229 13.701 1.00 88.00 344 ALA A CA 1
ATOM 2780 C C . ALA A 1 344 ? -13.193 -6.637 13.907 1.00 88.00 344 ALA A C 1
ATOM 2782 O O . ALA A 1 344 ? -12.472 -7.620 13.726 1.00 88.00 344 ALA A O 1
ATOM 2783 N N . LEU A 1 345 ? -14.484 -6.743 14.228 1.00 85.38 345 LEU A N 1
ATOM 2784 C CA . LEU A 1 345 ? -15.195 -8.016 14.357 1.00 85.38 345 LEU A CA 1
ATOM 2785 C C . LEU A 1 345 ? -15.389 -8.710 13.001 1.00 85.38 345 LEU A C 1
ATOM 2787 O O . LEU A 1 345 ? -15.341 -9.937 12.930 1.00 85.38 345 LEU A O 1
ATOM 2791 N N . ALA A 1 346 ? -15.562 -7.944 11.919 1.00 79.94 346 ALA A N 1
ATOM 2792 C CA . ALA A 1 346 ? -15.726 -8.483 10.571 1.00 79.94 346 ALA A CA 1
ATOM 2793 C C . ALA A 1 346 ? -14.436 -9.128 10.053 1.00 79.94 346 ALA A C 1
ATOM 2795 O O . ALA A 1 346 ? -14.475 -10.219 9.483 1.00 79.94 346 ALA A O 1
ATOM 2796 N N . HIS A 1 347 ? -13.297 -8.474 10.276 1.00 80.50 347 HIS A N 1
ATOM 2797 C CA . HIS A 1 347 ? -12.012 -8.841 9.678 1.00 80.50 347 HIS A CA 1
ATOM 2798 C C . HIS A 1 347 ? -11.060 -9.583 10.619 1.00 80.50 347 HIS A C 1
ATOM 2800 O O . HIS A 1 347 ? -9.936 -9.904 10.229 1.00 80.50 347 HIS A O 1
ATOM 2806 N N . THR A 1 348 ? -11.493 -9.889 11.842 1.00 82.62 348 THR A N 1
ATOM 2807 C CA . THR A 1 348 ? -10.708 -10.685 12.786 1.00 82.62 348 THR A CA 1
ATOM 2808 C C . THR A 1 348 ? -11.363 -12.053 12.968 1.00 82.62 348 THR A C 1
ATOM 2810 O O . THR A 1 348 ? -12.411 -12.131 13.603 1.00 82.62 348 THR A O 1
ATOM 2813 N N . PRO A 1 349 ? -10.764 -13.144 12.455 1.00 75.31 349 PRO A N 1
ATOM 2814 C CA . PRO A 1 349 ? -11.390 -14.471 12.422 1.00 75.31 349 PRO A CA 1
ATOM 2815 C C . PRO A 1 349 ? -11.429 -15.195 13.780 1.00 75.31 349 PRO A C 1
ATOM 2817 O O . PRO A 1 349 ? -11.870 -16.339 13.845 1.00 75.31 349 PRO A O 1
ATOM 2820 N N . ASP A 1 350 ? -10.914 -14.577 14.848 1.00 83.25 350 ASP A N 1
ATOM 2821 C CA . ASP A 1 350 ? -10.853 -15.176 16.182 1.00 83.25 350 ASP A CA 1
ATOM 2822 C C . ASP A 1 350 ? -10.857 -14.102 17.281 1.00 83.25 350 ASP A C 1
ATOM 2824 O O . ASP A 1 350 ? -10.103 -13.131 17.209 1.00 83.25 350 ASP A O 1
ATOM 2828 N N . PHE A 1 351 ? -11.672 -14.281 18.322 1.00 83.06 351 PHE A N 1
ATOM 2829 C CA . PHE A 1 351 ? -11.874 -13.266 19.359 1.00 83.06 351 PHE A CA 1
ATOM 2830 C C . PHE A 1 351 ? -10.565 -12.848 20.064 1.00 83.06 351 PHE A C 1
ATOM 2832 O O . PHE A 1 351 ? -10.285 -11.651 20.108 1.00 83.06 351 PHE A O 1
ATOM 2839 N N . PRO A 1 352 ? -9.682 -13.759 20.526 1.00 86.38 352 PRO A N 1
ATOM 2840 C CA . PRO A 1 352 ? -8.401 -13.378 21.121 1.00 86.38 352 PRO A CA 1
ATOM 2841 C C . PRO A 1 352 ? -7.468 -12.626 20.162 1.00 86.38 352 PRO A C 1
ATOM 2843 O O . PRO A 1 352 ? -6.645 -11.835 20.618 1.00 86.38 352 PRO A O 1
ATOM 2846 N N . LYS A 1 353 ? -7.600 -12.792 18.835 1.00 86.88 353 LYS A N 1
ATOM 2847 C CA . LYS A 1 353 ? -6.798 -12.026 17.862 1.00 86.88 353 LYS A CA 1
ATOM 2848 C C . LYS A 1 353 ? -7.179 -10.547 17.808 1.00 86.88 353 LYS A C 1
ATOM 2850 O O . LYS A 1 353 ? -6.409 -9.756 17.262 1.00 86.88 353 LYS A O 1
ATOM 2855 N N . LEU A 1 354 ? -8.299 -10.136 18.411 1.00 88.00 354 LEU A N 1
ATOM 2856 C CA . LEU A 1 354 ? -8.618 -8.716 18.593 1.00 88.00 354 LEU A CA 1
ATOM 2857 C C . LEU A 1 354 ? -7.583 -8.006 19.476 1.00 88.00 354 LEU A C 1
ATOM 2859 O O . LEU A 1 354 ? -7.401 -6.801 19.322 1.00 88.00 354 LEU A O 1
ATOM 2863 N N . ARG A 1 355 ? -6.841 -8.735 20.330 1.00 88.25 355 ARG A N 1
ATOM 2864 C CA . ARG A 1 355 ? -5.745 -8.169 21.140 1.00 88.25 355 ARG A CA 1
ATOM 2865 C C . ARG A 1 355 ? -4.673 -7.488 20.288 1.00 88.25 355 ARG A C 1
ATOM 2867 O O . ARG A 1 355 ? -4.149 -6.448 20.672 1.00 88.25 355 ARG A O 1
ATOM 2874 N N . ARG A 1 356 ? -4.427 -7.983 19.069 1.00 88.62 356 ARG A N 1
ATOM 2875 C CA . ARG A 1 356 ? -3.492 -7.362 18.109 1.00 88.62 356 ARG A CA 1
ATOM 2876 C C . ARG A 1 356 ? -3.900 -5.945 17.716 1.00 88.62 356 ARG A C 1
ATOM 2878 O O . ARG A 1 356 ? -3.050 -5.130 17.379 1.00 88.62 356 ARG A O 1
ATOM 2885 N N . LEU A 1 357 ? -5.195 -5.641 17.770 1.00 90.88 357 LEU A N 1
ATOM 2886 C CA . LEU A 1 357 ? -5.733 -4.329 17.434 1.00 90.88 357 LEU A CA 1
ATOM 2887 C C . LEU A 1 357 ? -5.690 -3.361 18.622 1.00 90.88 357 LEU A C 1
ATOM 2889 O O . LEU A 1 357 ? -6.122 -2.222 18.467 1.00 90.88 357 LEU A O 1
ATOM 2893 N N . PHE A 1 358 ? -5.179 -3.753 19.797 1.00 88.88 358 PHE A N 1
ATOM 2894 C CA . PHE A 1 358 ? -5.117 -2.881 20.976 1.00 88.88 358 PHE A CA 1
ATOM 2895 C C . PHE A 1 358 ? -4.548 -1.491 20.697 1.00 88.88 358 PHE A C 1
ATOM 2897 O O . PHE A 1 358 ? -5.177 -0.531 21.143 1.00 88.88 358 PHE A O 1
ATOM 2904 N N . PRO A 1 359 ? -3.451 -1.307 19.940 1.00 88.50 359 PRO A N 1
ATOM 2905 C CA . PRO A 1 359 ? -2.986 0.037 19.609 1.00 88.50 359 PRO A CA 1
ATOM 2906 C C . PRO A 1 359 ? -4.076 0.897 18.936 1.00 88.50 359 PRO A C 1
ATOM 2908 O O . PRO A 1 359 ? -4.226 2.074 19.262 1.00 88.50 359 PRO A O 1
ATOM 2911 N N . LEU A 1 360 ? -4.910 0.301 18.077 1.00 89.88 360 LEU A N 1
ATOM 2912 C CA . LEU A 1 360 ? -6.052 0.975 17.453 1.00 89.88 360 LEU A CA 1
ATOM 2913 C C . LEU A 1 360 ? -7.159 1.283 18.468 1.00 89.88 360 LEU A C 1
ATOM 2915 O O . LEU A 1 360 ? -7.641 2.411 18.484 1.00 89.88 360 LEU A O 1
ATOM 2919 N N . PHE A 1 361 ? -7.505 0.347 19.362 1.00 89.06 361 PHE A N 1
ATOM 2920 C CA . PHE A 1 361 ? -8.453 0.609 20.459 1.00 89.06 361 PHE A CA 1
ATOM 2921 C C . PHE A 1 361 ? -8.027 1.836 21.287 1.00 89.06 361 PHE A C 1
ATOM 2923 O O . PHE A 1 361 ? -8.841 2.723 21.544 1.00 89.06 361 PHE A O 1
ATOM 2930 N N . HIS A 1 362 ? -6.739 1.940 21.634 1.00 88.56 362 HIS A N 1
ATOM 2931 C CA . HIS A 1 362 ? -6.199 3.095 22.359 1.00 88.56 362 HIS A CA 1
ATOM 2932 C C . HIS A 1 362 ? -6.316 4.391 21.553 1.00 88.56 362 HIS A C 1
ATOM 2934 O O . HIS A 1 362 ? -6.700 5.420 22.106 1.00 88.56 362 HIS A O 1
ATOM 2940 N N . LEU A 1 363 ? -5.986 4.352 20.258 1.00 88.75 363 LEU A N 1
ATOM 2941 C CA . LEU A 1 363 ? -6.093 5.512 19.375 1.00 88.75 363 LEU A CA 1
ATOM 2942 C C . LEU A 1 363 ? -7.534 6.031 19.314 1.00 88.75 363 LEU A C 1
ATOM 2944 O O . LEU A 1 363 ? -7.767 7.224 19.489 1.00 88.75 363 LEU A O 1
ATOM 2948 N N . PHE A 1 364 ? -8.493 5.142 19.081 1.00 86.25 364 PHE A N 1
ATOM 2949 C CA . PHE A 1 364 ? -9.890 5.520 18.917 1.00 86.25 364 PHE A CA 1
ATOM 2950 C C . PHE A 1 364 ? -10.526 6.026 20.220 1.00 86.25 364 PHE A C 1
ATOM 2952 O O . PHE A 1 364 ? -11.264 7.011 20.187 1.00 86.25 364 PHE A O 1
ATOM 2959 N N . LEU A 1 365 ? -10.188 5.435 21.370 1.00 83.56 365 LEU A N 1
ATOM 2960 C CA . LEU A 1 365 ? -10.619 5.947 22.675 1.00 83.56 365 LEU A CA 1
ATOM 2961 C C . LEU A 1 365 ? -9.996 7.311 22.996 1.00 83.56 365 LEU A C 1
ATOM 2963 O O . LEU A 1 365 ? -10.687 8.210 23.470 1.00 83.56 365 LEU A O 1
ATOM 2967 N N . LEU A 1 366 ? -8.711 7.508 22.678 1.00 84.94 366 LEU A N 1
ATOM 2968 C CA . LEU A 1 366 ? -8.040 8.802 22.840 1.00 84.94 366 LEU A CA 1
ATOM 2969 C C . LEU A 1 366 ? -8.674 9.896 21.962 1.00 84.94 366 LEU A C 1
ATOM 2971 O O . LEU A 1 366 ? -8.690 11.062 22.345 1.00 84.94 366 LEU A O 1
ATOM 2975 N N . CYS A 1 367 ? -9.206 9.525 20.796 1.00 78.88 367 CYS A N 1
ATOM 2976 C CA . CYS A 1 367 ? -9.888 10.425 19.866 1.00 78.88 367 CYS A CA 1
ATOM 2977 C C . CYS A 1 367 ? -11.389 10.615 20.164 1.00 78.88 367 CYS A C 1
ATOM 2979 O O . CYS A 1 367 ? -12.110 11.111 19.301 1.00 78.88 367 CYS A O 1
ATOM 2981 N N . GLY A 1 368 ? -11.855 10.263 21.369 1.00 72.25 368 GLY A N 1
ATOM 2982 C CA . GLY A 1 368 ? -13.217 10.560 21.826 1.00 72.25 368 GLY A CA 1
ATOM 2983 C C . GLY A 1 368 ? -14.242 9.445 21.613 1.00 72.25 368 GLY A C 1
ATOM 2984 O O . GLY A 1 368 ? -15.437 9.720 21.657 1.00 72.25 368 GLY A O 1
ATOM 2985 N N . GLY A 1 369 ? -13.811 8.199 21.385 1.00 74.75 369 GLY A N 1
ATOM 2986 C CA . GLY A 1 369 ? -14.718 7.048 21.443 1.00 74.75 369 GLY A CA 1
ATOM 2987 C C . GLY A 1 369 ? -15.329 6.866 22.840 1.00 74.75 369 GLY A C 1
ATOM 2988 O O . GLY A 1 369 ? -14.630 7.021 23.843 1.00 74.75 369 GLY A O 1
ATOM 2989 N N . ASP A 1 370 ? -16.618 6.518 22.912 1.00 75.44 370 ASP A N 1
ATOM 2990 C CA . ASP A 1 370 ? -17.300 6.180 24.169 1.00 75.44 370 ASP A CA 1
ATOM 2991 C C . ASP A 1 370 ? -17.324 4.655 24.360 1.00 75.44 370 ASP A C 1
ATOM 2993 O O . ASP A 1 370 ? -17.903 3.912 23.566 1.00 75.44 370 ASP A O 1
ATOM 2997 N N . ALA A 1 371 ? -16.688 4.177 25.431 1.00 77.12 371 ALA A N 1
ATOM 2998 C CA . ALA A 1 371 ? -16.597 2.754 25.744 1.00 77.12 371 ALA A CA 1
ATOM 2999 C C . ALA A 1 371 ? -17.920 2.130 26.237 1.00 77.12 371 ALA A C 1
ATOM 3001 O O . ALA A 1 371 ? -18.021 0.907 26.354 1.00 77.12 371 ALA A O 1
ATOM 3002 N N . ARG A 1 372 ? -18.940 2.946 26.524 1.00 73.25 372 ARG A N 1
ATOM 3003 C CA . ARG A 1 372 ? -20.253 2.488 27.003 1.00 73.25 372 ARG A CA 1
ATOM 3004 C C . ARG A 1 372 ? -21.249 2.226 25.891 1.00 73.25 372 ARG A C 1
ATOM 3006 O O . ARG A 1 372 ? -22.369 1.821 26.187 1.00 73.25 372 ARG A O 1
ATOM 3013 N N . VAL A 1 373 ? -20.888 2.505 24.635 1.00 76.69 373 VAL A N 1
ATOM 3014 C CA . VAL A 1 373 ? -21.765 2.177 23.510 1.00 76.69 373 VAL A CA 1
ATOM 3015 C C . VAL A 1 373 ? -22.090 0.691 23.606 1.00 76.69 373 VAL A C 1
ATOM 3017 O O . VAL A 1 373 ? -21.200 -0.159 23.531 1.00 76.69 373 VAL A O 1
ATOM 3020 N N . ASN A 1 374 ? -23.367 0.407 23.846 1.00 81.88 374 ASN A N 1
ATOM 3021 C CA . ASN A 1 374 ? -23.866 -0.947 23.974 1.00 81.88 374 ASN A CA 1
ATOM 3022 C C . ASN A 1 374 ? -24.112 -1.508 22.584 1.00 81.88 374 ASN A C 1
ATOM 3024 O O . ASN A 1 374 ? -24.759 -0.878 21.738 1.00 81.88 374 ASN A O 1
ATOM 3028 N N . PHE A 1 375 ? -23.613 -2.717 22.390 1.00 83.94 375 PHE A N 1
ATOM 3029 C CA . PHE A 1 375 ? -23.805 -3.501 21.198 1.00 83.94 375 PHE A CA 1
ATOM 3030 C C . PHE A 1 375 ? -24.673 -4.706 21.524 1.00 83.94 375 PHE A C 1
ATOM 3032 O O . PHE A 1 375 ? -24.462 -5.385 22.527 1.00 83.94 375 PHE A O 1
ATOM 3039 N N . LYS A 1 376 ? -25.640 -4.989 20.656 1.00 85.56 376 LYS A N 1
ATOM 3040 C CA . LYS A 1 376 ? -26.511 -6.155 20.774 1.00 85.56 376 LYS A CA 1
ATOM 3041 C C . LYS A 1 376 ? -26.312 -7.095 19.600 1.00 85.56 376 LYS A C 1
ATOM 3043 O O . LYS A 1 376 ? -26.482 -6.700 18.450 1.00 85.56 376 LYS A O 1
ATOM 3048 N N . ILE A 1 377 ? -26.001 -8.351 19.880 1.00 83.56 377 ILE A N 1
ATOM 3049 C CA . ILE A 1 377 ? -25.932 -9.411 18.882 1.00 83.56 377 ILE A CA 1
ATOM 3050 C C . ILE A 1 377 ? -27.349 -9.928 18.653 1.00 83.56 377 ILE A C 1
ATOM 3052 O O . ILE A 1 377 ? -28.002 -10.442 19.558 1.00 83.56 377 ILE A O 1
ATOM 3056 N N . ARG A 1 378 ? -27.844 -9.804 17.422 1.00 81.12 378 ARG A N 1
ATOM 3057 C CA . ARG A 1 378 ? -29.125 -10.373 17.003 1.00 81.12 378 ARG A CA 1
ATOM 3058 C C . ARG A 1 378 ? -28.885 -11.585 16.122 1.00 81.12 378 ARG A C 1
ATOM 3060 O O . ARG A 1 378 ? -28.163 -11.520 15.131 1.00 81.12 378 ARG A O 1
ATOM 3067 N N . LEU A 1 379 ? -29.545 -12.687 16.457 1.00 73.06 379 LEU A N 1
ATOM 3068 C CA . LEU A 1 379 ? -29.748 -13.774 15.508 1.00 73.06 379 LEU A CA 1
ATOM 3069 C C . LEU A 1 379 ? -30.728 -13.280 14.448 1.00 73.06 379 LEU A C 1
ATOM 3071 O O . LEU A 1 379 ? -31.874 -12.963 14.775 1.00 73.06 379 LEU A O 1
ATOM 3075 N N . GLU A 1 380 ? -30.303 -13.204 13.189 1.00 65.69 380 GLU A N 1
ATOM 3076 C CA . GLU A 1 380 ? -31.263 -12.949 12.122 1.00 65.69 380 GLU A CA 1
ATOM 3077 C C . GLU A 1 380 ? -32.234 -14.124 12.036 1.00 65.69 380 GLU A C 1
ATOM 3079 O O . GLU A 1 380 ? -31.842 -15.284 11.864 1.00 65.69 380 GLU A O 1
ATOM 3084 N N . ALA A 1 381 ? -33.527 -13.819 12.160 1.00 52.50 381 ALA A N 1
ATOM 3085 C CA . ALA A 1 381 ? -34.568 -14.778 11.842 1.00 52.50 381 ALA A CA 1
ATOM 3086 C C . ALA A 1 381 ? -34.382 -15.212 10.383 1.00 52.50 381 ALA A C 1
ATOM 3088 O O . ALA A 1 381 ? -34.235 -14.367 9.498 1.00 52.50 381 ALA A O 1
ATOM 3089 N N . GLN A 1 382 ? -34.379 -16.526 10.130 1.00 50.94 382 GLN A N 1
ATOM 3090 C CA . GLN A 1 382 ? -34.290 -17.034 8.764 1.00 50.94 382 GLN A CA 1
ATOM 3091 C C . GLN A 1 382 ? -35.345 -16.342 7.891 1.00 50.94 382 GLN A C 1
ATOM 3093 O O . GLN A 1 382 ? -36.508 -16.270 8.313 1.00 50.94 382 GLN A O 1
ATOM 3098 N N . PRO A 1 383 ? -34.990 -15.866 6.682 1.00 44.47 383 PRO A N 1
ATOM 3099 C CA . PRO A 1 383 ? -35.995 -15.396 5.748 1.00 44.47 383 PRO A CA 1
ATOM 3100 C C . PRO A 1 383 ? -37.015 -16.522 5.571 1.00 44.47 383 PRO A C 1
ATOM 3102 O O . PRO A 1 383 ? -36.661 -17.674 5.313 1.00 44.47 383 PRO A O 1
ATOM 3105 N N . SER A 1 384 ? -38.280 -16.188 5.826 1.00 42.19 384 SER A N 1
ATOM 3106 C CA . SER A 1 384 ? -39.412 -17.116 5.811 1.00 42.19 384 SER A CA 1
ATOM 3107 C C . SER A 1 384 ? -39.353 -18.096 4.627 1.00 42.19 384 SER A C 1
ATOM 3109 O O . SER A 1 384 ? -38.933 -17.723 3.534 1.00 42.19 384 SER A O 1
ATOM 3111 N N . ARG A 1 385 ? -39.783 -19.348 4.868 1.00 45.44 385 ARG A N 1
ATOM 3112 C CA . ARG A 1 385 ? -39.718 -20.582 4.039 1.00 45.44 385 ARG A CA 1
ATOM 3113 C C . ARG A 1 385 ? -39.955 -20.488 2.513 1.00 45.44 385 ARG A C 1
ATOM 3115 O O . ARG A 1 385 ? -39.824 -21.504 1.839 1.00 45.44 385 ARG A O 1
ATOM 3122 N N . ALA A 1 386 ? -40.287 -19.335 1.946 1.00 44.91 386 ALA A N 1
ATOM 3123 C CA . ALA A 1 386 ? -40.580 -19.146 0.529 1.00 44.91 386 ALA A CA 1
ATOM 3124 C C . ALA A 1 386 ? -39.343 -19.025 -0.396 1.00 44.91 386 ALA A C 1
ATOM 3126 O O . ALA A 1 386 ? -39.518 -19.008 -1.609 1.00 44.91 386 ALA A O 1
ATOM 3127 N N . GLN A 1 387 ? -38.105 -18.971 0.121 1.00 45.59 387 GLN A N 1
ATOM 3128 C CA . GLN A 1 387 ? -36.880 -18.816 -0.698 1.00 45.59 387 GLN A CA 1
ATOM 3129 C C . GLN A 1 387 ? -35.810 -19.902 -0.465 1.00 45.59 387 GLN A C 1
ATOM 3131 O O . GLN A 1 387 ? -34.614 -19.628 -0.465 1.00 45.59 387 GLN A O 1
ATOM 3136 N N . SER A 1 388 ? -36.213 -21.161 -0.278 1.00 41.50 388 SER A N 1
ATOM 3137 C CA . SER A 1 388 ? -35.271 -22.278 -0.104 1.00 41.50 388 SER A CA 1
ATOM 3138 C C . SER A 1 388 ? -35.211 -23.176 -1.341 1.00 41.50 388 SER A C 1
ATOM 3140 O O . SER A 1 388 ? -36.002 -24.109 -1.448 1.00 41.50 388 SER A O 1
ATOM 3142 N N . GLN A 1 389 ? -34.252 -22.922 -2.242 1.00 42.66 389 GLN A N 1
ATOM 3143 C CA . GLN A 1 389 ? -33.661 -23.940 -3.131 1.00 42.66 389 GLN A CA 1
ATOM 3144 C C . GLN A 1 389 ? -32.181 -23.638 -3.447 1.00 42.66 389 GLN A C 1
ATOM 3146 O O . GLN A 1 389 ? -31.782 -23.564 -4.600 1.00 42.66 389 GLN A O 1
ATOM 3151 N N . SER A 1 390 ? -31.351 -23.467 -2.418 1.00 39.38 390 SER A N 1
ATOM 3152 C CA . SER A 1 390 ? -29.905 -23.753 -2.472 1.00 39.38 390 SER A CA 1
ATOM 3153 C C . SER A 1 390 ? -29.329 -23.540 -1.074 1.00 39.38 390 SER A C 1
ATOM 3155 O O . SER A 1 390 ? -29.408 -22.418 -0.597 1.00 39.38 390 SER A O 1
ATOM 3157 N N . ASN A 1 391 ? -28.816 -24.603 -0.440 1.00 38.53 391 ASN A N 1
ATOM 3158 C CA . ASN A 1 391 ? -28.070 -24.665 0.833 1.00 38.53 391 ASN A CA 1
ATOM 3159 C C . ASN A 1 391 ? -28.413 -23.617 1.922 1.00 38.53 391 ASN A C 1
ATOM 3161 O O . ASN A 1 391 ? -28.143 -22.434 1.731 1.00 38.53 391 ASN A O 1
ATOM 3165 N N . PRO A 1 392 ? -28.901 -24.018 3.115 1.00 35.72 392 PRO A N 1
ATOM 3166 C CA . PRO A 1 392 ? -29.239 -23.056 4.161 1.00 35.72 392 PRO A CA 1
ATOM 3167 C C . PRO A 1 392 ? -28.000 -22.219 4.525 1.00 35.72 392 PRO A C 1
ATOM 3169 O O . PRO A 1 392 ? -26.973 -22.803 4.892 1.00 35.72 392 PRO A O 1
ATOM 3172 N N . PRO A 1 393 ? -28.052 -20.876 4.439 1.00 45.53 393 PRO A N 1
ATOM 3173 C CA . PRO A 1 393 ? -26.977 -20.060 4.973 1.00 45.53 393 PRO A CA 1
ATOM 3174 C C . PRO A 1 393 ? -26.928 -20.313 6.484 1.00 45.53 393 PRO A C 1
ATOM 3176 O O . PRO A 1 393 ? -27.940 -20.189 7.180 1.00 45.53 393 PRO A O 1
ATOM 3179 N N . ARG A 1 394 ? -25.764 -20.739 6.993 1.00 48.50 394 ARG A N 1
ATOM 3180 C CA . ARG A 1 394 ? -25.494 -20.756 8.439 1.00 48.50 394 ARG A CA 1
ATOM 3181 C C . ARG A 1 394 ? -25.808 -19.350 8.967 1.00 48.50 394 ARG A C 1
ATOM 3183 O O . ARG A 1 394 ? -25.404 -18.382 8.333 1.00 48.50 394 ARG A O 1
ATOM 3190 N N . GLY A 1 395 ? -26.598 -19.276 10.042 1.00 53.47 395 GLY A N 1
ATOM 3191 C CA . GLY A 1 395 ? -27.302 -18.066 10.482 1.00 53.47 395 GLY A CA 1
ATOM 3192 C C . GLY A 1 395 ? -26.438 -16.807 10.461 1.00 53.47 395 GLY A C 1
ATOM 3193 O O . GLY A 1 395 ? -25.339 -16.801 11.010 1.00 53.47 395 GLY A O 1
ATOM 3194 N N . ALA A 1 396 ? -26.945 -15.760 9.814 1.00 61.91 396 ALA A N 1
ATOM 3195 C CA . ALA A 1 396 ? -26.336 -14.443 9.872 1.00 61.91 396 ALA A CA 1
ATOM 3196 C C . ALA A 1 396 ? -26.512 -13.877 11.290 1.00 61.91 396 ALA A C 1
ATOM 3198 O O . ALA A 1 396 ? -27.588 -13.976 11.891 1.00 61.91 396 ALA A O 1
ATOM 3199 N N . LEU A 1 397 ? -25.429 -13.336 11.841 1.00 64.62 397 LEU A N 1
ATOM 3200 C CA . LEU A 1 397 ? -25.464 -12.565 13.078 1.00 64.62 397 LEU A CA 1
ATOM 3201 C C . LEU A 1 397 ? -25.457 -11.087 12.699 1.00 64.62 397 LEU A C 1
ATOM 3203 O O . LEU A 1 397 ? -24.676 -10.666 11.843 1.00 64.62 397 LEU A O 1
ATOM 3207 N N . GLY A 1 398 ? -26.342 -10.325 13.332 1.00 69.88 398 GLY A N 1
ATOM 3208 C CA . GLY A 1 398 ? -26.375 -8.874 13.271 1.00 69.88 398 GLY A CA 1
ATOM 3209 C C . GLY A 1 398 ? -25.740 -8.274 14.522 1.00 69.88 398 GLY A C 1
ATOM 3210 O O . GLY A 1 398 ? -25.959 -8.790 15.615 1.00 69.88 398 GLY A O 1
ATOM 3211 N N . LEU A 1 399 ? -24.993 -7.183 14.389 1.00 72.00 399 LEU A N 1
ATOM 3212 C CA . LEU A 1 399 ? -24.555 -6.352 15.511 1.00 72.00 399 LEU A CA 1
ATOM 3213 C C . LEU A 1 399 ? -25.345 -5.049 15.480 1.00 72.00 399 LEU A C 1
ATOM 3215 O O . LEU A 1 399 ? -25.333 -4.365 14.465 1.00 72.00 399 LEU A O 1
ATOM 3219 N N . VAL A 1 400 ? -26.027 -4.712 16.567 1.00 72.50 400 VAL A N 1
ATOM 3220 C CA . VAL A 1 400 ? -26.795 -3.473 16.696 1.00 72.50 400 VAL A CA 1
ATOM 3221 C C . VAL A 1 400 ? -26.056 -2.524 17.620 1.00 72.50 400 VAL A C 1
ATOM 3223 O O . VAL A 1 400 ? -25.859 -2.872 18.779 1.00 72.50 400 VAL A O 1
ATOM 3226 N N . ALA A 1 401 ? -25.655 -1.352 17.133 1.00 68.50 401 ALA A N 1
ATOM 3227 C CA . ALA A 1 401 ? -25.052 -0.309 17.963 1.00 68.50 401 ALA A CA 1
ATOM 3228 C C . ALA A 1 401 ? -26.112 0.693 18.455 1.00 68.50 401 ALA A C 1
ATOM 3230 O O . ALA A 1 401 ? -27.019 1.049 17.697 1.00 68.50 401 ALA A O 1
ATOM 3231 N N . GLY A 1 402 ? -25.989 1.141 19.710 1.00 63.38 402 GLY A N 1
ATOM 3232 C CA . GLY A 1 402 ? -26.816 2.214 20.271 1.00 63.38 402 GLY A CA 1
ATOM 3233 C C . GLY A 1 402 ? -28.186 1.757 20.779 1.00 63.38 402 GLY A C 1
ATOM 3234 O O . GLY A 1 402 ? -29.200 2.348 20.425 1.00 63.38 402 GLY A O 1
ATOM 3235 N N . ALA A 1 403 ? -28.240 0.713 21.608 1.00 48.72 403 ALA A N 1
ATOM 3236 C CA . ALA A 1 403 ? -29.483 0.250 22.232 1.00 48.72 403 ALA A CA 1
ATOM 3237 C C . ALA A 1 403 ? -29.951 1.197 23.364 1.00 48.72 403 ALA A C 1
ATOM 3239 O O . ALA A 1 403 ? -29.666 0.969 24.538 1.00 48.72 403 ALA A O 1
ATOM 3240 N N . GLY A 1 404 ? -30.653 2.271 23.004 1.00 51.81 404 GLY A N 1
ATOM 3241 C CA . GLY A 1 404 ? -31.458 3.112 23.894 1.00 51.81 404 GLY A CA 1
ATOM 3242 C C . GLY A 1 404 ? -32.862 3.278 23.304 1.00 51.81 404 GLY A C 1
ATOM 3243 O O . GLY A 1 404 ? -33.027 3.160 22.093 1.00 51.81 404 GLY A O 1
ATOM 3244 N N . GLU A 1 405 ? -33.879 3.535 24.134 1.00 42.47 405 GLU A N 1
ATOM 3245 C CA . GLU A 1 405 ? -35.299 3.571 23.716 1.00 42.47 405 GLU A CA 1
ATOM 3246 C C . GLU A 1 405 ? -35.624 4.612 22.616 1.00 42.47 405 GLU A C 1
ATOM 3248 O O . GLU A 1 405 ? -36.690 4.534 22.008 1.00 42.47 405 GLU A O 1
ATOM 3253 N N . GLU A 1 406 ? -34.707 5.540 22.307 1.00 44.78 406 GLU A N 1
ATOM 3254 C CA . GLU A 1 406 ? -34.900 6.621 21.323 1.00 44.78 406 GLU A CA 1
ATOM 3255 C C . GLU A 1 406 ? -33.822 6.703 20.216 1.00 44.78 406 GLU A C 1
ATOM 3257 O O . GLU A 1 406 ? -33.895 7.579 19.351 1.00 44.78 406 GLU A O 1
ATOM 3262 N N . SER A 1 407 ? -32.816 5.820 20.190 1.00 50.84 407 SER A N 1
ATOM 3263 C CA . SER A 1 407 ? -31.722 5.890 19.205 1.00 50.84 407 SER A CA 1
ATOM 3264 C C . SER A 1 407 ? -31.986 5.040 17.959 1.00 50.84 407 SER A C 1
ATOM 3266 O O . SER A 1 407 ? -32.461 3.908 18.033 1.00 50.84 407 SER A O 1
ATOM 3268 N N . LYS A 1 408 ? -31.648 5.585 16.779 1.00 56.31 408 LYS A N 1
ATOM 3269 C CA . LYS A 1 408 ? -31.627 4.826 15.519 1.00 56.31 408 LYS A CA 1
ATOM 3270 C C . LYS A 1 408 ? -30.668 3.638 15.673 1.00 56.31 408 LYS A C 1
ATOM 3272 O O . LYS A 1 408 ? -29.466 3.834 15.823 1.00 56.31 408 LYS A O 1
ATOM 3277 N N . GLU A 1 409 ? -31.210 2.424 15.633 1.00 63.84 409 GLU A N 1
ATOM 3278 C CA . GLU A 1 409 ? -30.439 1.181 15.684 1.00 63.84 409 GLU A CA 1
ATOM 3279 C C . GLU A 1 409 ? -29.625 0.990 14.397 1.00 63.84 409 GLU A C 1
ATOM 3281 O O . GLU A 1 409 ? -30.191 0.871 13.308 1.00 63.84 409 GLU A O 1
ATOM 3286 N N . ASN A 1 410 ? -28.301 0.891 14.522 1.00 63.72 410 ASN A N 1
ATOM 3287 C CA . ASN A 1 410 ? -27.422 0.590 13.391 1.00 63.72 410 ASN A CA 1
ATOM 3288 C C . ASN A 1 410 ? -27.094 -0.891 13.356 1.00 63.72 410 ASN A C 1
ATOM 3290 O O . ASN A 1 410 ? -26.397 -1.377 14.242 1.00 63.72 410 ASN A O 1
ATOM 3294 N N . ILE A 1 411 ? -27.600 -1.600 12.344 1.00 66.81 411 ILE A N 1
ATOM 3295 C CA . ILE A 1 411 ? -27.446 -3.052 12.215 1.00 66.81 411 ILE A CA 1
ATOM 3296 C C . ILE A 1 411 ? -26.331 -3.377 11.216 1.00 66.81 411 ILE A C 1
ATOM 3298 O O . ILE A 1 411 ? -26.448 -3.083 10.030 1.00 66.81 411 ILE A O 1
ATOM 3302 N N . TYR A 1 412 ? -25.282 -4.046 11.685 1.00 70.31 412 TYR A N 1
ATOM 3303 C CA . TYR A 1 412 ? -24.204 -4.595 10.865 1.00 70.31 412 TYR A CA 1
ATOM 3304 C C . TYR A 1 412 ? -24.425 -6.083 10.643 1.00 70.31 412 TYR A C 1
ATOM 3306 O O . TYR A 1 412 ? -24.563 -6.828 11.612 1.00 70.31 412 TYR A O 1
ATOM 3314 N N . HIS A 1 413 ? -24.424 -6.536 9.392 1.00 67.94 413 HIS A N 1
ATOM 3315 C CA . HIS A 1 413 ? -24.631 -7.948 9.075 1.00 67.94 413 HIS A CA 1
ATOM 3316 C C . HIS A 1 413 ? -23.332 -8.668 8.758 1.00 67.94 413 HIS A C 1
ATOM 3318 O O . HIS A 1 413 ? -22.577 -8.270 7.869 1.00 67.94 413 HIS A O 1
ATOM 3324 N N . PHE A 1 414 ? -23.138 -9.813 9.399 1.00 67.56 414 PHE A N 1
ATOM 3325 C CA . PHE A 1 414 ? -21.955 -10.635 9.214 1.00 67.56 414 PHE A CA 1
ATOM 3326 C C . PHE A 1 414 ? -22.341 -11.901 8.458 1.00 67.56 414 PHE A C 1
ATOM 3328 O O . PHE A 1 414 ? -23.086 -12.747 8.950 1.00 67.56 414 PHE A O 1
ATOM 3335 N N . ARG A 1 415 ? -21.853 -12.002 7.217 1.00 65.12 415 ARG A N 1
ATOM 3336 C CA . ARG A 1 415 ? -22.157 -13.118 6.302 1.00 65.12 415 ARG A CA 1
ATOM 3337 C C . ARG A 1 415 ? -20.976 -14.056 6.079 1.00 65.12 415 ARG A C 1
ATOM 3339 O O . ARG A 1 415 ? -21.165 -15.180 5.618 1.00 65.12 415 ARG A O 1
ATOM 3346 N N . HIS A 1 416 ? -19.764 -13.608 6.392 1.00 69.88 416 HIS A N 1
ATOM 3347 C CA . HIS A 1 416 ? -18.571 -14.435 6.286 1.00 69.88 416 HIS A CA 1
ATOM 3348 C C . HIS A 1 416 ? -18.479 -15.383 7.483 1.00 69.88 416 HIS A C 1
ATOM 3350 O O . HIS A 1 416 ? -18.689 -14.979 8.625 1.00 69.88 416 HIS A O 1
ATOM 3356 N N . LEU A 1 417 ? -18.158 -16.653 7.209 1.00 69.31 417 LEU A N 1
ATOM 3357 C CA . LEU A 1 417 ? -18.112 -17.723 8.211 1.00 69.31 417 LEU A CA 1
ATOM 3358 C C . LEU A 1 417 ? -17.211 -17.362 9.404 1.00 69.31 417 LEU A C 1
ATOM 3360 O O . LEU A 1 417 ? -17.557 -17.641 10.547 1.00 69.31 417 LEU A O 1
ATOM 3364 N N . GLU A 1 418 ? -16.072 -16.737 9.116 1.00 72.19 418 GLU A N 1
ATOM 3365 C CA . GLU A 1 418 ? -15.079 -16.327 10.107 1.00 72.19 418 GLU A CA 1
ATOM 3366 C C . GLU A 1 418 ? -15.621 -15.233 11.031 1.00 72.19 418 GLU A C 1
ATOM 3368 O O . GLU A 1 418 ? -15.559 -15.368 12.248 1.00 72.19 418 GLU A O 1
ATOM 3373 N N . SER A 1 419 ? -16.251 -14.199 10.475 1.00 72.88 419 SER A N 1
ATOM 3374 C CA . SER A 1 419 ? -16.847 -13.117 11.262 1.00 72.88 419 SER A CA 1
ATOM 3375 C C . SER A 1 419 ? -18.024 -13.601 12.117 1.00 72.88 419 SER A C 1
ATOM 3377 O O . SER A 1 419 ? -18.184 -13.183 13.262 1.00 72.88 419 SER A O 1
ATOM 3379 N N . VAL A 1 420 ? -18.832 -14.527 11.584 1.00 77.00 420 VAL A N 1
ATOM 3380 C CA . VAL A 1 420 ? -19.920 -15.178 12.335 1.00 77.00 420 VAL A CA 1
ATOM 3381 C C . VAL A 1 420 ? -19.361 -16.003 13.496 1.00 77.00 420 VAL A C 1
ATOM 3383 O O . VAL A 1 420 ? -19.948 -16.002 14.576 1.00 77.00 420 VAL A O 1
ATOM 3386 N N . ALA A 1 421 ? -18.221 -16.676 13.313 1.00 77.69 421 ALA A N 1
ATOM 3387 C CA . ALA A 1 421 ? -17.560 -17.407 14.391 1.00 77.69 421 ALA A CA 1
ATOM 3388 C C . ALA A 1 421 ? -17.049 -16.463 15.491 1.00 77.69 421 ALA A C 1
ATOM 3390 O O . ALA A 1 421 ? -17.284 -16.730 16.669 1.00 77.69 421 ALA A O 1
ATOM 3391 N N . THR A 1 422 ? -16.431 -15.335 15.125 1.00 80.75 422 THR A N 1
ATOM 3392 C CA . THR A 1 422 ? -15.968 -14.316 16.082 1.00 80.75 422 THR A CA 1
ATOM 3393 C C . THR A 1 422 ? -17.120 -13.725 16.889 1.00 80.75 422 THR A C 1
ATOM 3395 O O . THR A 1 422 ? -17.025 -13.633 18.112 1.00 80.75 422 THR A O 1
ATOM 3398 N N . LEU A 1 423 ? -18.235 -13.382 16.239 1.00 82.19 423 LEU A N 1
ATOM 3399 C CA . LEU A 1 423 ? -19.439 -12.900 16.926 1.00 82.19 423 LEU A CA 1
ATOM 3400 C C . LEU A 1 423 ? -20.099 -13.970 17.790 1.00 82.19 423 LEU A C 1
ATOM 3402 O O . LEU A 1 423 ? -20.568 -13.659 18.879 1.00 82.19 423 LEU A O 1
ATOM 3406 N N . GLY A 1 424 ? -20.120 -15.223 17.336 1.00 82.44 424 GLY A N 1
ATOM 3407 C CA . GLY A 1 424 ? -20.587 -16.347 18.144 1.00 82.44 424 GLY A CA 1
ATOM 3408 C C . GLY A 1 424 ? -19.761 -16.495 19.422 1.00 82.44 424 GLY A C 1
ATOM 3409 O O . GLY A 1 424 ? -20.324 -16.532 20.509 1.00 82.44 424 GLY A O 1
ATOM 3410 N N . ALA A 1 425 ? -18.431 -16.471 19.306 1.00 84.62 425 ALA A N 1
ATOM 3411 C CA . ALA A 1 425 ? -17.526 -16.542 20.452 1.00 84.62 425 ALA A CA 1
ATOM 3412 C C . ALA A 1 425 ? -17.688 -15.349 21.408 1.00 84.62 425 ALA A C 1
ATOM 3414 O O . ALA A 1 425 ? -17.600 -15.518 22.624 1.00 84.62 425 ALA A O 1
ATOM 3415 N N . LEU A 1 426 ? -17.930 -14.153 20.868 1.00 86.31 426 LEU A N 1
ATOM 3416 C CA . LEU A 1 426 ? -18.212 -12.957 21.655 1.00 86.31 426 LEU A CA 1
ATOM 3417 C C . LEU A 1 426 ? -19.516 -13.105 22.443 1.00 86.31 426 LEU A C 1
ATOM 3419 O O . LEU A 1 426 ? -19.528 -12.888 23.653 1.00 86.31 426 LEU A O 1
ATOM 3423 N N . ARG A 1 427 ? -20.583 -13.547 21.768 1.00 87.62 427 ARG A N 1
ATOM 3424 C CA . ARG A 1 427 ? -21.893 -13.804 22.371 1.00 87.62 427 ARG A CA 1
ATOM 3425 C C . ARG A 1 427 ? -21.819 -14.854 23.472 1.00 87.62 427 ARG A C 1
ATOM 3427 O O . ARG A 1 427 ? -22.374 -14.667 24.545 1.00 87.62 427 ARG A O 1
ATOM 3434 N N . ASP A 1 428 ? -21.110 -15.949 23.224 1.00 87.25 428 ASP A N 1
ATOM 3435 C CA . ASP A 1 428 ? -20.980 -17.037 24.193 1.00 87.25 428 ASP A CA 1
ATOM 3436 C C . ASP A 1 428 ? -20.206 -16.593 25.454 1.00 87.25 428 ASP A C 1
ATOM 3438 O O . ASP A 1 428 ? -20.378 -17.178 26.522 1.00 87.25 428 ASP A O 1
ATOM 3442 N N . ARG A 1 429 ? -19.366 -15.549 25.350 1.00 89.12 429 ARG A N 1
ATOM 3443 C CA . ARG A 1 429 ? -18.579 -14.991 26.463 1.00 89.12 429 ARG A CA 1
ATOM 3444 C C . ARG A 1 429 ? -19.277 -13.864 27.217 1.00 89.12 429 ARG A C 1
ATOM 3446 O O . ARG A 1 429 ? -19.165 -13.816 28.438 1.00 89.12 429 ARG A O 1
ATOM 3453 N N . LEU A 1 430 ? -19.908 -12.935 26.502 1.00 89.88 430 LEU A N 1
ATOM 3454 C CA . LEU A 1 430 ? -20.442 -11.687 27.063 1.00 89.88 430 LEU A CA 1
ATOM 3455 C C . LEU A 1 430 ? -21.974 -11.633 27.076 1.00 89.88 430 LEU A C 1
ATOM 3457 O O . LEU A 1 430 ? -22.545 -10.743 27.693 1.00 89.88 430 LEU A O 1
ATOM 3461 N N . GLY A 1 431 ? -22.640 -12.600 26.446 1.00 89.69 431 GLY A N 1
ATOM 3462 C CA . GLY A 1 431 ? -24.081 -12.595 26.231 1.00 89.69 431 GLY A CA 1
ATOM 3463 C C . GLY A 1 431 ? -24.487 -11.864 24.950 1.00 89.69 431 GLY A C 1
ATOM 3464 O O . GLY A 1 431 ? -23.663 -11.508 24.107 1.00 89.69 4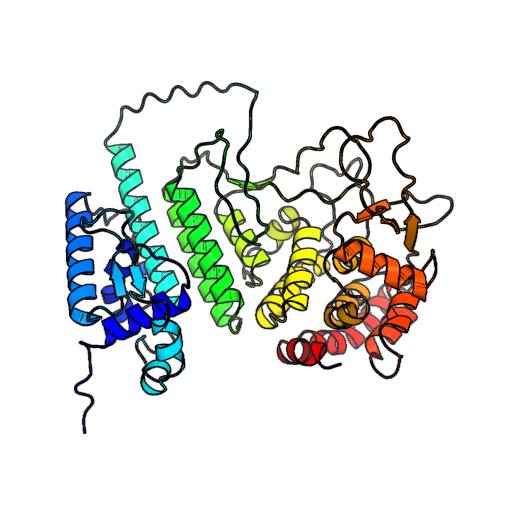31 GLY A O 1
ATOM 3465 N N . ASP A 1 432 ? -25.794 -11.663 24.791 1.00 87.19 432 ASP A N 1
ATOM 3466 C CA . ASP A 1 432 ? -26.369 -11.013 23.608 1.00 87.19 432 ASP A CA 1
ATOM 3467 C C . ASP A 1 432 ? -26.179 -9.492 23.606 1.00 87.19 432 ASP A C 1
ATOM 3469 O O . ASP A 1 432 ? -26.326 -8.867 22.562 1.00 87.19 432 ASP A O 1
ATOM 3473 N N . GLU A 1 433 ? -25.860 -8.890 24.748 1.00 89.38 433 GLU A N 1
ATOM 3474 C CA . GLU A 1 433 ? -25.620 -7.456 24.902 1.00 89.38 433 GLU A CA 1
ATOM 3475 C C . GLU A 1 433 ? -24.288 -7.249 25.613 1.00 89.38 433 GLU A C 1
ATOM 3477 O O . GLU A 1 433 ? -24.026 -7.878 26.636 1.00 89.38 433 GLU A O 1
ATOM 3482 N N . PHE A 1 434 ? -23.441 -6.384 25.063 1.00 88.81 434 PHE A N 1
ATOM 3483 C CA . PHE A 1 434 ? -22.123 -6.101 25.616 1.00 88.81 434 PHE A CA 1
ATOM 3484 C C . PHE A 1 434 ? -21.692 -4.667 25.302 1.00 88.81 434 PHE A C 1
ATOM 3486 O O . PHE A 1 434 ? -22.079 -4.087 24.287 1.00 88.81 434 PHE A O 1
ATOM 3493 N N . SER A 1 435 ? -20.840 -4.106 26.150 1.00 85.94 435 SER A N 1
ATOM 3494 C CA . SER A 1 435 ? -20.167 -2.828 25.917 1.00 85.94 435 SER A CA 1
ATOM 3495 C C . SER A 1 435 ? -18.716 -3.037 25.474 1.00 85.94 435 SER A C 1
ATOM 3497 O O . SER A 1 435 ? -18.150 -4.131 25.581 1.00 85.94 435 SER A O 1
ATOM 3499 N N . LEU A 1 436 ? -18.055 -1.978 25.005 1.00 78.69 436 LEU A N 1
ATOM 3500 C CA . LEU A 1 436 ? -16.612 -2.042 24.768 1.00 78.69 436 LEU A CA 1
ATOM 3501 C C . LEU A 1 436 ? -15.834 -2.287 26.064 1.00 78.69 436 LEU A C 1
ATOM 3503 O O . LEU A 1 436 ? -14.786 -2.933 26.041 1.00 78.69 436 LEU A O 1
ATOM 3507 N N . GLU A 1 437 ? -16.310 -1.749 27.181 1.00 85.19 437 GLU A N 1
ATOM 3508 C CA . GLU A 1 437 ? -15.725 -2.004 28.493 1.00 85.19 437 GLU A CA 1
ATOM 3509 C C . GLU A 1 437 ? -15.696 -3.515 28.788 1.00 85.19 437 GLU A C 1
ATOM 3511 O O . GLU A 1 437 ? -14.662 -4.037 29.215 1.00 85.19 437 GLU A O 1
ATOM 3516 N N . ASP A 1 438 ? -16.763 -4.237 28.433 1.00 89.00 438 ASP A N 1
ATOM 3517 C CA . ASP A 1 438 ? -16.837 -5.699 28.555 1.00 89.00 438 ASP A CA 1
ATOM 3518 C C . ASP A 1 438 ? -15.881 -6.408 27.589 1.00 89.00 438 ASP A C 1
ATOM 3520 O O . ASP A 1 438 ? -15.147 -7.315 27.991 1.00 89.00 438 ASP A O 1
ATOM 3524 N N . VAL A 1 439 ? -15.818 -5.960 26.328 1.00 86.88 439 VAL A N 1
ATOM 3525 C CA . VAL A 1 439 ? -14.867 -6.486 25.330 1.00 86.88 439 VAL A CA 1
ATOM 3526 C C . VAL A 1 439 ? -13.427 -6.298 25.802 1.00 86.88 439 VAL A C 1
ATOM 3528 O O . VAL A 1 439 ? -12.639 -7.240 25.773 1.00 86.88 439 VAL A O 1
ATOM 3531 N N . SER A 1 440 ? -13.082 -5.104 26.280 1.00 83.00 440 SER A N 1
ATOM 3532 C CA . SER A 1 440 ? -11.730 -4.748 26.720 1.00 83.00 440 SER A CA 1
ATOM 3533 C C . SER A 1 440 ? -11.308 -5.584 27.928 1.00 83.00 440 SER A C 1
ATOM 3535 O O . SER A 1 440 ? -10.213 -6.144 27.925 1.00 83.00 440 SER A O 1
ATOM 3537 N N . ARG A 1 441 ? -12.199 -5.747 28.919 1.00 85.06 441 ARG A N 1
ATOM 3538 C CA . ARG A 1 441 ? -11.984 -6.625 30.082 1.00 85.06 441 ARG A CA 1
ATOM 3539 C C . ARG A 1 441 ? -11.853 -8.096 29.704 1.00 85.06 441 ARG A C 1
ATOM 3541 O O . ARG A 1 441 ? -11.066 -8.808 30.319 1.00 85.06 441 ARG A O 1
ATOM 3548 N N . SER A 1 442 ? -12.618 -8.553 28.715 1.00 87.38 442 SER A N 1
ATOM 3549 C CA . SER A 1 442 ? -12.575 -9.941 28.244 1.00 87.38 442 SER A CA 1
ATOM 3550 C C . SER A 1 442 ? -11.318 -10.250 27.427 1.00 87.38 442 SER A C 1
ATOM 3552 O O . SER A 1 442 ? -10.838 -11.384 27.440 1.00 87.38 442 SER A O 1
ATOM 3554 N N . LEU A 1 443 ? -10.785 -9.255 26.710 1.00 84.62 443 LEU A N 1
ATOM 3555 C CA . LEU A 1 443 ? -9.592 -9.407 25.881 1.00 84.62 443 LEU A CA 1
ATOM 3556 C C . LEU A 1 443 ? -8.293 -9.315 26.680 1.00 84.62 443 LEU A C 1
ATOM 3558 O O . LEU A 1 443 ? -7.361 -10.044 26.354 1.00 84.62 443 LEU A O 1
ATOM 3562 N N . ALA A 1 444 ? -8.205 -8.441 27.685 1.00 82.62 444 ALA A N 1
ATOM 3563 C CA . ALA A 1 444 ? -7.027 -8.365 28.542 1.00 82.62 444 ALA A CA 1
ATOM 3564 C C . ALA A 1 444 ? -7.353 -7.875 29.960 1.00 82.62 444 ALA A C 1
ATOM 3566 O O . ALA A 1 444 ? -8.103 -6.903 30.130 1.00 82.62 444 ALA A O 1
ATOM 3567 N N . PRO A 1 445 ? -6.740 -8.490 30.986 1.00 80.12 445 PRO A N 1
ATOM 3568 C CA . PRO A 1 445 ? -6.858 -8.016 32.352 1.00 80.12 445 PRO A CA 1
ATOM 3569 C C . PRO A 1 445 ? -6.189 -6.631 32.515 1.00 80.12 445 PRO A C 1
ATOM 3571 O O . PRO A 1 445 ? -5.329 -6.251 31.707 1.00 80.12 445 PRO A O 1
ATOM 3574 N N . PRO A 1 446 ? -6.576 -5.842 33.536 1.00 80.19 446 PRO A N 1
ATOM 3575 C CA . PRO A 1 446 ? -6.060 -4.488 33.762 1.00 80.19 446 PRO A CA 1
ATOM 3576 C C . PRO A 1 446 ? -4.538 -4.380 33.824 1.00 80.19 446 PRO A C 1
ATOM 3578 O O . PRO A 1 446 ? -3.972 -3.373 33.401 1.00 80.19 446 PRO A O 1
ATOM 3581 N N . GLU A 1 447 ? -3.876 -5.422 34.315 1.00 82.38 447 GLU A N 1
ATOM 3582 C CA . GLU A 1 447 ? -2.427 -5.496 34.455 1.00 82.38 447 GLU A CA 1
ATOM 3583 C C . GLU A 1 447 ? -1.712 -5.563 33.096 1.00 82.38 447 GLU A C 1
ATOM 3585 O O . GLU A 1 447 ? -0.608 -5.039 32.957 1.00 82.38 447 GLU A O 1
ATOM 3590 N N . GLU A 1 448 ? -2.345 -6.166 32.086 1.00 78.88 448 GLU A N 1
ATOM 3591 C CA . GLU A 1 448 ? -1.774 -6.346 30.745 1.00 78.88 448 GLU A CA 1
ATOM 3592 C C . GLU A 1 448 ? -2.027 -5.143 29.826 1.00 78.88 448 GLU A C 1
ATOM 3594 O O . GLU A 1 448 ? -1.237 -4.875 28.920 1.00 78.88 448 GLU A O 1
ATOM 3599 N N . ALA A 1 449 ? -3.104 -4.386 30.059 1.00 83.19 449 ALA A N 1
ATOM 3600 C CA . ALA A 1 449 ? -3.473 -3.229 29.240 1.00 83.19 449 ALA A CA 1
ATOM 3601 C C . ALA A 1 449 ? -3.877 -1.999 30.083 1.00 83.19 449 ALA A C 1
ATOM 3603 O O . ALA A 1 449 ? -4.960 -1.441 29.882 1.00 83.19 449 ALA A O 1
ATOM 3604 N N . PRO A 1 450 ? -3.021 -1.505 30.999 1.00 86.75 450 PRO A N 1
ATOM 3605 C CA . PRO A 1 450 ? -3.406 -0.478 31.971 1.00 86.75 450 PRO A CA 1
ATOM 3606 C C . PRO A 1 450 ? -3.850 0.834 31.314 1.00 86.75 450 PRO A C 1
ATOM 3608 O O . PRO A 1 450 ? -4.767 1.492 31.793 1.00 86.75 450 PRO A O 1
ATOM 3611 N N . THR A 1 451 ? -3.239 1.209 30.184 1.00 87.44 451 THR A N 1
ATOM 3612 C CA . THR A 1 451 ? -3.630 2.411 29.429 1.00 87.44 451 THR A CA 1
ATOM 3613 C C . THR A 1 451 ? -5.014 2.266 28.788 1.00 87.44 451 THR A C 1
ATOM 3615 O O . THR A 1 451 ? -5.753 3.245 28.738 1.00 87.44 451 THR A O 1
ATOM 3618 N N . LEU A 1 452 ? -5.385 1.065 28.328 1.00 86.00 452 LEU A N 1
ATOM 3619 C CA . LEU A 1 452 ? -6.699 0.801 27.739 1.00 86.00 452 LEU A CA 1
ATOM 3620 C C . LEU A 1 452 ? -7.783 0.940 28.801 1.00 86.00 452 LEU A C 1
ATOM 3622 O O . LEU A 1 452 ? -8.756 1.660 28.604 1.00 86.00 452 LEU A O 1
ATOM 3626 N N . HIS A 1 453 ? -7.577 0.290 29.948 1.00 85.75 453 HIS A N 1
ATOM 3627 C CA . HIS A 1 453 ? -8.505 0.350 31.075 1.00 85.75 453 HIS A CA 1
ATOM 3628 C C . HIS A 1 453 ? -8.642 1.771 31.621 1.00 85.75 453 HIS A C 1
ATOM 3630 O O . HIS A 1 453 ? -9.753 2.215 31.891 1.00 85.75 453 HIS A O 1
ATOM 3636 N N . GLU A 1 454 ? -7.545 2.523 31.707 1.00 88.31 454 GLU A N 1
ATOM 3637 C CA . GLU A 1 454 ? -7.589 3.936 32.087 1.00 88.31 454 GLU A CA 1
ATOM 3638 C C . GLU A 1 454 ? -8.402 4.777 31.090 1.00 88.31 454 GLU A C 1
ATOM 3640 O O . GLU A 1 454 ? -9.237 5.570 31.514 1.00 88.31 454 GLU A O 1
ATOM 3645 N N . LEU A 1 455 ? -8.225 4.579 29.778 1.00 86.12 455 LEU A N 1
ATOM 3646 C CA . LEU A 1 455 ? -9.010 5.271 28.746 1.00 86.12 455 LEU A CA 1
ATOM 3647 C C . LEU A 1 455 ? -10.507 4.934 28.820 1.00 86.12 455 LEU A C 1
ATOM 3649 O O . LEU A 1 455 ? -11.339 5.831 28.686 1.00 86.12 455 LEU A O 1
ATOM 3653 N N . VAL A 1 456 ? -10.843 3.666 29.070 1.00 85.12 456 VAL A N 1
ATOM 3654 C CA . VAL A 1 456 ? -12.226 3.200 29.251 1.00 85.12 456 VAL A CA 1
ATOM 3655 C C . VAL A 1 456 ? -12.865 3.833 30.494 1.00 85.12 456 VAL A C 1
ATOM 3657 O O . VAL A 1 456 ? -13.996 4.312 30.430 1.00 85.12 456 VAL A O 1
ATOM 3660 N N . VAL A 1 457 ? -12.138 3.897 31.615 1.00 84.81 457 VAL A N 1
ATOM 3661 C CA . VAL A 1 457 ? -12.641 4.445 32.889 1.00 84.81 457 VAL A CA 1
ATOM 3662 C C . VAL A 1 457 ? -12.732 5.971 32.879 1.00 84.81 457 VAL A C 1
ATOM 3664 O O . VAL A 1 457 ? -13.676 6.523 33.439 1.00 84.81 457 VAL A O 1
ATOM 3667 N N . LEU A 1 458 ? -11.766 6.665 32.268 1.00 80.38 458 LEU A N 1
ATOM 3668 C CA . LEU A 1 458 ? -11.696 8.131 32.282 1.00 80.38 458 LEU A CA 1
ATOM 3669 C C . LEU A 1 458 ? -12.819 8.809 31.502 1.00 80.38 458 LEU A C 1
ATOM 3671 O O . LEU A 1 458 ? -13.084 9.977 31.771 1.00 80.38 458 LEU A O 1
ATOM 3675 N N . ARG A 1 459 ? -13.436 8.107 30.541 1.00 74.75 459 ARG A N 1
ATOM 3676 C CA . ARG A 1 459 ? -14.576 8.597 29.750 1.00 74.75 459 ARG A CA 1
ATOM 3677 C C . ARG A 1 459 ? -14.340 10.012 29.230 1.00 74.75 459 ARG A C 1
ATOM 3679 O O . ARG A 1 459 ? -15.049 10.952 29.575 1.00 74.75 459 ARG A O 1
ATOM 3686 N N . LEU A 1 460 ? -13.319 10.160 28.385 1.00 71.44 460 LEU A N 1
ATOM 3687 C CA . LEU A 1 460 ? -12.850 11.467 27.910 1.00 71.44 460 LEU A CA 1
ATOM 3688 C C . LEU A 1 460 ? -13.964 12.353 27.323 1.00 71.44 460 LEU A C 1
ATOM 3690 O O . LEU A 1 460 ? -13.854 13.570 27.408 1.00 71.44 460 LEU A O 1
ATOM 3694 N N . ALA A 1 461 ? -15.022 11.761 26.761 1.00 68.00 461 ALA A N 1
ATOM 3695 C CA . ALA A 1 461 ? -16.173 12.476 26.211 1.00 68.00 461 ALA A CA 1
ATOM 3696 C C . ALA A 1 461 ? -17.059 13.186 27.260 1.00 68.00 461 ALA A C 1
ATOM 3698 O O . ALA A 1 461 ? -17.815 14.079 26.895 1.00 68.00 461 ALA A O 1
ATOM 3699 N N . GLU A 1 462 ? -16.986 12.806 28.541 1.00 70.56 462 GLU A N 1
ATOM 3700 C CA . GLU A 1 462 ? -17.797 13.391 29.627 1.00 70.56 462 GLU A CA 1
ATOM 3701 C C . GLU A 1 462 ? -17.077 14.511 30.387 1.00 70.56 462 GLU A C 1
ATOM 3703 O O . GLU A 1 462 ? -17.679 15.197 31.213 1.00 70.56 462 GLU A O 1
ATOM 3708 N N . LEU A 1 463 ? -15.780 14.678 30.136 1.00 77.50 463 LEU A N 1
ATOM 3709 C CA . LEU A 1 463 ? -14.972 15.707 30.773 1.00 77.50 463 LEU A CA 1
ATOM 3710 C C . LEU A 1 463 ? -15.261 17.076 30.153 1.00 77.50 463 LEU A C 1
ATOM 3712 O O . LEU A 1 463 ? -15.612 17.187 28.976 1.00 77.50 463 LEU A O 1
ATOM 3716 N N . SER A 1 464 ? -15.053 18.141 30.928 1.00 82.62 464 SER A N 1
ATOM 3717 C CA . SER A 1 464 ? -15.047 19.488 30.353 1.00 82.62 464 SER A CA 1
ATOM 3718 C C . SER A 1 464 ? -13.956 19.601 29.271 1.00 82.62 464 SER A C 1
ATOM 3720 O O . SER A 1 464 ? -12.939 18.909 29.367 1.00 82.62 464 SER A O 1
ATOM 3722 N N . PRO A 1 465 ? -14.091 20.479 28.258 1.00 79.31 465 PRO A N 1
ATOM 3723 C CA . PRO A 1 465 ? -13.091 20.597 27.192 1.00 79.31 465 PRO A CA 1
ATOM 3724 C C . PRO A 1 465 ? -11.656 20.829 27.700 1.00 79.31 465 PRO A C 1
ATOM 3726 O O . PRO A 1 465 ? -10.698 20.310 27.126 1.00 79.31 465 PRO A O 1
ATOM 3729 N N . GLU A 1 466 ? -11.497 21.569 28.802 1.00 83.81 466 GLU A N 1
ATOM 3730 C CA . GLU A 1 466 ? -10.199 21.837 29.436 1.00 83.81 466 GLU A CA 1
ATOM 3731 C C . GLU A 1 466 ? -9.611 20.586 30.108 1.00 83.81 466 GLU A C 1
ATOM 3733 O O . GLU A 1 466 ? -8.433 20.260 29.922 1.00 83.81 466 GLU A O 1
ATOM 3738 N N . GLU A 1 467 ? -10.432 19.838 30.849 1.00 84.06 467 GLU A N 1
ATOM 3739 C CA . GLU A 1 467 ? -10.027 18.578 31.477 1.00 84.06 467 GLU A CA 1
ATOM 3740 C C . GLU A 1 467 ? -9.747 17.497 30.434 1.00 84.06 467 GLU A C 1
ATOM 3742 O O . GLU A 1 467 ? -8.743 16.790 30.537 1.00 84.06 467 GLU A O 1
ATOM 3747 N N . GLN A 1 468 ? -10.586 17.402 29.402 1.00 79.38 468 GLN A N 1
ATOM 3748 C CA . GLN A 1 468 ? -10.396 16.503 28.274 1.00 79.38 468 GLN A CA 1
ATOM 3749 C C . GLN A 1 468 ? -9.063 16.792 27.583 1.00 79.38 468 GLN A C 1
ATOM 3751 O O . GLN A 1 468 ? -8.279 15.864 27.375 1.00 79.38 468 GLN A O 1
ATOM 3756 N N . ALA A 1 469 ? -8.755 18.057 27.277 1.00 79.56 469 ALA A N 1
ATOM 3757 C CA . ALA A 1 469 ? -7.488 18.445 26.661 1.00 79.56 469 ALA A CA 1
ATOM 3758 C C . ALA A 1 469 ? -6.282 18.086 27.548 1.00 79.56 469 ALA A C 1
ATOM 3760 O O . ALA A 1 469 ? -5.307 17.507 27.063 1.00 79.56 469 ALA A O 1
ATOM 3761 N N . SER A 1 470 ? -6.370 18.362 28.853 1.00 86.44 470 SER A N 1
ATOM 3762 C CA . SER A 1 470 ? -5.322 18.047 29.833 1.00 86.44 470 SER A CA 1
ATOM 3763 C C . SER A 1 470 ? -5.065 16.537 29.954 1.00 86.44 470 SER A C 1
ATOM 3765 O O . SER A 1 470 ? -3.926 16.073 29.840 1.00 86.44 470 SER A O 1
ATOM 3767 N N . ARG A 1 471 ? -6.128 15.734 30.105 1.00 84.44 471 ARG A N 1
ATOM 3768 C CA . ARG A 1 471 ? -6.037 14.267 30.207 1.00 84.44 471 ARG A CA 1
ATOM 3769 C C . ARG A 1 471 ? -5.567 13.631 28.906 1.00 84.44 471 ARG A C 1
ATOM 3771 O O . ARG A 1 471 ? -4.680 12.776 28.930 1.00 84.44 471 ARG A O 1
ATOM 3778 N N . THR A 1 472 ? -6.089 14.098 27.774 1.00 82.94 472 THR A N 1
ATOM 3779 C CA . THR A 1 472 ? -5.660 13.653 26.443 1.00 82.94 472 THR A CA 1
ATOM 3780 C C . THR A 1 472 ? -4.174 13.927 26.243 1.00 82.94 472 THR A C 1
ATOM 3782 O O . THR A 1 472 ? -3.460 13.037 25.794 1.00 82.94 472 THR A O 1
ATOM 3785 N N . ALA A 1 473 ? -3.667 15.102 26.633 1.00 85.44 473 ALA A N 1
ATOM 3786 C CA . ALA A 1 473 ? -2.242 15.421 26.525 1.00 85.44 473 ALA A CA 1
ATOM 3787 C C . ALA A 1 473 ? -1.356 14.452 27.333 1.00 85.44 473 ALA A C 1
ATOM 3789 O O . ALA A 1 473 ? -0.331 13.993 26.824 1.00 85.44 473 ALA A O 1
ATOM 3790 N N . GLY A 1 474 ? -1.766 14.086 28.554 1.00 85.62 474 GLY A N 1
ATOM 3791 C CA . GLY A 1 474 ? -1.039 13.124 29.391 1.00 85.62 474 GLY A CA 1
ATOM 3792 C C . GLY A 1 474 ? -1.037 11.694 28.832 1.00 85.62 474 GLY A C 1
ATOM 3793 O O . GLY A 1 474 ? -0.009 11.011 28.858 1.00 85.62 474 GLY A O 1
ATOM 3794 N N . LEU A 1 475 ? -2.169 11.242 28.286 1.00 88.31 475 LEU A N 1
ATOM 3795 C CA . LEU A 1 475 ? -2.326 9.891 27.732 1.00 88.31 475 LEU A CA 1
ATOM 3796 C C . LEU A 1 475 ? -1.734 9.749 26.332 1.00 88.31 475 LEU A C 1
ATOM 3798 O O . LEU A 1 475 ? -1.219 8.683 25.990 1.00 88.31 475 LEU A O 1
ATOM 3802 N N . LYS A 1 476 ? -1.747 10.822 25.539 1.00 88.19 476 LYS A N 1
ATOM 3803 C CA . LYS A 1 476 ? -1.260 10.834 24.159 1.00 88.19 476 LYS A CA 1
ATOM 3804 C C . LYS A 1 476 ? 0.160 10.296 24.053 1.00 88.19 476 LYS A C 1
ATOM 3806 O O . LYS A 1 476 ? 0.399 9.406 23.251 1.00 88.19 476 LYS A O 1
ATOM 3811 N N . THR A 1 477 ? 1.074 10.725 24.920 1.00 88.19 477 THR A N 1
ATOM 3812 C CA . THR A 1 477 ? 2.469 10.251 24.910 1.00 88.19 477 THR A CA 1
ATOM 3813 C C . THR A 1 477 ? 2.602 8.751 25.208 1.00 88.19 477 THR A C 1
ATOM 3815 O O . THR A 1 477 ? 3.564 8.112 24.783 1.00 88.19 477 THR A O 1
ATOM 3818 N N . ARG A 1 478 ? 1.676 8.159 25.975 1.00 90.06 478 ARG A N 1
ATOM 3819 C CA . ARG A 1 478 ? 1.651 6.706 26.229 1.00 90.06 478 ARG A CA 1
ATOM 3820 C C . ARG A 1 478 ? 1.106 5.960 25.020 1.00 90.06 478 ARG A C 1
ATOM 3822 O O . ARG A 1 478 ? 1.750 5.027 24.560 1.00 90.06 478 ARG A O 1
ATOM 3829 N N . VAL A 1 479 ? -0.020 6.419 24.477 1.00 88.75 479 VAL A N 1
ATOM 3830 C CA . VAL A 1 479 ? -0.629 5.834 23.276 1.00 88.75 479 VAL A CA 1
ATOM 3831 C C . VAL A 1 479 ? 0.326 5.924 22.084 1.00 88.75 479 VAL A C 1
ATOM 3833 O O . VAL A 1 479 ? 0.529 4.940 21.391 1.00 88.75 479 VAL A O 1
ATOM 3836 N N . GLU A 1 480 ? 1.001 7.055 21.878 1.00 88.69 480 GLU A N 1
ATOM 3837 C CA . GLU A 1 480 ? 1.955 7.232 20.775 1.00 88.69 480 GLU A CA 1
ATOM 3838 C C . GLU A 1 480 ? 3.153 6.286 20.850 1.00 88.69 480 GLU A C 1
ATOM 3840 O O . GLU A 1 480 ? 3.620 5.835 19.808 1.00 88.69 480 GLU A O 1
ATOM 3845 N N . ARG A 1 481 ? 3.600 5.921 22.058 1.00 88.50 481 ARG A N 1
ATOM 3846 C CA . ARG A 1 481 ? 4.633 4.892 22.234 1.00 88.50 481 ARG A CA 1
ATOM 3847 C C . ARG A 1 481 ? 4.153 3.509 21.803 1.00 88.50 481 ARG A C 1
ATOM 3849 O O . ARG A 1 481 ? 4.942 2.766 21.247 1.00 88.50 481 ARG A O 1
ATOM 3856 N N . MET A 1 482 ? 2.873 3.192 21.993 1.00 87.19 482 MET A N 1
ATOM 3857 C CA . MET A 1 482 ? 2.279 1.916 21.566 1.00 87.19 482 MET A CA 1
ATOM 3858 C C . MET A 1 482 ? 2.011 1.852 20.056 1.00 87.19 482 MET A C 1
ATOM 3860 O O . MET A 1 482 ? 1.761 0.779 19.517 1.00 87.19 482 MET A O 1
ATOM 3864 N N . LEU A 1 483 ? 2.051 2.999 19.373 1.00 87.88 483 LEU A N 1
ATOM 3865 C CA . LEU A 1 483 ? 1.837 3.125 17.933 1.00 87.88 483 LEU A CA 1
ATOM 3866 C C . LEU A 1 483 ? 3.158 3.189 17.152 1.00 87.88 483 LEU A C 1
ATOM 3868 O O . LEU A 1 483 ? 3.146 3.632 16.007 1.00 87.88 483 LEU A O 1
ATOM 3872 N N . THR A 1 484 ? 4.296 2.809 17.746 1.00 86.88 484 THR A N 1
ATOM 3873 C CA . THR A 1 484 ? 5.567 2.669 17.013 1.00 86.88 484 THR A CA 1
ATOM 3874 C C . THR A 1 484 ? 5.631 1.334 16.278 1.00 86.88 484 THR A C 1
ATOM 3876 O O . THR A 1 484 ? 4.906 0.400 16.617 1.00 86.88 484 THR A O 1
ATOM 3879 N N . VAL A 1 485 ? 6.498 1.233 15.266 1.00 84.88 485 VAL A N 1
ATOM 3880 C CA . VAL A 1 485 ? 6.692 -0.014 14.508 1.00 84.88 485 VAL A CA 1
ATOM 3881 C C . VAL A 1 485 ? 7.092 -1.151 15.448 1.00 84.88 485 VAL A C 1
ATOM 3883 O O . VAL A 1 485 ? 6.495 -2.220 15.380 1.00 84.88 485 VAL A O 1
ATOM 3886 N N . GLU A 1 486 ? 8.026 -0.898 16.367 1.00 85.81 486 GLU A N 1
ATOM 3887 C CA . GLU A 1 486 ? 8.526 -1.891 17.323 1.00 85.81 486 GLU A CA 1
ATOM 3888 C C . GLU A 1 486 ? 7.404 -2.393 18.240 1.00 85.81 486 GLU A C 1
ATOM 3890 O O . GLU A 1 486 ? 7.228 -3.593 18.422 1.00 85.81 486 GLU A O 1
ATOM 3895 N N . SER A 1 487 ? 6.574 -1.482 18.755 1.00 84.75 487 SER A N 1
ATOM 3896 C CA . SER A 1 487 ? 5.450 -1.853 19.621 1.00 84.75 487 SER A CA 1
ATOM 3897 C C . SER A 1 487 ? 4.369 -2.634 18.867 1.00 84.75 487 SER A C 1
ATOM 3899 O O . SER A 1 487 ? 3.766 -3.549 19.425 1.00 84.75 487 SER A O 1
ATOM 3901 N N . ILE A 1 488 ? 4.126 -2.304 17.593 1.00 84.88 488 ILE A N 1
ATOM 3902 C CA . ILE A 1 488 ? 3.191 -3.042 16.730 1.00 84.88 488 ILE A CA 1
ATOM 3903 C C . ILE A 1 488 ? 3.740 -4.441 16.407 1.00 84.88 488 ILE A C 1
ATOM 3905 O O . ILE A 1 488 ? 2.963 -5.390 16.348 1.00 84.88 488 ILE A O 1
ATOM 3909 N N . GLU A 1 489 ? 5.055 -4.595 16.231 1.00 84.38 489 GLU A N 1
ATOM 3910 C CA . GLU A 1 489 ? 5.707 -5.904 16.060 1.00 84.38 489 GLU A CA 1
ATOM 3911 C C . GLU A 1 489 ? 5.631 -6.784 17.311 1.00 84.38 489 GLU A C 1
ATOM 3913 O O . GLU A 1 489 ? 5.545 -8.009 17.205 1.00 84.38 489 GLU A O 1
ATOM 3918 N N . GLU A 1 490 ? 5.668 -6.176 18.495 1.00 82.75 490 GLU A N 1
ATOM 3919 C CA . GLU A 1 490 ? 5.591 -6.884 19.772 1.00 82.75 490 GLU A CA 1
ATOM 3920 C C . GLU A 1 490 ? 4.153 -7.234 20.179 1.00 82.75 490 GLU A C 1
ATOM 3922 O O . GLU A 1 490 ? 3.943 -8.236 20.863 1.00 82.75 490 GLU A O 1
ATOM 3927 N N . ALA A 1 491 ? 3.154 -6.478 19.710 1.00 73.19 491 ALA A N 1
ATOM 3928 C CA . ALA A 1 491 ? 1.745 -6.657 20.069 1.00 73.19 491 ALA A CA 1
ATOM 3929 C C . ALA A 1 491 ? 1.177 -8.081 19.848 1.00 73.19 491 ALA A C 1
ATOM 3931 O O . ALA A 1 491 ? 0.406 -8.531 20.692 1.00 73.19 491 ALA A O 1
ATOM 3932 N N . PRO A 1 492 ? 1.536 -8.843 18.791 1.00 63.28 492 PRO A N 1
ATOM 3933 C CA . PRO A 1 492 ? 1.078 -10.223 18.612 1.00 63.28 492 PRO A CA 1
ATOM 3934 C C . PRO A 1 492 ? 1.634 -11.230 19.628 1.00 63.28 492 PRO A C 1
ATOM 3936 O O . PRO A 1 492 ? 1.188 -12.377 19.620 1.00 63.28 492 PRO A O 1
ATOM 3939 N N . ARG A 1 493 ? 2.639 -10.849 20.432 1.00 63.22 493 ARG A N 1
ATOM 3940 C CA . ARG A 1 493 ? 3.294 -11.716 21.431 1.00 63.22 493 ARG A CA 1
ATOM 3941 C C . ARG A 1 493 ? 2.684 -11.592 22.831 1.00 63.22 493 ARG A C 1
ATOM 3943 O O . ARG A 1 493 ? 3.086 -12.351 23.713 1.00 63.22 493 ARG A O 1
ATOM 3950 N N . LEU A 1 494 ? 1.765 -10.644 23.019 1.00 53.94 494 LEU A N 1
ATOM 3951 C CA . LEU A 1 494 ? 0.971 -10.432 24.231 1.00 53.94 494 LEU A CA 1
ATOM 3952 C C . LEU A 1 494 ? -0.328 -11.229 24.153 1.00 53.94 494 LEU A C 1
ATOM 3954 O O . LEU A 1 494 ? -0.749 -11.738 25.218 1.00 53.94 494 LEU A O 1
#

Organism: NCBI:txid1448312

Sequence (494 aa):
MKPILDKEWRYAIASMKMVLVARFPWSLSRFSFLEKYLKDPNFAYTLRLDTEVEGEEKLLARLEQTKALINRQCRGLLEVSHRRVTRETTVTFAHRSIPELLIQEPRFTQYQAFPDGCDALDALSQMLLADLTCHATYNRLQRRTMKIWHQCVRITPSTREVSCETIWAYPMAGLLPQFRIPYELWTDVLNVHQLLNALGRLDQTPRRSKKIAEFLIAVARAIEYTLPSEFDFRLSFPPVPLPVPYPREKNPEVIVGVKVLFQILAACNGIIWPECQDALGQKIPFNTLACNVIIATQAEQPHLTWGLIASLKTFLSRGFSLASPAELDDAVNLSHWECFLAEALAHTPDFPKLRRLFPLFHLFLLCGGDARVNFKIRLEAQPSRAQSQSNPPRGALGLVAGAGEESKENIYHFRHLESVATLGALRDRLGDEFSLEDVSRSLAPPEEAPTLHELVVLRLAELSPEEQASRTAGLKTRVERMLTVESIEEAPRL